Protein 1XRE (pdb70)

Nearest PDB structures (foldseek):
  1xre-assembly1_B  TM=1.005E+00  e=2.889E-37  Bacillus anthracis
  6pro-assembly1_B  TM=9.966E-01  e=5.382E-28  Geobacillus stearothermophilus
  2rcv-assembly4_F  TM=9.893E-01  e=2.472E-27  Bacillus subtilis
  1xuq-assembly1_B  TM=9.883E-01  e=5.595E-27  Bacillus anthracis
  1jr9-assembly1_A-2  TM=9.916E-01  e=8.384E-25  Virgibacillus halodenitrificans

Sequence (402 aa):
SFQLPKLSYDYDELEPYIDSNTLSIHHGKHHATYVNNLNAALENYSELHNKSLEELLCNLETLPKEIVTAVRNNGGGHYCHSLFWEVMSPRGGGEPNGDVAKVIDYYFNTFDNLKDQLSKAAISRFGSGYGWLVLDGEELSVMSTPNQDTPLQEGKIPLLVIDVWEHAYYLKYQNRRPEFVTNWWHTVNWDRVNEKYLQAISFQLPKLSYDYDELEPYIDSNTLSIHHGKHHATYVNNLNAALENYSELHNKSLEELLCNLETLPKEIVTAVRNNGGGHYCHSLFWEVMSPRGGGEPNGDVAKVIDYYFNTFDNLKDQLSKAAISRFGSGYGWLVLDGEELSVMSTPNQDTPLQEGKIPLLVIDVWEHAYYLKYQNRRPEFVTNWWHTVNWDRVNEKYLQAI

Foldseek 3Di:
DDDQDDFPDALPLLPPLFHSVLSCCVRVPQLRVLRVLLCVLCVPVVVCVPPDLLRCLQPLVVDDPVRSVSSQQSSLSNVQVVQASLFFASQDADAADDPVSVLCCVAQVHRVSVLVQQLCQLVPPPAWWKWFWWADPPHTDIHIDHRSRDCSNVVIFTLHMDGPHCSRPCVPQNPNSSSSSVSRNRGGDSVSSNVSVVVVD/DDDQDDFPDQLPLLPPLAHSVLSCCCRVPVLVVLRVLLCVLCVPPPVCPPADLLRCQLPLVPDPPVCSVSSQQSSLSNVQVVQARLFFGSPAADQADDPVQVLCCVQQVHPVRVLVVQLCQLVPQPAWWKWFWWCDPNHIDIHIDHRSHDCSNVVIFTLHMDGPHCSRPCVPQNPNSSSSSVSRNRTGDNVSSNVSSVVVD

InterPro domains:
  IPR001189 Manganese/iron superoxide dismutase [PIRSF000349] (3-207)
  IPR001189 Manganese/iron superoxide dismutase [PR01703] (7-18)
  IPR001189 Manganese/iron superoxide dismutase [PR01703] (28-41)
  IPR001189 Manganese/iron superoxide dismutase [PR01703] (74-87)
  IPR001189 Manganese/iron superoxide dismutase [PR01703] (127-135)
  IPR001189 Manganese/iron superoxide dismutase [PR01703] (163-175)
  IPR019831 Manganese/iron superoxide dismutase, N-terminal [PF00081] (3-91)
  IPR019832 Manganese/iron superoxide dismutase, C-terminal [PF02777] (98-197)
  IPR019833 Manganese/iron superoxide dismutase, binding site [PS00088] (165-172)
  IPR036314 Manganese/iron superoxide dismutase, C-terminal domain superfamily [G3DSA:3.55.40.20] (92-208)
  IPR036314 Manganese/iron superoxide dismutase, C-terminal domain superfamily [SSF54719] (94-204)
  IPR036324 Manganese/iron superoxide dismutase, N-terminal domain superfamily [G3DSA:1.10.287.990] (21-91)
  IPR036324 Manganese/iron superoxide dismutase, N-terminal domain superfamily [SSF46609] (3-92)

Solvent-accessible surface area: 18270 Å² total; per-residue (Å²): 124,43,151,61,46,193,26,89,15,93,81,83,81,3,78,78,67,9,27,34,85,2,0,33,21,4,12,29,117,21,0,20,68,16,6,96,69,0,37,53,16,10,114,134,45,85,123,16,86,153,94,48,20,78,87,4,5,63,68,16,117,99,12,36,152,126,11,30,84,33,0,113,23,16,0,0,0,13,27,0,0,25,8,2,8,58,0,1,11,61,202,32,16,60,139,17,68,42,73,0,22,148,18,0,74,172,77,13,120,66,32,99,50,0,59,95,76,0,23,152,20,0,69,78,59,66,5,7,0,0,0,0,0,0,6,71,64,152,90,4,29,35,28,30,6,50,37,1,27,12,0,23,123,96,64,43,70,6,0,0,0,1,0,0,10,15,0,4,8,2,38,77,6,28,47,94,25,67,77,2,3,85,31,0,12,89,1,0,25,8,93,59,0,21,104,46,27,81,143,21,132,132,47,139,63,45,201,24,93,15,97,84,88,68,2,76,84,70,9,27,40,85,2,1,34,15,5,13,32,101,20,0,20,69,16,6,95,68,0,36,59,15,10,118,132,46,84,119,16,96,141,99,54,27,105,83,2,4,60,74,12,159,100,13,30,163,134,14,31,85,34,0,106,21,16,0,0,0,15,40,0,0,28,8,3,11,49,0,1,7,60,202,24,17,54,119,18,70,35,82,0,15,127,25,0,71,168,75,12,126,70,18,97,55,0,63,66,77,1,19,134,17,0,71,86,56,58,4,6,0,0,0,0,0,0,6,62,71,139,82,4,26,31,35,29,4,52,38,0,20,9,0,14,94,90,65,39,71,6,0,0,0,0,0,0,10,14,1,4,8,2,38,77,8,27,44,93,24,70,80,0,2,75,29,1,8,79,0,0,20,9,100,56,0,17,76,46,26,106,127,20,138

Radius of gyration: 22.62 Å; Cα contacts (8 Å, |Δi|>4): 655; chains: 2; bounding box: 62×44×56 Å

Secondary structure (DSSP, 8-state):
---PPPPSS-TTTTTTTS-HHHHHHIIIIIIHHHHHHHHHHHTT-GGGTT--HHHHHH-GGGS-TTTHHHIIIIIHHHHHHHHHHHTB-TT--S---HHHHHHHHHHHSSHHHHHHHHHHHHHT--SSEEEEEEEETTEEEEEEEETT--GGGGT-EEEEEEE-SGGGTHHHHTT-HHHHHHHHGGGB-HHHHHHHHHHH-/---PPPPSS-TTTTTTTS-HHHHHHIIIIIIHHHHHHHHHHHTT-GGGTT--HHHHHH-GGGS-TTTHHHIIIIIHHHHHHHHHHHTB-TT--SS--HHHHHHHHHHHSSHHHHHHHHHHHHHH--SSEEEEEEEETTEEEEEEEETT--GGGGT-EEEEEEE-SGGGTHHHHTT-HHHHHHHHGGGB-HHHHHHHHHHH-

CATH classification: 1.10.287.990 (+1 more: 3.55.40.20)

Structure (mmCIF, N/CA/C/O backbone):
data_1XRE
#
_entry.id   1XRE
#
_cell.length_a   54.842
_cell.length_b   69.866
_cell.length_c   56.574
_cell.angle_alpha   90.00
_cell.angle_beta   106.85
_cell.angle_gamma   90.00
#
_symmetry.space_group_name_H-M   'P 1 21 1'
#
loop_
_entity.id
_entity.type
_entity.pdbx_description
1 polymer 'Superoxide dismutase'
2 non-polymer 'MANGANESE (II) ION'
3 water water
#
loop_
_atom_site.group_PDB
_atom_site.id
_atom_site.type_symbol
_atom_site.label_atom_id
_atom_site.label_alt_id
_atom_site.label_comp_id
_atom_site.label_asym_id
_atom_site.label_entity_id
_atom_site.label_seq_id
_atom_site.pdbx_PDB_ins_code
_atom_site.Cartn_x
_atom_site.Cartn_y
_atom_site.Cartn_z
_atom_site.occupancy
_atom_site.B_iso_or_equiv
_atom_site.auth_seq_id
_atom_site.auth_comp_id
_atom_site.auth_asym_id
_atom_site.auth_atom_id
_atom_site.pdbx_PDB_model_num
ATOM 1 N N . SER A 1 12 ? 32.057 -11.902 3.232 1.00 38.18 3 SER A N 1
ATOM 2 C CA . SER A 1 12 ? 30.623 -12.077 2.798 1.00 36.02 3 SER A CA 1
ATOM 3 C C . SER A 1 12 ? 29.713 -10.922 3.265 1.00 33.97 3 SER A C 1
ATOM 4 O O . SER A 1 12 ? 29.202 -10.203 2.423 1.00 32.32 3 SER A O 1
ATOM 7 N N . PHE A 1 13 ? 29.523 -10.724 4.578 1.00 32.41 4 PHE A N 1
ATOM 8 C CA . PHE A 1 13 ? 28.876 -9.488 5.063 1.00 31.40 4 PHE A CA 1
ATOM 9 C C . PHE A 1 13 ? 29.709 -8.252 4.698 1.00 30.14 4 PHE A C 1
ATOM 10 O O . PHE A 1 13 ? 30.944 -8.289 4.700 1.00 28.05 4 PHE A O 1
ATOM 18 N N . GLN A 1 14 ? 29.015 -7.160 4.386 1.00 29.94 5 GLN A N 1
ATOM 19 C CA . GLN A 1 14 ? 29.625 -5.936 3.875 1.00 30.86 5 GLN A CA 1
ATOM 20 C C . GLN A 1 14 ? 29.199 -4.745 4.736 1.00 28.96 5 GLN A C 1
ATOM 21 O O . GLN A 1 14 ? 28.056 -4.688 5.205 1.00 28.96 5 GLN A O 1
ATOM 27 N N . LEU A 1 15 ? 30.101 -3.783 4.915 1.00 27.79 6 LEU A N 1
ATOM 28 C CA . LEU A 1 15 ? 29.761 -2.499 5.529 1.00 27.87 6 LEU A CA 1
ATOM 29 C C . LEU A 1 15 ? 28.869 -1.664 4.613 1.00 28.35 6 LEU A C 1
ATOM 30 O O . LEU A 1 15 ? 29.294 -1.291 3.506 1.00 27.04 6 LEU A O 1
ATOM 35 N N . PRO A 1 16 ? 27.639 -1.337 5.053 1.00 27.15 7 PRO A N 1
ATOM 36 C CA . PRO A 1 16 ? 26.762 -0.576 4.170 1.00 28.00 7 PRO A CA 1
ATOM 37 C C . PRO A 1 16 ? 27.239 0.848 3.971 1.00 28.14 7 PRO A C 1
ATOM 38 O O . PRO A 1 16 ? 27.816 1.464 4.885 1.00 27.72 7 PRO A O 1
ATOM 42 N N . LYS A 1 17 ? 27.025 1.396 2.778 1.00 28.55 8 LYS A N 1
ATOM 43 C CA . LYS A 1 17 ? 27.260 2.835 2.616 1.00 29.60 8 LYS A CA 1
ATOM 44 C C . LYS A 1 17 ? 26.225 3.646 3.387 1.00 28.01 8 LYS A C 1
ATOM 45 O O . LYS A 1 17 ? 25.059 3.257 3.468 1.00 27.17 8 LYS A O 1
ATOM 51 N N . LEU A 1 18 ? 26.635 4.765 3.991 1.00 28.83 9 LEU A N 1
ATOM 52 C CA . LEU A 1 18 ? 25.641 5.684 4.565 1.00 28.70 9 LEU A CA 1
ATOM 53 C C . LEU A 1 18 ? 24.861 6.336 3.427 1.00 28.85 9 LEU A C 1
ATOM 54 O O . LEU A 1 18 ? 25.405 6.497 2.326 1.00 30.17 9 LEU A O 1
ATOM 59 N N . SER A 1 19 ? 23.626 6.745 3.716 1.00 29.35 10 SER A N 1
ATOM 60 C CA . SER A 1 19 ? 22.778 7.511 2.766 1.00 30.59 10 SER A CA 1
ATOM 61 C C . SER A 1 19 ? 23.134 9.006 2.684 1.00 31.72 10 SER A C 1
ATOM 62 O O . SER A 1 19 ? 22.497 9.769 1.962 1.00 32.66 10 SER A O 1
ATOM 65 N N . TYR A 1 20 ? 24.121 9.434 3.462 1.00 31.26 11 TYR A N 1
ATOM 66 C CA . TYR A 1 20 ? 24.461 10.837 3.609 1.00 30.66 11 TYR A CA 1
ATOM 67 C C . TYR A 1 20 ? 25.968 10.909 3.932 1.00 31.01 11 TYR A C 1
ATOM 68 O O . TYR A 1 20 ? 26.597 9.880 4.224 1.00 30.85 11 TYR A O 1
ATOM 77 N N . ASP A 1 21 ? 26.542 12.106 3.851 1.00 31.21 12 ASP A N 1
ATOM 78 C CA . ASP A 1 21 ? 27.958 12.286 4.135 1.00 31.19 12 ASP A CA 1
ATOM 79 C C . ASP A 1 21 ? 28.198 12.389 5.636 1.00 30.07 12 ASP A C 1
ATOM 80 O O . ASP A 1 21 ? 27.292 12.692 6.441 1.00 27.36 12 ASP A O 1
ATOM 85 N N . TYR A 1 22 ? 29.454 12.211 6.003 1.00 29.84 13 TYR A N 1
ATOM 86 C CA . TYR A 1 22 ? 29.815 12.164 7.431 1.00 30.47 13 TYR A CA 1
ATOM 87 C C . TYR A 1 22 ? 29.562 13.483 8.168 1.00 31.00 13 TYR A C 1
ATOM 88 O O . TYR A 1 22 ? 29.479 13.477 9.389 1.00 31.43 13 TYR A O 1
ATOM 97 N N . ASP A 1 23 ? 29.452 14.602 7.435 1.00 31.35 14 ASP A N 1
ATOM 98 C CA . ASP A 1 23 ? 29.099 15.885 8.059 1.00 31.66 14 ASP A CA 1
ATOM 99 C C . ASP A 1 23 ? 27.602 16.246 7.993 1.00 32.10 14 ASP A C 1
ATOM 100 O O . ASP A 1 23 ? 27.207 17.326 8.447 1.00 31.82 14 ASP A O 1
ATOM 105 N N . GLU A 1 24 ? 26.758 15.355 7.477 1.00 32.24 15 GLU A N 1
ATOM 106 C CA . GLU A 1 24 ? 25.365 15.757 7.196 1.00 32.36 15 GLU A CA 1
ATOM 107 C C . GLU A 1 24 ? 24.348 15.530 8.327 1.00 31.85 15 GLU A C 1
ATOM 108 O O . GLU A 1 24 ? 23.175 15.847 8.155 1.00 33.13 15 GLU A O 1
ATOM 114 N N . LEU A 1 25 ? 24.792 15.027 9.482 1.00 30.19 16 LEU A N 1
ATOM 115 C CA . LEU A 1 25 ? 23.965 15.037 10.686 1.00 29.18 16 LEU A CA 1
ATOM 116 C C . LEU A 1 25 ? 24.380 16.139 11.682 1.00 28.44 16 LEU A C 1
ATOM 117 O O . LEU A 1 25 ? 23.884 16.191 12.815 1.00 28.69 16 LEU A O 1
ATOM 122 N N . GLU A 1 26 ? 25.277 17.026 11.272 1.00 28.15 17 GLU A N 1
ATOM 123 C CA . GLU A 1 26 ? 25.578 18.223 12.061 1.00 29.23 17 GLU A CA 1
ATOM 124 C C . GLU A 1 26 ? 24.341 19.106 12.191 1.00 29.52 17 GLU A C 1
ATOM 125 O O . GLU A 1 26 ? 23.567 19.198 11.259 1.00 30.84 17 GLU A O 1
ATOM 131 N N . PRO A 1 27 ? 24.141 19.738 13.342 1.00 28.48 18 PRO A N 1
ATOM 132 C CA . PRO A 1 27 ? 25.086 19.753 14.456 1.00 29.57 18 PRO A CA 1
ATOM 133 C C . PRO A 1 27 ? 24.749 18.726 15.532 1.00 30.08 18 PRO A C 1
ATOM 134 O O . PRO A 1 27 ? 25.269 18.795 16.635 1.00 32.25 18 PRO A O 1
ATOM 138 N N . TYR A 1 28 ? 23.883 17.785 15.209 1.00 28.59 19 TYR A N 1
ATOM 139 C CA . TYR A 1 28 ? 23.362 16.872 16.205 1.00 27.20 19 TYR A CA 1
ATOM 140 C C . TYR A 1 28 ? 24.363 15.773 16.544 1.00 25.96 19 TYR A C 1
ATOM 141 O O . TYR A 1 28 ? 24.533 15.398 17.691 1.00 25.32 19 TYR A O 1
ATOM 150 N N . ILE A 1 29 ? 24.994 15.265 15.505 1.00 24.35 20 ILE A N 1
ATOM 151 C CA . ILE A 1 29 ? 26.102 14.323 15.607 1.00 25.43 20 ILE A CA 1
ATOM 152 C C . ILE A 1 29 ? 27.254 14.937 14.799 1.00 25.86 20 ILE A C 1
ATOM 153 O O . ILE A 1 29 ? 27.080 15.289 13.597 1.00 26.13 20 ILE A O 1
ATOM 158 N N . ASP A 1 30 ? 28.404 15.080 15.455 1.00 24.29 21 ASP A N 1
ATOM 159 C CA . ASP A 1 30 ? 29.613 15.659 14.854 1.00 24.84 21 ASP A CA 1
ATOM 160 C C . ASP A 1 30 ? 30.233 14.800 13.761 1.00 25.08 21 ASP A C 1
ATOM 161 O O . ASP A 1 30 ? 30.177 13.569 13.833 1.00 23.20 21 ASP A O 1
ATOM 166 N N . SER A 1 31 ? 30.889 15.456 12.790 1.00 25.87 22 SER A N 1
ATOM 167 C CA . SER A 1 31 ? 31.478 14.769 11.640 1.00 25.17 22 SER A CA 1
ATOM 168 C C . SER A 1 31 ? 32.570 13.749 11.974 1.00 25.07 22 SER A C 1
ATOM 169 O O . SER A 1 31 ? 32.625 12.665 11.378 1.00 23.95 22 SER A O 1
ATOM 172 N N . ASN A 1 32 ? 33.438 14.078 12.917 1.00 25.01 23 ASN A N 1
ATOM 173 C CA . ASN A 1 32 ? 34.497 13.130 13.276 1.00 24.49 23 ASN A CA 1
ATOM 174 C C . ASN A 1 32 ? 33.882 11.838 13.880 1.00 23.81 23 ASN A C 1
ATOM 175 O O . ASN A 1 32 ? 34.257 10.717 13.484 1.00 23.69 23 ASN A O 1
ATOM 180 N N . THR A 1 33 ? 32.913 12.020 14.774 1.00 23.14 24 THR A N 1
ATOM 181 C CA . THR A 1 33 ? 32.230 10.890 15.409 1.00 23.13 24 THR A CA 1
ATOM 182 C C . THR A 1 33 ? 31.556 10.023 14.327 1.00 21.36 24 THR A C 1
ATOM 183 O O . THR A 1 33 ? 31.727 8.813 14.286 1.00 21.05 24 THR A O 1
ATOM 187 N N . LEU A 1 34 ? 30.830 10.619 13.408 1.00 21.73 25 LEU A N 1
ATOM 188 C CA . LEU A 1 34 ? 30.132 9.793 12.409 1.00 22.95 25 LEU A CA 1
ATOM 189 C C . LEU A 1 34 ? 31.109 8.977 11.558 1.00 24.42 25 LEU A C 1
ATOM 190 O O . LEU A 1 34 ? 30.866 7.777 11.291 1.00 24.56 25 LEU A O 1
ATOM 195 N N . SER A 1 35 ? 32.242 9.597 11.200 1.00 23.62 26 SER A N 1
ATOM 196 C CA . SER A 1 35 ? 33.265 8.930 10.403 1.00 24.24 26 SER A CA 1
ATOM 197 C C . SER A 1 35 ? 33.917 7.786 11.146 1.00 22.98 26 SER A C 1
ATOM 198 O O . SER A 1 35 ? 34.173 6.769 10.550 1.00 22.59 26 SER A O 1
ATOM 201 N N . ILE A 1 36 ? 34.214 7.967 12.431 1.00 22.46 27 ILE A N 1
ATOM 202 C CA . ILE A 1 36 ? 34.797 6.887 13.233 1.00 22.50 27 ILE A CA 1
ATOM 203 C C . ILE A 1 36 ? 33.751 5.801 13.561 1.00 22.48 27 ILE A C 1
ATOM 204 O O . ILE A 1 36 ? 34.037 4.596 13.441 1.00 23.48 27 ILE A O 1
ATOM 209 N N . HIS A 1 37 ? 32.553 6.233 13.974 1.00 20.74 28 HIS A N 1
ATOM 210 C CA . HIS A 1 37 ? 31.481 5.313 14.369 1.00 19.99 28 HIS A CA 1
ATOM 211 C C . HIS A 1 37 ? 31.125 4.352 13.200 1.00 22.23 28 HIS A C 1
ATOM 212 O O . HIS A 1 37 ? 30.994 3.141 13.375 1.00 21.24 28 HIS A O 1
ATOM 219 N N . HIS A 1 38 ? 31.021 4.903 11.991 1.00 22.17 29 HIS A N 1
ATOM 220 C CA . HIS A 1 38 ? 30.764 4.075 10.776 1.00 22.63 29 HIS A CA 1
ATOM 221 C C . HIS A 1 38 ? 32.041 3.375 10.271 1.00 23.48 29 HIS A C 1
ATOM 222 O O . HIS A 1 38 ? 32.062 2.164 10.091 1.00 22.84 29 HIS A O 1
ATOM 229 N N . GLY A 1 39 ? 33.107 4.133 10.042 1.00 24.15 30 GLY A N 1
ATOM 230 C CA . GLY A 1 39 ? 34.275 3.608 9.327 1.00 23.80 30 GLY A CA 1
ATOM 231 C C . GLY A 1 39 ? 35.293 2.856 10.171 1.00 24.28 30 GLY A C 1
ATOM 232 O O . GLY A 1 39 ? 36.189 2.202 9.630 1.00 24.38 30 GLY A O 1
ATOM 233 N N . LYS A 1 40 ? 35.191 2.967 11.499 1.00 23.12 31 LYS A N 1
ATOM 234 C CA . LYS A 1 40 ? 36.032 2.165 12.371 1.00 23.04 31 LYS A CA 1
ATOM 235 C C . LYS A 1 40 ? 35.192 1.165 13.179 1.00 22.79 31 LYS A C 1
ATOM 236 O O . LYS A 1 40 ? 35.441 -0.033 13.099 1.00 24.56 31 LYS A O 1
ATOM 2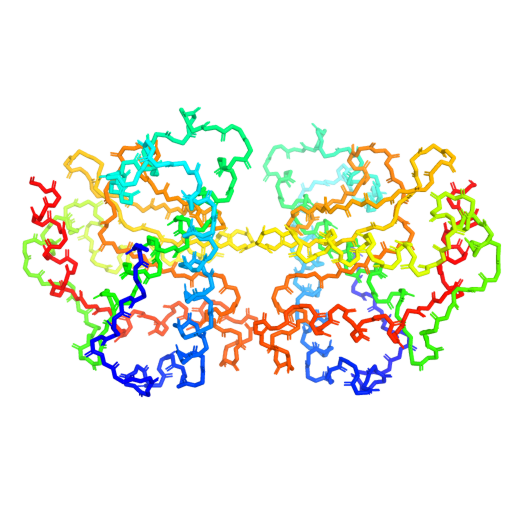42 N N . HIS A 1 41 ? 34.199 1.634 13.936 1.00 22.49 32 HIS A N 1
ATOM 243 C CA . HIS A 1 41 ? 33.456 0.733 14.857 1.00 21.80 32 HIS A CA 1
ATOM 244 C C . HIS A 1 41 ? 32.650 -0.304 14.044 1.00 22.32 32 HIS A C 1
ATOM 245 O O . HIS A 1 41 ? 32.784 -1.528 14.237 1.00 19.73 32 HIS A O 1
ATOM 252 N N . HIS A 1 42 ? 31.822 0.187 13.125 1.00 22.15 33 HIS A N 1
ATOM 253 C CA . HIS A 1 42 ? 30.948 -0.705 12.358 1.00 22.35 33 HIS A CA 1
ATOM 254 C C . HIS A 1 42 ? 31.784 -1.579 11.437 1.00 23.04 33 HIS A C 1
ATOM 255 O O . HIS A 1 42 ? 31.572 -2.772 11.384 1.00 23.48 33 HIS A O 1
ATOM 262 N N . ALA A 1 43 ? 32.777 -0.996 10.779 1.00 22.29 34 ALA A N 1
ATOM 263 C CA . ALA A 1 43 ? 33.678 -1.765 9.934 1.00 23.00 34 ALA A CA 1
ATOM 264 C C . ALA A 1 43 ? 34.324 -2.939 10.706 1.00 23.52 34 ALA A C 1
ATOM 265 O O . ALA A 1 43 ? 34.476 -4.054 10.183 1.00 23.47 34 ALA A O 1
ATOM 267 N N . THR A 1 44 ? 34.687 -2.679 11.952 1.00 22.86 35 THR A N 1
ATOM 268 C CA . THR A 1 44 ? 35.316 -3.709 12.811 1.00 23.52 35 THR A CA 1
ATOM 269 C C . THR A 1 44 ? 34.391 -4.879 13.169 1.00 23.62 35 THR A C 1
ATOM 270 O O . THR A 1 44 ? 34.832 -6.050 13.156 1.00 25.66 35 THR A O 1
ATOM 274 N N . TYR A 1 45 ? 33.131 -4.587 13.489 1.00 21.94 36 TYR A N 1
ATOM 275 C CA . TYR A 1 45 ? 32.111 -5.627 13.672 1.00 21.91 36 TYR A CA 1
ATOM 276 C C . TYR A 1 45 ? 31.932 -6.491 12.415 1.00 22.68 36 TYR A C 1
ATOM 277 O O . TYR A 1 45 ? 31.851 -7.707 12.497 1.00 22.49 36 TYR A O 1
ATOM 286 N N . VAL A 1 46 ? 31.865 -5.853 11.251 1.00 21.62 37 VAL A N 1
ATOM 287 C CA . VAL A 1 46 ? 31.750 -6.633 10.017 1.00 22.96 37 VAL A CA 1
ATOM 288 C C . VAL A 1 46 ? 32.961 -7.559 9.789 1.00 22.11 37 VAL A C 1
ATOM 289 O O . VAL A 1 46 ? 32.811 -8.738 9.450 1.00 24.88 37 VAL A O 1
ATOM 293 N N . ASN A 1 47 ? 34.158 -7.037 9.960 1.00 22.83 38 ASN A N 1
ATOM 294 C CA . ASN A 1 47 ? 35.362 -7.810 9.712 1.00 24.23 38 ASN A CA 1
ATOM 295 C C . ASN A 1 47 ? 35.479 -8.967 10.707 1.00 24.80 38 ASN A C 1
ATOM 296 O O . ASN A 1 47 ? 35.817 -10.100 10.344 1.00 23.65 38 ASN A O 1
ATOM 301 N N . ASN A 1 48 ? 35.192 -8.704 11.972 1.00 24.23 39 ASN A N 1
ATOM 302 C CA . ASN A 1 48 ? 35.236 -9.761 12.991 1.00 24.78 39 ASN A CA 1
ATOM 303 C C . ASN A 1 48 ? 34.158 -10.839 12.819 1.00 26.72 39 ASN A C 1
ATOM 304 O O . ASN A 1 48 ? 34.419 -12.034 13.084 1.00 27.25 39 ASN A O 1
ATOM 309 N N . LEU A 1 49 ? 32.977 -10.424 12.336 1.00 27.31 40 LEU A N 1
ATOM 310 C CA . LEU A 1 49 ? 31.872 -11.350 12.020 1.00 25.42 40 LEU A CA 1
ATOM 311 C C . LEU A 1 49 ? 32.315 -12.301 10.923 1.00 25.45 40 LEU A C 1
ATOM 312 O O . LEU A 1 49 ? 32.223 -13.530 11.090 1.00 24.56 40 LEU A O 1
ATOM 317 N N . ASN A 1 50 ? 32.807 -11.731 9.818 1.00 25.27 41 ASN A N 1
ATOM 318 C CA . ASN A 1 50 ? 33.373 -12.513 8.700 1.00 27.11 41 ASN A CA 1
ATOM 319 C C . ASN A 1 50 ? 34.541 -13.439 9.124 1.00 27.65 41 ASN A C 1
ATOM 320 O O . ASN A 1 50 ? 34.593 -14.599 8.715 1.00 28.22 41 ASN A O 1
ATOM 325 N N . ALA A 1 51 ? 35.430 -12.966 9.997 1.00 28.24 42 ALA A N 1
ATOM 326 C CA . ALA A 1 51 ? 36.499 -13.844 10.551 1.00 29.82 42 ALA A CA 1
ATOM 327 C C . ALA A 1 51 ? 35.965 -15.027 11.343 1.00 29.49 42 ALA A C 1
ATOM 328 O O . ALA A 1 51 ? 36.478 -16.130 11.208 1.00 29.87 42 ALA A O 1
ATOM 330 N N . ALA A 1 52 ? 34.973 -14.797 12.198 1.00 29.84 43 ALA A N 1
ATOM 331 C CA . ALA A 1 52 ? 34.345 -15.857 12.986 1.00 31.18 43 ALA A CA 1
ATOM 332 C C . ALA A 1 52 ? 33.744 -16.973 12.091 1.00 32.54 43 ALA A C 1
ATOM 333 O O . ALA A 1 52 ? 33.856 -18.168 12.402 1.00 33.39 43 ALA A O 1
ATOM 335 N N . LEU A 1 53 ? 33.163 -16.573 10.961 1.00 32.20 44 LEU A N 1
ATOM 336 C CA . LEU A 1 53 ? 32.420 -17.482 10.095 1.00 33.11 44 LEU A CA 1
ATOM 337 C C . LEU A 1 53 ? 33.241 -18.097 8.949 1.00 33.78 44 LEU A C 1
ATOM 338 O O . LEU A 1 53 ? 32.794 -19.061 8.320 1.00 32.88 44 LEU A O 1
ATOM 343 N N . GLU A 1 54 ? 34.415 -17.530 8.675 1.00 35.89 45 GLU A N 1
ATOM 344 C CA . GLU A 1 54 ? 35.319 -17.983 7.593 1.00 38.30 45 GLU A CA 1
ATOM 345 C C . GLU A 1 54 ? 35.268 -19.494 7.342 1.00 38.29 45 GLU A C 1
ATOM 346 O O . GLU A 1 54 ? 35.045 -19.948 6.221 1.00 36.73 45 GLU A O 1
ATOM 352 N N . ASN A 1 55 ? 35.522 -20.246 8.408 1.00 38.52 46 ASN A N 1
ATOM 353 C CA . ASN A 1 55 ? 35.824 -21.661 8.319 1.00 39.81 46 ASN A CA 1
ATOM 354 C C . ASN A 1 55 ? 34.631 -22.560 8.687 1.00 39.79 46 ASN A C 1
ATOM 355 O O . ASN A 1 55 ? 34.800 -23.760 8.929 1.00 40.74 46 ASN A O 1
ATOM 360 N N . TYR A 1 56 ? 33.434 -21.979 8.716 1.00 38.14 47 TYR A N 1
ATOM 361 C CA . TYR A 1 56 ? 32.200 -22.727 8.987 1.00 38.08 47 TYR A CA 1
ATOM 362 C C . TYR A 1 56 ? 31.267 -22.532 7.798 1.00 38.04 47 TYR A C 1
ATOM 363 O O . TYR A 1 56 ? 30.281 -21.798 7.869 1.00 38.13 47 TYR A O 1
ATOM 372 N N . SER A 1 57 ? 31.578 -23.203 6.688 1.00 38.65 48 SER A N 1
ATOM 373 C CA . SER A 1 57 ? 30.847 -22.979 5.448 1.00 38.30 48 SER A CA 1
ATOM 374 C C . SER A 1 57 ? 29.397 -23.453 5.500 1.00 37.56 48 SER A C 1
ATOM 375 O O . SER A 1 57 ? 28.607 -23.045 4.661 1.00 37.53 48 SER A O 1
ATOM 378 N N . GLU A 1 58 ? 29.053 -24.295 6.480 1.00 36.83 49 GLU A N 1
ATOM 379 C CA . GLU A 1 58 ? 27.655 -24.660 6.730 1.00 37.34 49 GLU A CA 1
ATOM 380 C C . GLU A 1 58 ? 26.777 -23.476 7.160 1.00 36.63 49 GLU A C 1
ATOM 381 O O . GLU A 1 58 ? 25.542 -23.593 7.144 1.00 36.77 49 GLU A O 1
ATOM 387 N N . LEU A 1 59 ? 27.398 -22.339 7.508 1.00 35.49 50 LEU A N 1
ATOM 388 C CA . LEU A 1 59 ? 26.661 -21.149 7.960 1.00 34.47 50 LEU A CA 1
ATOM 389 C C . LEU A 1 59 ? 26.675 -20.007 6.941 1.00 34.28 50 LEU A C 1
ATOM 390 O O . LEU A 1 59 ? 26.073 -18.942 7.176 1.00 33.31 50 LEU A O 1
ATOM 395 N N . HIS A 1 60 ? 27.324 -20.217 5.797 1.00 34.39 51 HIS A N 1
ATOM 396 C CA . HIS A 1 60 ? 27.573 -19.112 4.877 1.00 35.35 51 HIS A CA 1
ATOM 397 C C . HIS A 1 60 ? 26.326 -18.559 4.196 1.00 36.73 51 HIS A C 1
ATOM 398 O O . HIS A 1 60 ? 26.362 -17.448 3.681 1.00 39.02 51 HIS A O 1
ATOM 405 N N . ASN A 1 61 ? 25.222 -19.292 4.206 1.00 36.53 52 ASN A N 1
ATOM 406 C CA . ASN A 1 61 ? 23.996 -18.795 3.571 1.00 37.09 52 ASN A CA 1
ATOM 407 C C . ASN A 1 61 ? 22.951 -18.273 4.571 1.00 37.76 52 ASN A C 1
ATOM 408 O O . ASN A 1 61 ? 21.877 -17.836 4.167 1.00 37.41 52 ASN A O 1
ATOM 413 N N . LYS A 1 62 ? 23.277 -18.312 5.866 1.00 37.41 53 LYS A N 1
ATOM 414 C CA . LYS A 1 62 ? 22.387 -17.761 6.896 1.00 35.70 53 LYS A CA 1
ATOM 415 C C . LYS A 1 62 ? 22.359 -16.250 6.750 1.00 33.43 53 LYS A C 1
ATOM 416 O O . LYS A 1 62 ? 23.392 -15.612 6.546 1.00 31.98 53 LYS A O 1
ATOM 422 N N . SER A 1 63 ? 21.179 -15.673 6.873 1.00 32.69 54 SER A N 1
ATOM 423 C CA . SER A 1 63 ? 21.065 -14.238 6.898 1.00 32.68 54 SER A CA 1
ATOM 424 C C . SER A 1 63 ? 21.440 -13.747 8.302 1.00 31.20 54 SER A C 1
ATOM 425 O O . SER A 1 63 ? 21.516 -14.505 9.273 1.00 29.45 54 SER A O 1
ATOM 428 N N . LEU A 1 64 ? 21.689 -12.466 8.400 1.00 31.34 55 LEU A N 1
ATOM 429 C CA . LEU A 1 64 ? 22.043 -11.888 9.691 1.00 31.29 55 LEU A CA 1
ATOM 430 C C . LEU A 1 64 ? 20.953 -12.171 10.766 1.00 31.15 55 LEU A C 1
ATOM 431 O O . LEU A 1 64 ? 21.253 -12.559 11.899 1.00 32.48 55 LEU A O 1
ATOM 436 N N . GLU A 1 65 ? 19.691 -12.005 10.382 1.00 30.61 56 GLU A N 1
ATOM 437 C CA . GLU A 1 65 ? 18.553 -12.328 11.249 1.00 31.93 56 GLU A CA 1
ATOM 438 C C . GLU A 1 65 ? 18.538 -13.771 11.703 1.00 32.10 56 GLU A C 1
ATOM 439 O O . GLU A 1 65 ? 18.279 -14.022 12.867 1.00 34.06 56 GLU A O 1
ATOM 445 N N . GLU A 1 66 ? 18.821 -14.722 10.802 1.00 31.75 57 GLU A N 1
ATOM 446 C CA . GLU A 1 66 ? 18.795 -16.148 11.162 1.00 31.67 57 GLU A CA 1
ATOM 447 C C . GLU A 1 66 ? 19.855 -16.446 12.218 1.00 31.02 57 GLU A C 1
ATOM 448 O O . GLU A 1 66 ? 19.607 -17.164 13.196 1.00 32.56 57 GLU A O 1
ATOM 454 N N . LEU A 1 67 ? 21.045 -15.892 12.018 1.00 29.07 58 LEU A N 1
ATOM 455 C CA . LEU A 1 67 ? 22.129 -16.053 12.981 1.00 30.10 58 LEU A CA 1
ATOM 456 C C . LEU A 1 67 ? 21.654 -15.560 14.351 1.00 28.42 58 LEU A C 1
ATOM 457 O O . LEU A 1 67 ? 21.761 -16.295 15.353 1.00 29.93 58 LEU A O 1
ATOM 462 N N . LEU A 1 68 ? 21.110 -14.349 14.387 1.00 27.15 59 LEU A N 1
ATOM 463 C CA . LEU A 1 68 ? 20.779 -13.690 15.673 1.00 30.18 59 LEU A CA 1
ATOM 464 C C . LEU A 1 68 ? 19.528 -14.284 16.347 1.00 31.98 59 LEU A C 1
ATOM 465 O O . LEU A 1 68 ? 19.363 -14.184 17.563 1.00 32.96 59 LEU A O 1
ATOM 470 N N . CYS A 1 69 ? 18.683 -14.939 15.550 1.00 32.47 60 CYS A N 1
ATOM 471 C CA . CYS A 1 69 ? 17.519 -15.671 16.061 1.00 34.60 60 CYS A CA 1
ATOM 472 C C . CYS A 1 69 ? 17.812 -17.081 16.580 1.00 36.55 60 CYS A C 1
ATOM 473 O O . CYS A 1 69 ? 16.940 -17.672 17.234 1.00 37.91 60 CYS A O 1
ATOM 476 N N . ASN A 1 70 ? 19.009 -17.617 16.297 1.00 36.23 61 ASN A N 1
ATOM 477 C CA . ASN A 1 70 ? 19.342 -19.026 16.560 1.00 37.18 61 ASN A CA 1
ATOM 478 C C . ASN A 1 70 ? 20.735 -19.219 17.181 1.00 36.05 61 ASN A C 1
ATOM 479 O O . ASN A 1 70 ? 21.461 -20.153 16.830 1.00 35.40 61 ASN A O 1
ATOM 484 N N . LEU A 1 71 ? 21.096 -18.345 18.124 1.00 34.79 62 LEU A N 1
ATOM 485 C CA . LEU A 1 71 ? 22.470 -18.300 18.627 1.00 35.85 62 LEU A CA 1
ATOM 486 C C . LEU A 1 71 ? 22.905 -19.561 19.356 1.00 34.91 62 LEU A C 1
ATOM 487 O O . LEU A 1 71 ? 24.065 -19.925 19.300 1.00 33.94 62 LEU A O 1
ATOM 492 N N . GLU A 1 72 ? 21.972 -20.234 20.025 1.00 36.90 63 GLU A N 1
ATOM 493 C CA . GLU A 1 72 ? 22.263 -21.500 20.757 1.00 38.09 63 GLU A CA 1
ATOM 494 C C . GLU A 1 72 ? 22.770 -22.617 19.867 1.00 38.28 63 GLU A C 1
ATOM 495 O O . GLU A 1 72 ? 23.449 -23.530 20.346 1.00 38.57 63 GLU A O 1
ATOM 501 N N . THR A 1 73 ? 22.384 -22.594 18.598 1.00 38.73 64 THR A N 1
ATOM 502 C CA . THR A 1 73 ? 22.653 -23.723 17.725 1.00 39.12 64 THR A CA 1
ATOM 503 C C . THR A 1 73 ? 24.016 -23.612 17.043 1.00 39.60 64 THR A C 1
ATOM 504 O O . THR A 1 73 ? 24.435 -24.532 16.330 1.00 40.00 64 THR A O 1
ATOM 508 N N . LEU A 1 74 ? 24.710 -22.492 17.261 1.00 39.49 65 LEU A N 1
ATOM 509 C CA . LEU A 1 74 ? 26.039 -22.273 16.681 1.00 38.63 65 LEU A CA 1
ATOM 510 C C . LEU A 1 74 ? 27.067 -23.055 17.463 1.00 39.05 65 LEU A C 1
ATOM 511 O O . LEU A 1 74 ? 26.876 -23.301 18.652 1.00 39.98 65 LEU A O 1
ATOM 516 N N . PRO A 1 75 ? 28.166 -23.447 16.806 1.00 39.71 66 PRO A N 1
ATOM 517 C CA . PRO A 1 75 ? 29.358 -23.973 17.477 1.00 39.21 66 PRO A CA 1
ATOM 518 C C . PRO A 1 75 ? 29.810 -23.079 18.655 1.00 39.96 66 PRO A C 1
ATOM 519 O O . PRO A 1 75 ? 29.857 -21.842 18.515 1.00 38.97 66 PRO A O 1
ATOM 523 N N . LYS A 1 76 ? 30.107 -23.688 19.809 1.00 40.26 67 LYS A N 1
ATOM 524 C CA . LYS A 1 76 ? 30.470 -22.903 21.005 1.00 39.43 67 LYS A CA 1
ATOM 525 C C . LYS A 1 76 ? 31.701 -22.031 20.846 1.00 38.45 67 LYS A C 1
ATOM 526 O O . LYS A 1 76 ? 31.795 -20.978 21.460 1.00 39.03 67 LYS A O 1
ATOM 532 N N . GLU A 1 77 ? 32.657 -22.482 20.049 1.00 38.35 68 GLU A N 1
ATOM 533 C CA . GLU A 1 77 ? 33.837 -21.688 19.721 1.00 37.82 68 GLU A CA 1
ATOM 534 C C . GLU A 1 77 ? 33.475 -20.319 19.152 1.00 35.96 68 GLU A C 1
ATOM 535 O O . GLU A 1 77 ? 34.299 -19.416 19.245 1.00 34.82 68 GLU A O 1
ATOM 541 N N . ILE A 1 78 ? 32.301 -20.174 18.518 1.00 34.82 69 ILE A N 1
ATOM 542 C CA . ILE A 1 78 ? 31.982 -18.888 17.821 1.00 33.68 69 ILE A CA 1
ATOM 543 C C . ILE A 1 78 ? 30.696 -18.151 18.222 1.00 31.93 69 ILE A C 1
ATOM 544 O O . ILE A 1 78 ? 30.435 -17.041 17.735 1.00 31.67 69 ILE A O 1
ATOM 549 N N . VAL A 1 79 ? 29.884 -18.752 19.071 1.00 31.86 70 VAL A N 1
ATOM 550 C CA . VAL A 1 79 ? 28.624 -18.144 19.497 1.00 31.49 70 VAL A CA 1
ATOM 551 C C . VAL A 1 79 ? 28.826 -16.693 19.995 1.00 30.85 70 VAL A C 1
ATOM 552 O O . VAL A 1 79 ? 28.107 -15.790 19.578 1.00 28.19 70 VAL A O 1
ATOM 556 N N . THR A 1 80 ? 29.823 -16.473 20.855 1.00 29.46 71 THR A N 1
ATOM 557 C CA . THR A 1 80 ? 30.043 -15.128 21.400 1.00 28.76 71 THR A CA 1
ATOM 558 C C . THR A 1 80 ? 30.414 -14.137 20.293 1.00 26.64 71 THR A C 1
ATOM 559 O O . THR A 1 80 ? 29.820 -13.075 20.203 1.00 26.91 71 THR A O 1
ATOM 563 N N . ALA A 1 81 ? 31.379 -14.501 19.461 1.00 25.69 72 ALA A N 1
ATOM 564 C CA . ALA A 1 81 ? 31.810 -13.678 18.331 1.00 26.08 72 ALA A CA 1
ATOM 565 C C . ALA A 1 81 ? 30.655 -13.338 17.431 1.00 24.35 72 ALA A C 1
ATOM 566 O O . ALA A 1 81 ? 30.555 -12.212 16.928 1.00 23.13 72 ALA A O 1
ATOM 568 N N . VAL A 1 82 ? 29.761 -14.288 17.201 1.00 23.92 73 VAL A N 1
ATOM 569 C CA . VAL A 1 82 ? 28.633 -14.006 16.320 1.00 23.60 73 VAL A CA 1
ATOM 570 C C . VAL A 1 82 ? 27.585 -13.150 17.026 1.00 22.85 73 VAL A C 1
ATOM 571 O O . VAL A 1 82 ? 27.008 -12.242 16.410 1.00 22.34 73 VAL A O 1
ATOM 575 N N . ARG A 1 83 ? 27.332 -13.429 18.313 1.00 23.43 74 ARG A N 1
ATOM 576 C CA . ARG A 1 83 ? 26.441 -12.611 19.116 1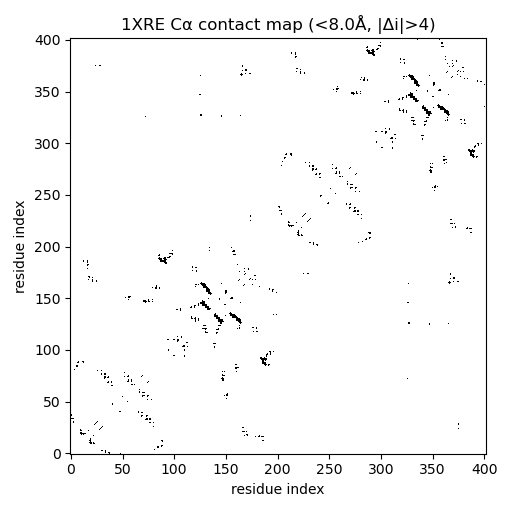.00 23.46 74 ARG A CA 1
ATOM 577 C C . ARG A 1 83 ? 26.877 -11.132 19.090 1.00 23.70 74 ARG A C 1
ATOM 578 O O . ARG A 1 83 ? 26.073 -10.231 18.782 1.00 24.09 74 ARG A O 1
ATOM 586 N N . ASN A 1 84 ? 28.160 -10.909 19.383 1.00 24.13 75 ASN A N 1
ATOM 587 C CA . ASN A 1 84 ? 28.729 -9.587 19.564 1.00 23.25 75 ASN A CA 1
ATOM 588 C C . ASN A 1 84 ? 28.923 -8.881 18.212 1.00 23.24 75 ASN A C 1
ATOM 589 O O . ASN A 1 84 ? 28.491 -7.741 18.029 1.00 22.18 75 ASN A O 1
ATOM 594 N N . ASN A 1 85 ? 29.542 -9.562 17.247 1.00 21.96 76 ASN A N 1
ATOM 595 C CA . ASN A 1 85 ? 29.845 -8.889 15.976 1.00 23.32 76 ASN A CA 1
ATOM 596 C C . ASN A 1 85 ? 28.671 -8.875 14.983 1.00 22.98 76 ASN A C 1
ATOM 597 O O . ASN A 1 85 ? 28.457 -7.881 14.247 1.00 22.91 76 ASN A O 1
ATOM 602 N N . GLY A 1 86 ? 27.908 -9.970 14.956 1.00 23.10 77 GLY A N 1
ATOM 603 C CA . GLY A 1 86 ? 26.608 -9.997 14.285 1.00 22.55 77 GLY A CA 1
ATOM 604 C C . GLY A 1 86 ? 25.651 -8.958 14.834 1.00 23.30 77 GLY A C 1
ATOM 605 O O . GLY A 1 86 ? 25.044 -8.182 14.094 1.00 24.02 77 GLY A O 1
ATOM 606 N N . GLY A 1 87 ? 25.566 -8.897 16.156 1.00 23.28 78 GLY A N 1
ATOM 607 C CA . GLY A 1 87 ? 24.791 -7.844 16.791 1.00 22.20 78 GLY A CA 1
ATOM 608 C C . GLY A 1 87 ? 25.277 -6.470 16.355 1.00 21.87 78 GLY A C 1
ATOM 609 O O . GLY A 1 87 ? 24.491 -5.595 16.070 1.00 22.89 78 GLY A O 1
ATOM 610 N N . GLY A 1 88 ? 26.587 -6.265 16.337 1.00 20.74 79 GLY A N 1
ATOM 611 C CA . GLY A 1 88 ? 27.133 -4.946 16.019 1.00 20.94 79 GLY A CA 1
ATOM 612 C C . GLY A 1 88 ? 26.769 -4.577 14.605 1.00 21.81 79 GLY A C 1
ATOM 613 O O . GLY A 1 88 ? 26.367 -3.466 14.317 1.00 22.23 79 GLY A O 1
ATOM 614 N N . HIS A 1 89 ? 26.879 -5.548 13.711 1.00 21.63 80 HIS A N 1
ATOM 615 C CA . HIS A 1 89 ? 26.504 -5.306 12.319 1.00 20.73 80 HIS A CA 1
ATOM 616 C C . HIS A 1 89 ? 25.008 -4.939 12.236 1.00 19.75 80 HIS A C 1
ATOM 617 O O . HIS A 1 89 ? 24.644 -3.931 11.615 1.00 20.91 80 HIS A O 1
ATOM 624 N N . TYR A 1 90 ? 24.161 -5.726 12.868 1.00 20.62 81 TYR A N 1
ATOM 625 C CA . TYR A 1 90 ? 22.702 -5.510 12.813 1.00 22.31 81 TYR A CA 1
ATOM 626 C C . TYR A 1 90 ? 22.308 -4.132 13.386 1.00 21.37 81 TYR A C 1
ATOM 627 O O . TYR A 1 90 ? 21.576 -3.362 12.753 1.00 21.87 81 TYR A O 1
ATOM 636 N N . CYS A 1 91 ? 22.781 -3.832 14.583 1.00 21.53 82 CYS A N 1
ATOM 637 C CA . CYS A 1 91 ? 22.358 -2.623 15.289 1.00 21.42 82 CYS A CA 1
ATOM 638 C C . CYS A 1 91 ? 22.785 -1.334 14.566 1.00 19.92 82 CYS A C 1
ATOM 639 O O . CYS A 1 91 ? 22.026 -0.390 14.495 1.00 20.56 82 CYS A O 1
ATOM 642 N N . HIS A 1 92 ? 24.014 -1.304 14.062 1.00 19.31 83 HIS A N 1
ATOM 643 C CA . HIS A 1 92 ? 24.552 -0.107 13.419 1.00 21.06 83 HIS A CA 1
ATOM 644 C C . HIS A 1 92 ? 23.895 0.093 12.065 1.00 22.25 83 HIS A C 1
ATOM 645 O O . HIS A 1 92 ? 23.562 1.239 11.674 1.00 21.48 83 HIS A O 1
ATOM 652 N N . SER A 1 93 ? 23.656 -1.018 11.357 1.00 23.16 84 SER A N 1
ATOM 653 C CA . SER A 1 93 ? 23.000 -0.931 10.037 1.00 22.74 84 SER A CA 1
ATOM 654 C C . SER A 1 93 ? 21.636 -0.281 10.191 1.00 22.70 84 SER A C 1
ATOM 655 O O . SER A 1 93 ? 21.268 0.601 9.413 1.00 23.49 84 SER A O 1
ATOM 658 N N . LEU A 1 94 ? 20.879 -0.686 11.205 1.00 23.26 85 LEU A N 1
ATOM 659 C CA . LEU A 1 94 ? 19.569 -0.069 11.416 1.00 22.41 85 LEU A CA 1
ATOM 660 C C . LEU A 1 94 ? 19.706 1.387 11.875 1.00 22.44 85 LEU A C 1
ATOM 661 O O . LEU A 1 94 ? 18.952 2.272 11.405 1.00 24.49 85 LEU A O 1
ATOM 666 N N . PHE A 1 95 ? 20.651 1.661 12.770 1.00 21.53 86 PHE A N 1
ATOM 667 C CA . PHE A 1 95 ? 20.894 3.017 13.284 1.00 22.06 86 PHE A CA 1
ATOM 668 C C . PHE A 1 95 ? 21.119 4.028 12.115 1.00 22.02 86 PHE A C 1
ATOM 669 O O . PHE A 1 95 ? 20.488 5.100 12.068 1.00 22.81 86 PHE A O 1
ATOM 677 N N . TRP A 1 96 ? 21.954 3.664 11.134 1.00 23.73 87 TRP A N 1
ATOM 678 C CA . TRP A 1 96 ? 22.227 4.595 10.019 1.00 23.47 87 TRP A CA 1
ATOM 679 C C . TRP A 1 96 ? 20.975 4.852 9.172 1.00 23.92 87 TRP A C 1
ATOM 680 O O . TRP A 1 96 ? 20.768 5.968 8.673 1.00 24.32 87 TRP A O 1
ATOM 691 N N . GLU A 1 97 ? 20.141 3.833 9.025 1.00 24.16 88 GLU A N 1
ATOM 692 C CA . GLU A 1 97 ? 18.944 3.933 8.187 1.00 25.73 88 GLU A CA 1
ATOM 693 C C . GLU A 1 97 ? 17.857 4.841 8.790 1.00 26.19 88 GLU A C 1
ATOM 694 O O . GLU A 1 97 ? 17.120 5.546 8.079 1.00 26.11 88 GLU A O 1
ATOM 700 N N . VAL A 1 98 ? 17.754 4.844 10.104 1.00 24.53 89 VAL A N 1
ATOM 701 C CA . VAL A 1 98 ? 16.728 5.625 10.772 1.00 26.27 89 VAL A CA 1
ATOM 702 C C . VAL A 1 98 ? 17.141 7.058 11.153 1.00 26.90 89 VAL A C 1
ATOM 703 O O . VAL A 1 98 ? 16.395 7.758 11.820 1.00 27.41 89 VAL A O 1
ATOM 707 N N . MET A 1 99 ? 18.296 7.524 10.676 1.00 27.27 90 MET A N 1
ATOM 708 C CA . MET A 1 99 ? 18.653 8.938 10.748 1.00 26.51 90 MET A CA 1
ATOM 709 C C . MET A 1 99 ? 18.783 9.511 9.336 1.00 26.58 90 MET A C 1
ATOM 710 O O . MET A 1 99 ? 19.012 8.752 8.368 1.00 25.16 90 MET A O 1
ATOM 715 N N . SER A 1 100 ? 18.631 10.837 9.242 1.00 27.56 91 SER A N 1
ATOM 716 C CA . SER A 1 100 ? 18.589 11.567 7.947 1.00 29.30 91 SER A CA 1
ATOM 717 C C . SER A 1 100 ? 19.024 13.035 8.110 1.00 30.37 91 SER A C 1
ATOM 718 O O . SER A 1 100 ? 18.770 13.657 9.160 1.00 29.80 91 SER A O 1
ATOM 721 N N . PRO A 1 101 ? 19.696 13.606 7.087 1.00 31.43 92 PRO A N 1
ATOM 722 C CA . PRO A 1 101 ? 19.896 15.062 7.068 1.00 32.60 92 PRO A CA 1
ATOM 723 C C . PRO A 1 101 ? 18.597 15.884 6.986 1.00 33.45 92 PRO A C 1
ATOM 724 O O . PRO A 1 101 ? 18.593 17.060 7.293 1.00 34.42 92 PRO A O 1
ATOM 728 N N . ARG A 1 102 ? 17.498 15.291 6.581 1.00 34.29 93 ARG A N 1
ATOM 729 C CA . ARG A 1 102 ? 16.233 16.025 6.644 1.00 36.40 93 ARG A CA 1
ATOM 730 C C . ARG A 1 102 ? 15.215 15.209 7.403 1.00 37.12 93 ARG A C 1
ATOM 731 O O . ARG A 1 102 ? 14.133 14.926 6.917 1.00 38.17 93 ARG A O 1
ATOM 739 N N . GLY A 1 103 ? 15.577 14.855 8.635 1.00 37.00 94 GLY A N 1
ATOM 740 C CA . GLY A 1 103 ? 14.666 14.131 9.515 1.00 35.49 94 GLY A CA 1
ATOM 741 C C . GLY A 1 103 ? 14.147 15.002 10.638 1.00 34.66 94 GLY A C 1
ATOM 742 O O . GLY A 1 103 ? 14.149 16.210 10.547 1.00 34.12 94 GLY A O 1
ATOM 743 N N . GLY A 1 104 ? 13.727 14.380 11.729 1.00 33.75 95 GLY A N 1
ATOM 744 C CA . GLY A 1 104 ? 13.190 15.116 12.847 1.00 35.28 95 GLY A CA 1
ATOM 745 C C . GLY A 1 104 ? 11.687 15.323 12.705 1.00 35.19 95 GLY A C 1
ATOM 746 O O . GLY A 1 104 ? 11.018 14.688 11.887 1.00 34.08 95 GLY A O 1
ATOM 747 N N . GLY A 1 105 ? 11.150 16.193 13.540 1.00 36.39 96 GLY A N 1
ATOM 748 C CA . GLY A 1 105 ? 9.701 16.419 13.534 1.00 37.01 96 GLY A CA 1
ATOM 749 C C . GLY A 1 105 ? 8.915 15.214 14.010 1.00 37.64 96 GLY A C 1
ATOM 750 O O . GLY A 1 105 ? 9.463 14.323 14.651 1.00 37.54 96 GLY A O 1
ATOM 751 N N . GLU A 1 106 ? 7.625 15.187 13.688 1.00 38.33 97 GLU A N 1
ATOM 752 C CA . GLU A 1 106 ? 6.705 14.155 14.208 1.00 38.98 97 GLU A CA 1
ATOM 753 C C . GLU A 1 106 ? 6.617 12.976 13.261 1.00 36.76 97 GLU A C 1
ATOM 754 O O . GLU A 1 106 ? 6.822 13.140 12.055 1.00 36.12 97 GLU A O 1
ATOM 760 N N . PRO A 1 107 ? 6.230 11.799 13.778 1.00 36.26 98 PRO A N 1
ATOM 761 C CA . PRO A 1 107 ? 5.951 10.696 12.870 1.00 37.19 98 PRO A CA 1
ATOM 762 C C . PRO A 1 107 ? 4.857 11.045 11.852 1.00 37.61 98 PRO A C 1
ATOM 763 O O . PRO A 1 107 ? 3.956 11.840 12.155 1.00 36.24 98 PRO A O 1
ATOM 767 N N . ASN A 1 108 ? 4.959 10.430 10.675 1.00 37.70 99 ASN A N 1
ATOM 768 C CA . ASN A 1 108 ? 3.987 10.534 9.599 1.00 38.80 99 ASN A CA 1
ATOM 769 C C . ASN A 1 108 ? 3.548 9.141 9.164 1.00 39.19 99 ASN A C 1
ATOM 770 O O . ASN A 1 108 ? 4.123 8.132 9.584 1.00 39.03 99 ASN A O 1
ATOM 775 N N . GLY A 1 109 ? 2.546 9.077 8.291 1.00 39.47 100 GLY A N 1
ATOM 776 C CA . GLY A 1 109 ? 2.140 7.805 7.705 1.00 38.71 100 GLY A CA 1
ATOM 777 C C . GLY A 1 109 ? 1.428 6.875 8.666 1.00 39.09 100 GLY A C 1
ATOM 778 O O . GLY A 1 109 ? 0.955 7.283 9.750 1.00 41.08 100 GLY A O 1
ATOM 779 N N . ASP A 1 110 ? 1.358 5.611 8.271 1.00 37.88 101 ASP A N 1
ATOM 780 C CA . ASP A 1 110 ? 0.572 4.623 8.998 1.00 37.85 101 ASP A CA 1
ATOM 781 C C . ASP A 1 110 ? 1.062 4.435 10.435 1.00 37.26 101 ASP A C 1
ATOM 782 O O . ASP A 1 110 ? 0.258 4.211 11.332 1.00 38.32 101 ASP A O 1
ATOM 787 N N . VAL A 1 111 ? 2.368 4.558 10.649 1.00 36.58 102 VAL A N 1
ATOM 788 C CA . VAL A 1 111 ? 2.947 4.273 11.959 1.00 35.45 102 VAL A CA 1
ATOM 789 C C . VAL A 1 111 ? 2.635 5.380 12.985 1.00 34.42 102 VAL A C 1
ATOM 790 O O . VAL A 1 111 ? 2.577 5.110 14.189 1.00 33.40 102 VAL A O 1
ATOM 794 N N . ALA A 1 112 ? 2.396 6.604 12.519 1.00 33.54 103 ALA A N 1
ATOM 795 C CA . ALA A 1 112 ? 1.992 7.710 13.395 1.00 34.39 103 ALA A CA 1
ATOM 796 C C . ALA A 1 112 ? 0.735 7.333 14.149 1.00 34.16 103 ALA A C 1
ATOM 797 O O . ALA A 1 112 ? 0.565 7.643 15.330 1.00 34.33 103 ALA A O 1
ATOM 799 N N . LYS A 1 113 ? -0.150 6.634 13.447 1.00 34.16 104 LYS A N 1
ATOM 800 C CA . LYS A 1 113 ? -1.421 6.247 13.984 1.00 33.76 104 LYS A CA 1
ATOM 801 C C . LYS A 1 113 ? -1.267 5.173 15.065 1.00 31.18 104 LYS A C 1
ATOM 802 O O . LYS A 1 113 ? -1.883 5.270 16.125 1.00 30.05 104 LYS A O 1
ATOM 808 N N . VAL A 1 114 ? -0.424 4.171 14.807 1.00 30.29 105 VAL A N 1
ATOM 809 C CA . VAL A 1 114 ? -0.217 3.088 15.756 1.00 30.77 105 VAL A CA 1
ATOM 810 C C . VAL A 1 114 ? 0.560 3.628 16.979 1.00 29.46 105 VAL A C 1
ATOM 811 O O . VAL A 1 114 ? 0.336 3.180 18.109 1.00 27.32 105 VAL A O 1
ATOM 815 N N . ILE A 1 115 ? 1.410 4.633 16.751 1.00 28.90 106 ILE A N 1
ATOM 816 C CA . ILE A 1 115 ? 2.129 5.298 17.848 1.00 29.36 106 ILE A CA 1
ATOM 817 C C . ILE A 1 115 ? 1.114 5.965 18.799 1.00 28.69 106 ILE A C 1
ATOM 818 O O . ILE A 1 115 ? 1.145 5.712 20.002 1.00 27.84 106 ILE A O 1
ATOM 823 N N . ASP A 1 116 ? 0.180 6.746 18.255 1.00 28.46 107 ASP A N 1
ATOM 824 C CA . ASP A 1 116 ? -0.866 7.358 19.079 1.00 28.44 107 ASP A CA 1
ATOM 825 C C . ASP A 1 116 ? -1.710 6.314 19.787 1.00 28.21 107 ASP A C 1
ATOM 826 O O . ASP A 1 116 ? -2.071 6.493 20.951 1.00 28.18 107 ASP A O 1
ATOM 831 N N . TYR A 1 117 ? -1.985 5.193 19.117 1.00 28.16 108 TYR A N 1
ATOM 832 C CA . TYR A 1 117 ? -2.769 4.148 19.725 1.00 26.95 108 TYR A CA 1
ATOM 833 C C . TYR A 1 117 ? -2.134 3.614 21.016 1.00 27.30 108 TYR A C 1
ATOM 834 O O . TYR A 1 117 ? -2.827 3.456 22.009 1.00 25.33 108 TYR A O 1
ATOM 843 N N . TYR A 1 118 ? -0.824 3.327 20.972 1.00 26.20 109 TYR A N 1
ATOM 844 C CA . TYR A 1 118 ? -0.165 2.662 22.087 1.00 26.15 109 TYR A CA 1
ATOM 845 C C . TYR A 1 118 ? 0.440 3.603 23.112 1.00 25.43 109 TYR A C 1
ATOM 846 O O . TYR A 1 118 ? 0.620 3.200 24.271 1.00 25.88 109 TYR A O 1
ATOM 855 N N . PHE A 1 119 ? 0.761 4.828 22.689 1.00 24.69 110 PHE A N 1
ATOM 856 C CA . PHE A 1 119 ? 1.424 5.803 23.562 1.00 26.24 110 PHE A CA 1
ATOM 857 C C . PHE A 1 119 ? 0.607 7.061 23.827 1.00 26.10 110 PHE A C 1
ATOM 858 O O . PHE A 1 119 ? 1.046 7.945 24.584 1.00 26.23 110 PHE A O 1
ATOM 866 N N . ASN A 1 120 ? -0.573 7.115 23.219 1.00 26.16 111 ASN A N 1
ATOM 867 C CA . ASN A 1 120 ? -1.469 8.266 23.256 1.00 25.79 111 ASN A CA 1
ATOM 868 C C . ASN A 1 120 ? -0.990 9.484 22.450 1.00 26.59 111 ASN A C 1
ATOM 869 O O . ASN A 1 120 ? -1.735 9.998 21.601 1.00 26.89 111 ASN A O 1
ATOM 874 N N . THR A 1 121 ? 0.219 9.980 22.731 1.00 25.54 112 THR A N 1
ATOM 875 C CA . THR A 1 121 ? 0.839 11.052 21.953 1.00 26.76 112 THR A CA 1
ATOM 876 C C . THR A 1 121 ? 2.265 10.661 21.560 1.00 26.61 112 THR A C 1
ATOM 877 O O . THR A 1 121 ? 2.881 9.829 22.228 1.00 24.75 112 THR A O 1
ATOM 881 N N . PHE A 1 122 ? 2.772 11.272 20.491 1.00 27.21 113 PHE A N 1
ATOM 882 C CA . PHE A 1 122 ? 4.179 11.195 20.132 1.00 27.18 113 PHE A CA 1
ATOM 883 C C . PHE A 1 122 ? 5.103 11.684 21.261 1.00 27.53 113 PHE A C 1
ATOM 884 O O . PHE A 1 122 ? 6.138 11.064 21.490 1.00 29.07 113 PHE A O 1
ATOM 892 N N . ASP A 1 123 ? 4.758 12.776 21.949 1.00 27.69 114 ASP A N 1
ATOM 893 C CA . ASP A 1 123 ? 5.602 13.266 23.071 1.00 28.52 114 ASP A CA 1
ATOM 894 C C . ASP A 1 123 ? 5.767 12.175 24.130 1.00 28.12 114 ASP A C 1
ATOM 895 O O . ASP A 1 123 ? 6.823 12.054 24.735 1.00 27.17 114 ASP A O 1
ATOM 900 N N . ASN A 1 124 ? 4.727 11.379 24.359 1.00 28.22 115 ASN A N 1
ATOM 901 C CA . ASN A 1 124 ? 4.842 10.300 25.348 1.00 28.17 115 ASN A CA 1
ATOM 902 C C . ASN A 1 124 ? 5.773 9.189 24.862 1.00 27.17 115 ASN A C 1
ATOM 903 O O . ASN A 1 124 ? 6.553 8.640 25.640 1.00 26.59 115 ASN A O 1
ATOM 908 N N . LEU A 1 125 ? 5.698 8.843 23.573 1.00 26.91 116 LEU A N 1
ATOM 909 C CA . LEU A 1 125 ? 6.671 7.906 23.016 1.00 26.77 116 LEU A CA 1
ATOM 910 C C . LEU A 1 125 ? 8.096 8.427 23.219 1.00 25.93 116 LEU A C 1
ATOM 911 O O . LEU A 1 125 ? 8.987 7.691 23.642 1.00 26.77 116 LEU A O 1
ATOM 916 N N . LYS A 1 126 ? 8.301 9.685 22.862 1.00 26.35 117 LYS A N 1
ATOM 917 C CA . LYS A 1 126 ? 9.625 10.307 23.022 1.00 27.04 117 LYS A CA 1
ATOM 918 C C . LYS A 1 126 ? 10.110 10.211 24.457 1.00 26.76 117 LYS A C 1
ATOM 919 O O . LYS A 1 126 ? 11.266 9.811 24.702 1.00 27.83 117 LYS A O 1
ATOM 925 N N . ASP A 1 127 ? 9.255 10.551 25.405 1.00 26.90 118 ASP A N 1
ATOM 926 C CA . ASP A 1 127 ? 9.619 10.380 26.839 1.00 27.73 118 ASP A CA 1
ATOM 927 C C . ASP A 1 127 ? 10.018 8.959 27.230 1.00 27.29 118 ASP A C 1
ATOM 928 O O . ASP A 1 127 ? 11.017 8.753 27.944 1.00 28.46 118 ASP A O 1
ATOM 933 N N . GLN A 1 128 ? 9.231 7.984 26.803 1.00 26.42 119 GLN A N 1
ATOM 934 C CA . GLN A 1 128 ? 9.468 6.605 27.181 1.00 28.15 119 GLN A CA 1
ATOM 935 C C . GLN A 1 128 ? 10.735 6.021 26.552 1.00 27.01 119 GLN A C 1
ATOM 936 O O . GLN A 1 128 ? 11.495 5.329 27.237 1.00 26.20 119 GLN A O 1
ATOM 942 N N . LEU A 1 129 ? 10.968 6.274 25.265 1.00 25.57 120 LEU A N 1
ATOM 943 C CA . LEU A 1 129 ? 12.150 5.740 24.618 1.00 26.17 120 LEU A CA 1
ATOM 944 C C . LEU A 1 129 ? 13.388 6.434 25.193 1.00 26.12 120 LEU A C 1
ATOM 945 O O . LEU A 1 129 ? 14.390 5.767 25.471 1.00 26.49 120 LEU A O 1
ATOM 950 N N . SER A 1 130 ? 13.290 7.751 25.403 1.00 26.20 121 SER A N 1
ATOM 951 C CA . SER A 1 130 ? 14.385 8.545 25.992 1.00 27.64 121 SER A CA 1
ATOM 952 C C . SER A 1 130 ? 14.812 7.979 27.354 1.00 27.49 121 SER A C 1
ATOM 953 O O . SER A 1 130 ? 16.008 7.873 27.638 1.00 26.72 121 SER A O 1
ATOM 956 N N . LYS A 1 131 ? 13.828 7.662 28.194 1.00 28.49 122 LYS A N 1
ATOM 957 C CA . LYS A 1 131 ? 14.065 7.081 29.555 1.00 28.48 122 LYS A CA 1
ATOM 958 C C . LYS A 1 131 ? 14.737 5.705 29.476 1.00 27.79 122 LYS A C 1
ATOM 959 O O . LYS A 1 131 ? 15.715 5.403 30.209 1.00 27.15 122 LYS A O 1
ATOM 965 N N . ALA A 1 132 ? 14.213 4.862 28.594 1.00 26.32 123 ALA A N 1
ATOM 966 C CA . ALA A 1 132 ? 14.789 3.540 28.349 1.00 26.64 123 ALA A CA 1
ATOM 967 C C . ALA A 1 132 ? 16.252 3.621 27.915 1.00 25.47 123 ALA A C 1
ATOM 968 O O . ALA A 1 132 ? 17.086 2.825 28.378 1.00 25.97 123 ALA A O 1
ATOM 970 N N . ALA A 1 133 ? 16.574 4.592 27.057 1.00 24.49 124 ALA A N 1
ATOM 971 C CA . ALA A 1 133 ? 17.953 4.770 26.568 1.00 25.54 124 ALA A CA 1
ATOM 972 C C . ALA A 1 133 ? 18.835 5.348 27.670 1.00 24.87 124 ALA A C 1
ATOM 973 O O . ALA A 1 133 ? 19.953 4.909 27.899 1.00 26.58 124 ALA A O 1
ATOM 975 N N . ILE A 1 134 ? 18.340 6.340 28.369 1.00 24.69 125 ILE A N 1
ATOM 976 C CA . ILE A 1 134 ? 19.176 6.973 29.393 1.00 27.25 125 ILE A CA 1
ATOM 977 C C . ILE A 1 134 ? 19.438 5.987 30.554 1.00 27.22 125 ILE A C 1
ATOM 978 O O . ILE A 1 134 ? 20.561 5.909 31.070 1.00 28.05 125 ILE A O 1
ATOM 983 N N . SER A 1 135 ? 18.422 5.202 30.896 1.00 26.27 126 SER A N 1
ATOM 984 C CA . SER A 1 135 ? 18.472 4.185 31.977 1.00 27.36 126 SER A CA 1
ATOM 985 C C . SER A 1 135 ? 19.266 2.904 31.686 1.00 26.20 126 SER A C 1
ATOM 986 O O . SER A 1 135 ? 19.498 2.114 32.599 1.00 25.23 126 SER A O 1
ATOM 989 N N . ARG A 1 136 ? 19.676 2.679 30.434 1.00 24.88 127 ARG A N 1
ATOM 990 C CA . ARG A 1 136 ? 20.512 1.551 30.119 1.00 24.86 127 ARG A CA 1
ATOM 991 C C . ARG A 1 136 ? 21.911 1.769 30.725 1.00 24.62 127 ARG A C 1
ATOM 992 O O . ARG A 1 136 ? 22.695 2.578 30.232 1.00 24.25 127 ARG A O 1
ATOM 1000 N N . PHE A 1 137 ? 22.199 1.045 31.809 1.00 23.44 128 PHE A N 1
ATOM 1001 C CA . PHE A 1 137 ? 23.492 1.162 32.480 1.00 24.14 128 PHE A CA 1
ATOM 1002 C C . PHE A 1 137 ? 24.621 0.445 31.716 1.00 22.65 128 PHE A C 1
ATOM 1003 O O . PHE A 1 137 ? 24.517 -0.735 31.379 1.00 24.01 128 PHE A O 1
ATOM 1011 N N . GLY A 1 138 ? 25.723 1.158 31.480 1.00 21.88 129 GLY A N 1
ATOM 1012 C CA . GLY A 1 138 ? 26.829 0.643 30.687 1.00 21.52 129 GLY A CA 1
ATOM 1013 C C . GLY A 1 138 ? 26.540 0.845 29.209 1.00 21.47 129 GLY A C 1
ATOM 1014 O O . GLY A 1 138 ? 25.878 1.811 28.814 1.00 23.25 129 GLY A O 1
ATOM 1015 N N . SER A 1 139 ? 26.987 -0.094 28.389 1.00 21.10 130 SER A N 1
ATOM 1016 C CA . SER A 1 139 ? 26.845 0.020 26.924 1.00 20.90 130 SER A CA 1
ATOM 1017 C C . SER A 1 139 ? 25.542 -0.637 26.448 1.00 21.01 130 SER A C 1
ATOM 1018 O O . SER A 1 139 ? 25.110 -1.663 26.985 1.00 21.26 130 SER A O 1
ATOM 1021 N N . GLY A 1 140 ? 24.903 -0.048 25.439 1.00 21.10 131 GLY A N 1
ATOM 1022 C CA . GLY A 1 140 ? 23.649 -0.598 24.937 1.00 20.54 131 GLY A CA 1
ATOM 1023 C C . GLY A 1 140 ? 22.859 0.275 24.000 1.00 21.23 131 GLY A C 1
ATOM 1024 O O . GLY A 1 140 ? 23.379 1.261 23.444 1.00 20.84 131 GLY A O 1
ATOM 1025 N N . TYR A 1 141 ? 21.603 -0.133 23.795 1.00 20.81 132 TYR A N 1
ATOM 1026 C CA . TYR A 1 141 ? 20.681 0.568 22.888 1.00 21.40 132 TYR A CA 1
ATOM 1027 C C . TYR A 1 141 ? 19.294 0.790 23.491 1.00 21.46 132 TYR A C 1
ATOM 1028 O O . TYR A 1 141 ? 18.839 0.009 24.347 1.00 22.13 132 TYR A O 1
ATOM 1037 N N . GLY A 1 142 ? 18.606 1.839 23.057 1.00 20.51 133 GLY A N 1
ATOM 1038 C CA . GLY A 1 142 ? 17.149 1.930 23.271 1.00 21.72 133 GLY A CA 1
ATOM 1039 C C . GLY A 1 142 ? 16.399 1.558 21.987 1.00 21.88 133 GLY A C 1
ATOM 1040 O O . GLY A 1 142 ? 16.840 1.928 20.873 1.00 23.24 133 GLY A O 1
ATOM 1041 N N . TRP A 1 143 ? 15.241 0.893 22.122 1.00 23.04 134 TRP A N 1
ATOM 1042 C CA . TRP A 1 143 ? 14.507 0.337 20.964 1.00 22.97 134 TRP A CA 1
ATOM 1043 C C . TRP A 1 143 ? 13.008 0.682 20.982 1.00 23.73 134 TRP A C 1
ATOM 1044 O O . TRP A 1 143 ? 12.365 0.728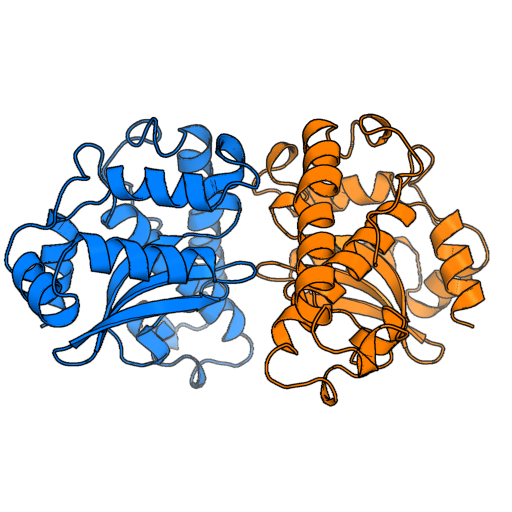 22.042 1.00 22.28 134 TRP A O 1
ATOM 1055 N N . LEU A 1 144 ? 12.454 0.897 19.791 1.00 24.89 135 LEU A N 1
ATOM 1056 C CA . LEU A 1 144 ? 11.007 0.771 19.551 1.00 25.19 135 LEU A CA 1
ATOM 1057 C C . LEU A 1 144 ? 10.795 -0.501 18.744 1.00 25.22 135 LEU A C 1
ATOM 1058 O O . LEU A 1 144 ? 11.462 -0.728 17.717 1.00 25.90 135 LEU A O 1
ATOM 1063 N N . VAL A 1 145 ? 9.877 -1.355 19.206 1.00 25.92 136 VAL A N 1
ATOM 1064 C CA . VAL A 1 145 ? 9.678 -2.675 18.594 1.00 26.39 136 VAL A CA 1
ATOM 1065 C C . VAL A 1 145 ? 8.203 -2.994 18.387 1.00 27.25 136 VAL A C 1
ATOM 1066 O O . VAL A 1 145 ? 7.346 -2.422 19.011 1.00 26.58 136 VAL A O 1
ATOM 1070 N N . LEU A 1 146 ? 7.955 -3.918 17.465 1.00 29.25 137 LEU A N 1
ATOM 1071 C CA . LEU A 1 146 ? 6.641 -4.497 17.224 1.00 30.73 137 LEU A CA 1
ATOM 1072 C C . LEU A 1 146 ? 6.645 -5.879 17.827 1.00 32.32 137 LEU A C 1
ATOM 1073 O O . LEU A 1 146 ? 7.505 -6.722 17.508 1.00 32.83 137 LEU A O 1
ATOM 1078 N N . ASP A 1 147 ? 5.689 -6.100 18.718 1.00 34.94 138 ASP A N 1
ATOM 1079 C CA . ASP A 1 147 ? 5.540 -7.328 19.443 1.00 35.26 138 ASP A CA 1
ATOM 1080 C C . ASP A 1 147 ? 4.103 -7.753 19.152 1.00 37.50 138 ASP A C 1
ATOM 1081 O O . ASP A 1 147 ? 3.179 -7.378 19.871 1.00 37.87 138 ASP A O 1
ATOM 1086 N N . GLY A 1 148 ? 3.921 -8.476 18.050 1.00 38.51 139 GLY A N 1
ATOM 1087 C CA . GLY A 1 148 ? 2.596 -8.830 17.554 1.00 38.19 139 GLY A CA 1
ATOM 1088 C C . GLY A 1 148 ? 1.996 -7.655 16.833 1.00 38.95 139 GLY A C 1
ATOM 1089 O O . GLY A 1 148 ? 2.526 -7.214 15.819 1.00 40.79 139 GLY A O 1
ATOM 1090 N N . GLU A 1 149 ? 0.886 -7.143 17.360 1.00 38.28 140 GLU A N 1
ATOM 1091 C CA . GLU A 1 149 ? 0.299 -5.904 16.862 1.00 38.47 140 GLU A CA 1
ATOM 1092 C C . GLU A 1 149 ? 0.767 -4.683 17.687 1.00 36.48 140 GLU A C 1
ATOM 1093 O O . GLU A 1 149 ? 0.558 -3.549 17.273 1.00 35.73 140 GLU A O 1
ATOM 1099 N N . GLU A 1 150 ? 1.416 -4.935 18.829 1.00 35.17 141 GLU A N 1
ATOM 1100 C CA . GLU A 1 150 ? 1.719 -3.905 19.833 1.00 35.17 141 GLU A CA 1
ATOM 1101 C C . GLU A 1 150 ? 3.083 -3.231 19.635 1.00 32.05 141 GLU A C 1
ATOM 1102 O O . GLU A 1 150 ? 4.055 -3.905 19.422 1.00 29.35 141 GLU A O 1
ATOM 1108 N N . LEU A 1 151 ? 3.121 -1.910 19.750 1.00 32.39 142 LEU A N 1
ATOM 1109 C CA . LEU A 1 151 ? 4.370 -1.148 19.852 1.00 31.49 142 LEU A CA 1
ATOM 1110 C C . LEU A 1 151 ? 4.794 -1.039 21.316 1.00 30.74 142 LEU A C 1
ATOM 1111 O O . LEU A 1 151 ? 3.983 -0.702 22.185 1.00 30.16 142 LEU A O 1
ATOM 1116 N N . SER A 1 152 ? 6.058 -1.359 21.581 1.00 29.97 143 SER A N 1
ATOM 1117 C CA . SER A 1 152 ? 6.646 -1.191 22.902 1.00 28.42 143 SER A CA 1
ATOM 1118 C C . SER A 1 152 ? 8.077 -0.650 22.810 1.00 26.68 143 SER A C 1
ATOM 1119 O O . SER A 1 152 ? 8.708 -0.678 21.759 1.00 24.87 143 SER A O 1
ATOM 1122 N N . VAL A 1 153 ? 8.537 -0.111 23.929 1.00 26.42 144 VAL A N 1
ATOM 1123 C CA . VAL A 1 153 ? 9.903 0.415 24.084 1.00 26.17 144 VAL A CA 1
ATOM 1124 C C . VAL A 1 153 ? 10.667 -0.557 24.963 1.00 25.00 144 VAL A C 1
ATOM 1125 O O . VAL A 1 153 ? 10.105 -1.148 25.903 1.00 24.96 144 VAL A O 1
ATOM 1129 N N . MET A 1 154 ? 11.939 -0.755 24.652 1.00 23.87 145 MET A N 1
ATOM 1130 C CA . MET A 1 154 ? 12.828 -1.541 25.517 1.00 24.60 145 MET A CA 1
ATOM 1131 C C . MET A 1 154 ? 14.279 -1.122 25.317 1.00 22.59 145 MET A C 1
ATOM 1132 O O . MET A 1 154 ? 14.585 -0.309 24.462 1.00 22.86 145 MET A O 1
ATOM 1137 N N . SER A 1 155 ? 15.155 -1.687 26.138 1.00 23.15 146 SER A N 1
ATOM 1138 C CA . SER A 1 155 ? 16.613 -1.542 25.969 1.00 22.36 146 SER A CA 1
ATOM 1139 C C . SER A 1 155 ? 17.309 -2.930 25.951 1.00 23.31 146 SER A C 1
ATOM 1140 O O . SER A 1 155 ? 16.750 -3.956 26.414 1.00 22.77 146 SER A O 1
ATOM 1143 N N . THR A 1 156 ? 18.516 -2.949 25.387 1.00 21.81 147 THR A N 1
ATOM 1144 C CA . THR A 1 156 ? 19.412 -4.095 25.395 1.00 21.23 147 THR A CA 1
ATOM 1145 C C . THR A 1 156 ? 20.815 -3.667 25.816 1.00 21.33 147 THR A C 1
ATOM 1146 O O . THR A 1 156 ? 21.196 -2.509 25.593 1.00 21.44 147 THR A O 1
ATOM 1150 N N . PRO A 1 157 ? 21.584 -4.591 26.441 1.00 21.96 148 PRO A N 1
ATOM 1151 C CA . PRO A 1 157 ? 22.994 -4.405 26.726 1.00 21.12 148 PRO A CA 1
ATOM 1152 C C . PRO A 1 157 ? 23.886 -4.688 25.508 1.00 21.65 148 PRO A C 1
ATOM 1153 O O . PRO A 1 157 ? 23.526 -5.528 24.633 1.00 20.33 148 PRO A O 1
ATOM 1157 N N . ASN A 1 158 ? 25.010 -3.961 25.417 1.00 20.24 149 ASN A N 1
ATOM 1158 C CA . ASN A 1 158 ? 26.093 -4.304 24.458 1.00 20.96 149 ASN A CA 1
ATOM 1159 C C . ASN A 1 158 ? 25.568 -4.337 23.020 1.00 20.81 149 ASN A C 1
ATOM 1160 O O . ASN A 1 158 ? 24.956 -3.342 22.605 1.00 22.07 149 ASN A O 1
ATOM 1165 N N . GLN A 1 159 ? 25.771 -5.422 22.248 1.00 20.92 150 GLN A N 1
ATOM 1166 C CA . GLN A 1 159 ? 25.189 -5.475 20.880 1.00 21.72 150 GLN A CA 1
ATOM 1167 C C . GLN A 1 159 ? 24.050 -6.496 20.794 1.00 23.20 150 GLN A C 1
ATOM 1168 O O . GLN A 1 159 ? 23.746 -7.026 19.713 1.00 24.58 150 GLN A O 1
ATOM 1174 N N . ASP A 1 160 ? 23.424 -6.782 21.937 1.00 22.40 151 ASP A N 1
ATOM 1175 C CA . ASP A 1 160 ? 22.281 -7.678 21.954 1.00 22.38 151 ASP A CA 1
ATOM 1176 C C . ASP A 1 160 ? 21.071 -7.016 21.289 1.00 22.64 151 ASP A C 1
ATOM 1177 O O . ASP A 1 160 ? 20.931 -5.781 21.306 1.00 22.29 151 ASP A O 1
ATOM 1182 N N . THR A 1 161 ? 20.181 -7.824 20.693 1.00 22.42 152 THR A N 1
ATOM 1183 C CA . THR A 1 161 ? 19.047 -7.267 19.951 1.00 24.02 152 THR A CA 1
ATOM 1184 C C . THR A 1 161 ? 17.739 -7.893 20.412 1.00 25.03 152 THR A C 1
ATOM 1185 O O . THR A 1 161 ? 17.754 -8.946 21.041 1.00 25.27 152 THR A O 1
ATOM 1189 N N . PRO A 1 162 ? 16.610 -7.255 20.098 1.00 25.57 153 PRO A N 1
ATOM 1190 C CA . PRO A 1 162 ? 15.282 -7.863 20.412 1.00 27.09 153 PRO A CA 1
ATOM 1191 C C . PRO A 1 162 ? 14.875 -9.103 19.616 1.00 27.91 153 PRO A C 1
ATOM 1192 O O . PRO A 1 162 ? 13.860 -9.713 19.959 1.00 27.01 153 PRO A O 1
ATOM 1196 N N . LEU A 1 163 ? 15.644 -9.466 18.586 1.00 28.74 154 LEU A N 1
ATOM 1197 C CA . LEU A 1 163 ? 15.258 -10.570 17.684 1.00 32.27 154 LEU A CA 1
ATOM 1198 C C . LEU A 1 163 ? 15.262 -11.867 18.461 1.00 35.70 154 LEU A C 1
ATOM 1199 O O . LEU A 1 163 ? 14.387 -12.688 18.274 1.00 37.62 154 LEU A O 1
ATOM 1204 N N . GLN A 1 164 ? 16.238 -12.019 19.356 1.00 39.67 155 GLN A N 1
ATOM 1205 C CA . GLN A 1 164 ? 16.336 -13.184 20.256 1.00 40.24 155 GLN A CA 1
ATOM 1206 C C . GLN A 1 164 ? 15.007 -13.415 20.998 1.00 40.89 155 GLN A C 1
ATOM 1207 O O . GLN A 1 164 ? 14.685 -14.560 21.326 1.00 41.58 155 GLN A O 1
ATOM 1213 N N . GLU A 1 165 ? 14.244 -12.337 21.235 1.00 40.54 156 GLU A N 1
ATOM 1214 C CA . GLU A 1 165 ? 12.937 -12.380 21.926 1.00 41.15 156 GLU A CA 1
ATOM 1215 C C . GLU A 1 165 ? 11.691 -12.413 21.045 1.00 41.46 156 GLU A C 1
ATOM 1216 O O . GLU A 1 165 ? 10.570 -12.271 21.556 1.00 42.95 156 GLU A O 1
ATOM 1222 N N . GLY A 1 166 ? 11.856 -12.547 19.744 1.00 40.49 157 GLY A N 1
ATOM 1223 C CA . GLY A 1 166 ? 10.718 -12.463 18.827 1.00 38.87 157 GLY A CA 1
ATOM 1224 C C . GLY A 1 166 ? 10.094 -11.104 18.535 1.00 38.85 157 GLY A C 1
ATOM 1225 O O . GLY A 1 166 ? 9.022 -11.055 17.921 1.00 40.93 157 GLY A O 1
ATOM 1226 N N . LYS A 1 167 ? 10.733 -9.995 18.936 1.00 36.14 158 LYS A N 1
ATOM 1227 C CA . LYS A 1 167 ? 10.205 -8.637 18.672 1.00 34.29 158 LYS A CA 1
ATOM 1228 C C . LYS A 1 167 ? 10.918 -8.038 17.476 1.00 32.25 158 LYS A C 1
ATOM 1229 O O . LYS A 1 167 ? 12.065 -8.386 17.240 1.00 32.79 158 LYS A O 1
ATOM 1235 N N . ILE A 1 168 ? 10.242 -7.166 16.728 1.00 30.81 159 ILE A N 1
ATOM 1236 C CA . ILE A 1 168 ? 10.774 -6.615 15.445 1.00 31.03 159 ILE A CA 1
ATOM 1237 C C . ILE A 1 168 ? 11.142 -5.124 15.610 1.00 28.58 159 ILE A C 1
ATOM 1238 O O . ILE A 1 168 ? 10.283 -4.319 15.899 1.00 25.20 159 ILE A O 1
ATOM 1243 N N . PRO A 1 169 ? 12.443 -4.783 15.519 1.00 28.45 160 PRO A N 1
ATOM 1244 C CA . PRO A 1 169 ? 12.864 -3.373 15.583 1.00 27.66 160 PRO A CA 1
ATOM 1245 C C . PRO A 1 169 ? 12.363 -2.457 14.464 1.00 27.11 160 PRO A C 1
ATOM 1246 O O . PRO A 1 169 ? 12.451 -2.807 13.252 1.00 27.37 160 PRO A O 1
ATOM 1250 N N . LEU A 1 170 ? 11.826 -1.309 14.876 1.00 24.65 161 LEU A N 1
ATOM 1251 C CA . LEU A 1 170 ? 11.448 -0.223 13.988 1.00 26.11 161 LEU A CA 1
ATOM 1252 C C . LEU A 1 170 ? 12.405 0.981 14.098 1.00 25.47 161 LEU A C 1
ATOM 1253 O O . LEU A 1 170 ? 12.575 1.747 13.162 1.00 26.06 161 LEU A O 1
ATOM 1258 N N . LEU A 1 171 ? 12.975 1.183 15.289 1.00 24.69 162 LEU A N 1
ATOM 1259 C CA . LEU A 1 171 ? 13.750 2.391 15.577 1.00 24.09 162 LEU A CA 1
ATOM 1260 C C . LEU A 1 171 ? 14.705 2.062 16.699 1.00 23.31 162 LEU A C 1
ATOM 1261 O O . LEU A 1 171 ? 14.329 1.303 17.574 1.00 23.81 162 LEU A O 1
ATOM 1266 N N . VAL A 1 172 ? 15.932 2.583 16.632 1.00 23.29 163 VAL A N 1
ATOM 1267 C CA . VAL A 1 172 ? 16.978 2.319 17.639 1.00 23.61 163 VAL A CA 1
ATOM 1268 C C . VAL A 1 172 ? 17.849 3.572 17.869 1.00 23.33 163 VAL A C 1
ATOM 1269 O O . VAL A 1 172 ? 18.128 4.358 16.932 1.00 23.76 163 VAL A O 1
ATOM 1273 N N . ILE A 1 173 ? 18.252 3.756 19.126 1.00 21.37 164 ILE A N 1
ATOM 1274 C CA . ILE A 1 173 ? 19.268 4.730 19.505 1.00 22.50 164 ILE A CA 1
ATOM 1275 C C . ILE A 1 173 ? 20.450 4.032 20.216 1.00 22.40 164 ILE A C 1
ATOM 1276 O O . ILE A 1 173 ? 20.255 3.262 21.147 1.00 21.28 164 ILE A O 1
ATOM 1281 N N . ASP A 1 174 ? 21.659 4.308 19.724 1.00 22.07 165 ASP A N 1
ATOM 1282 C CA . ASP A 1 174 ? 22.926 3.816 20.264 1.00 22.20 165 ASP A CA 1
ATOM 1283 C C . ASP A 1 174 ? 23.353 4.688 21.469 1.00 20.42 165 ASP A C 1
ATOM 1284 O O . ASP A 1 174 ? 23.619 5.879 21.326 1.00 19.36 165 ASP A O 1
ATOM 1289 N N . VAL A 1 175 ? 23.418 4.094 22.660 1.00 21.03 166 VAL A N 1
ATOM 1290 C CA . VAL A 1 175 ? 23.960 4.808 23.817 1.00 21.20 166 VAL A CA 1
ATOM 1291 C C . VAL A 1 175 ? 25.288 4.203 24.337 1.00 20.32 166 VAL A C 1
ATOM 1292 O O . VAL A 1 175 ? 25.697 4.471 25.459 1.00 21.15 166 VAL A O 1
ATOM 1296 N N . TRP A 1 176 ? 26.001 3.468 23.482 1.00 19.56 167 TRP A N 1
ATOM 1297 C CA . TRP A 1 176 ? 27.442 3.266 23.740 1.00 19.67 167 TRP A CA 1
ATOM 1298 C C . TRP A 1 176 ? 28.070 4.654 23.849 1.00 19.20 167 TRP A C 1
ATOM 1299 O O . TRP A 1 176 ? 27.682 5.559 23.083 1.00 18.55 167 TRP A O 1
ATOM 1310 N N . GLU A 1 177 ? 29.039 4.824 24.749 1.00 18.56 168 GLU A N 1
ATOM 1311 C CA . GLU A 1 177 ? 29.743 6.128 24.892 1.00 19.53 168 GLU A CA 1
ATOM 1312 C C . GLU A 1 177 ? 30.398 6.626 23.581 1.00 19.60 168 GLU A C 1
ATOM 1313 O O . GLU A 1 177 ? 30.399 7.812 23.305 1.00 19.74 168 GLU A O 1
ATOM 1319 N N . HIS A 1 178 ? 30.878 5.724 22.735 1.00 19.92 169 HIS A N 1
ATOM 1320 C CA . HIS A 1 178 ? 31.425 6.113 21.444 1.00 19.80 169 HIS A CA 1
ATOM 1321 C C . HIS A 1 178 ? 30.443 6.884 20.560 1.00 19.96 169 HIS A C 1
ATOM 1322 O O . HIS A 1 178 ? 30.871 7.667 19.690 1.00 20.45 169 HIS A O 1
ATOM 1329 N N . ALA A 1 179 ? 29.149 6.652 20.753 1.00 18.59 170 ALA A N 1
ATOM 1330 C CA . ALA A 1 179 ? 28.134 7.325 19.952 1.00 19.51 170 ALA A CA 1
ATOM 1331 C C . ALA A 1 179 ? 28.050 8.816 20.192 1.00 20.30 170 ALA A C 1
ATOM 1332 O O . ALA A 1 179 ? 27.646 9.565 19.288 1.00 22.13 170 ALA A O 1
ATOM 1334 N N . TYR A 1 180 ? 28.441 9.248 21.376 1.00 19.57 171 TYR A N 1
ATOM 1335 C CA . TYR A 1 180 ? 28.242 10.634 21.840 1.00 19.90 171 TYR A CA 1
ATOM 1336 C C . TYR A 1 180 ? 29.381 11.312 22.612 1.00 20.40 171 TYR A C 1
ATOM 1337 O O . TYR A 1 180 ? 29.252 12.477 22.922 1.00 21.50 171 TYR A O 1
ATOM 1346 N N . TYR A 1 181 ? 30.491 10.639 22.915 1.00 19.55 172 TYR A N 1
ATOM 1347 C CA . TYR A 1 181 ? 31.452 11.223 23.878 1.00 20.05 172 TYR A CA 1
ATOM 1348 C C . TYR A 1 181 ? 32.233 12.433 23.354 1.00 21.05 172 TYR A C 1
ATOM 1349 O O . TYR A 1 181 ? 32.553 13.335 24.140 1.00 22.95 172 TYR A O 1
ATOM 1358 N N . LEU A 1 182 ? 32.545 12.489 22.061 1.00 21.33 173 LEU A N 1
ATOM 1359 C CA . LEU A 1 182 ? 33.404 13.581 21.547 1.00 22.72 173 LEU A CA 1
ATOM 1360 C C . LEU A 1 182 ? 32.685 14.922 21.661 1.00 23.98 173 LEU A C 1
ATOM 1361 O O . LEU A 1 182 ? 33.308 15.923 22.062 1.00 24.71 173 LEU A O 1
ATOM 1366 N N . LYS A 1 183 ? 31.380 14.925 21.400 1.00 24.54 174 LYS A N 1
ATOM 1367 C CA . LYS A 1 183 ? 30.583 16.159 21.407 1.00 26.06 174 LYS A CA 1
ATOM 1368 C C . LYS A 1 183 ? 29.920 16.423 22.754 1.00 25.93 174 LYS A C 1
ATOM 1369 O O . LYS A 1 183 ? 29.880 17.564 23.192 1.00 26.39 174 LYS A O 1
ATOM 1375 N N . TYR A 1 184 ? 29.426 15.373 23.415 1.00 25.35 175 TYR A N 1
ATOM 1376 C CA . TYR A 1 184 ? 28.584 15.517 24.570 1.00 24.49 175 TYR A CA 1
ATOM 1377 C C . TYR A 1 184 ? 29.213 15.050 25.892 1.00 23.81 175 TYR A C 1
ATOM 1378 O O . TYR A 1 184 ? 28.647 15.279 26.957 1.00 23.68 175 TYR A O 1
ATOM 1387 N N . GLN A 1 185 ? 30.359 14.385 25.819 1.00 23.26 176 GLN A N 1
ATOM 1388 C CA . GLN A 1 185 ? 31.026 13.845 26.988 1.00 23.92 176 GLN A CA 1
ATOM 1389 C C . GLN A 1 185 ? 30.076 13.056 27.873 1.00 23.06 176 GLN A C 1
ATOM 1390 O O . GLN A 1 185 ? 29.424 12.156 27.382 1.00 24.10 176 GLN A O 1
ATOM 1396 N N . ASN A 1 186 ? 30.021 13.332 29.181 1.00 23.40 177 ASN A N 1
ATOM 1397 C CA . ASN A 1 186 ? 29.139 12.587 30.066 1.00 23.88 177 ASN A CA 1
ATOM 1398 C C . ASN A 1 186 ? 27.624 12.859 29.905 1.00 24.98 177 ASN A C 1
ATOM 1399 O O . ASN A 1 186 ? 26.839 12.174 30.571 1.00 25.61 177 ASN A O 1
ATOM 1404 N N . ARG A 1 187 ? 27.227 13.819 29.048 1.00 23.99 178 ARG A N 1
ATOM 1405 C CA . ARG A 1 187 ? 25.854 14.319 28.970 1.00 24.62 178 ARG A CA 1
ATOM 1406 C C . ARG A 1 187 ? 25.014 13.509 27.953 1.00 23.60 178 ARG A C 1
ATOM 1407 O O . ARG A 1 187 ? 24.537 14.028 26.923 1.00 22.11 178 ARG A O 1
ATOM 1415 N N . ARG A 1 188 ? 24.854 12.230 28.272 1.00 23.23 179 ARG A N 1
ATOM 1416 C CA . ARG A 1 188 ? 23.995 11.327 27.486 1.00 23.24 179 ARG A CA 1
ATOM 1417 C C . ARG A 1 188 ? 22.584 11.895 27.246 1.00 23.28 179 ARG A C 1
ATOM 1418 O O . ARG A 1 188 ? 22.071 11.801 26.121 1.00 23.14 179 ARG A O 1
ATOM 1426 N N . PRO A 1 189 ? 21.920 12.453 28.280 1.00 24.98 180 PRO A N 1
ATOM 1427 C CA . PRO A 1 189 ? 20.574 13.016 27.985 1.00 25.39 180 PRO A CA 1
ATOM 1428 C C . PRO A 1 189 ? 20.544 14.122 26.926 1.00 25.68 180 PRO A C 1
ATOM 1429 O O . PRO A 1 189 ? 19.577 14.212 26.153 1.00 27.67 180 PRO A O 1
ATOM 1433 N N . GLU A 1 190 ? 21.569 14.965 26.875 1.00 25.94 181 GLU A N 1
ATOM 1434 C CA . GLU A 1 190 ? 21.656 16.029 25.868 1.00 25.41 181 GLU A CA 1
ATOM 1435 C C . GLU A 1 190 ? 21.823 15.415 24.467 1.00 24.77 181 GLU A C 1
ATOM 1436 O O . GLU A 1 190 ? 21.225 15.859 23.481 1.00 23.34 181 GLU A O 1
ATOM 1442 N N . PHE A 1 191 ? 22.624 14.362 24.393 1.00 23.89 182 PHE A N 1
ATOM 1443 C CA . PHE A 1 191 ? 22.750 13.596 23.158 1.00 24.42 182 PHE A CA 1
ATOM 1444 C C . PHE A 1 191 ? 21.398 13.033 22.718 1.00 24.46 182 PHE A C 1
ATOM 1445 O O . PHE A 1 191 ? 21.014 13.141 21.538 1.00 26.16 182 PHE A O 1
ATOM 1453 N N . VAL A 1 192 ? 20.682 12.407 23.638 1.00 24.23 183 VAL A N 1
ATOM 1454 C CA . VAL A 1 192 ? 19.368 11.826 23.298 1.00 25.35 183 VAL A CA 1
ATOM 1455 C C . VAL A 1 192 ? 18.391 12.902 22.808 1.00 26.66 183 VAL A C 1
ATOM 1456 O O . VAL A 1 192 ? 17.701 12.692 21.804 1.00 26.36 183 VAL A O 1
ATOM 1460 N N . THR A 1 193 ? 18.373 14.064 23.475 1.00 27.89 184 THR A N 1
ATOM 1461 C CA . THR A 1 193 ? 17.509 15.193 23.053 1.00 27.17 184 THR A CA 1
ATOM 1462 C C . THR A 1 193 ? 17.821 15.658 21.629 1.00 27.15 184 THR A C 1
ATOM 1463 O O . THR A 1 193 ? 16.917 15.868 20.815 1.00 28.29 184 THR A O 1
ATOM 1467 N N . ASN A 1 194 ? 19.102 15.761 21.318 1.00 25.87 185 ASN A N 1
ATOM 1468 C CA . ASN A 1 194 ? 19.538 16.070 19.968 1.00 26.74 185 ASN A CA 1
ATOM 1469 C C . ASN A 1 194 ? 19.230 15.009 18.903 1.00 26.61 185 ASN A C 1
ATOM 1470 O O . ASN A 1 194 ? 18.877 15.337 17.746 1.00 27.10 185 ASN A O 1
ATOM 1475 N N . TRP A 1 195 ? 19.362 13.745 19.296 1.00 24.84 186 TRP A N 1
ATOM 1476 C CA . TRP A 1 195 ? 19.186 12.629 18.373 1.00 25.86 186 TRP A CA 1
ATOM 1477 C C . TRP A 1 195 ? 17.778 12.632 17.725 1.00 24.66 186 TRP A C 1
ATOM 1478 O O . TRP A 1 195 ? 17.633 12.279 16.586 1.00 24.43 186 TRP A O 1
ATOM 1489 N N . TRP A 1 196 ? 16.753 13.046 18.456 1.00 25.96 187 TRP A N 1
ATOM 1490 C CA . TRP A 1 196 ? 15.383 13.110 17.889 1.00 26.13 187 TRP A CA 1
ATOM 1491 C C . TRP A 1 196 ? 15.279 14.017 16.649 1.00 26.56 187 TRP A C 1
ATOM 1492 O O . TRP A 1 196 ? 14.465 13.761 15.755 1.00 28.06 187 TRP A O 1
ATOM 1503 N N . HIS A 1 197 ? 16.141 15.015 16.568 1.00 25.84 188 HIS A N 1
ATOM 1504 C CA . HIS A 1 197 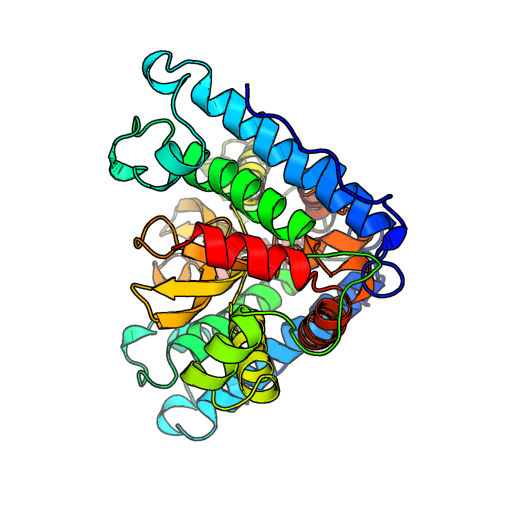? 16.193 15.873 15.401 1.00 26.36 188 HIS A CA 1
ATOM 1505 C C . HIS A 1 197 ? 16.679 15.215 14.104 1.00 26.77 188 HIS A C 1
ATOM 1506 O O . HIS A 1 197 ? 16.560 15.801 13.038 1.00 26.81 188 HIS A O 1
ATOM 1513 N N . THR A 1 198 ? 17.219 14.005 14.198 1.00 25.11 189 THR A N 1
ATOM 1514 C CA . THR A 1 198 ? 17.764 13.313 13.037 1.00 25.46 189 THR A CA 1
ATOM 1515 C C . THR A 1 198 ? 16.831 12.247 12.489 1.00 24.24 189 THR A C 1
ATOM 1516 O O . THR A 1 198 ? 17.095 11.681 11.454 1.00 24.22 189 THR A O 1
ATOM 1520 N N . VAL A 1 199 ? 15.777 11.929 13.225 1.00 25.27 190 VAL A N 1
ATOM 1521 C CA . VAL A 1 199 ? 15.038 10.705 12.965 1.00 26.00 190 VAL A CA 1
ATOM 1522 C C . VAL A 1 199 ? 14.350 10.686 11.608 1.00 26.19 190 VAL A C 1
ATOM 1523 O O . VAL A 1 199 ? 13.679 11.623 11.237 1.00 25.75 190 VAL A O 1
ATOM 1527 N N . ASN A 1 200 ? 14.535 9.586 10.903 1.00 25.95 191 ASN A N 1
ATOM 1528 C CA . ASN A 1 200 ? 13.974 9.378 9.557 1.00 27.20 191 ASN A CA 1
ATOM 1529 C C . ASN A 1 200 ? 12.630 8.622 9.644 1.00 27.91 191 ASN A C 1
ATOM 1530 O O . ASN A 1 200 ? 12.584 7.384 9.590 1.00 26.67 191 ASN A O 1
ATOM 1535 N N . TRP A 1 201 ? 11.541 9.379 9.799 1.00 29.72 192 TRP A N 1
ATOM 1536 C CA . TRP A 1 201 ? 10.216 8.783 10.031 1.00 30.18 192 TRP A CA 1
ATOM 1537 C C . TRP A 1 201 ? 9.702 8.103 8.793 1.00 31.32 192 TRP A C 1
ATOM 1538 O O . TRP A 1 201 ? 8.900 7.177 8.890 1.00 33.30 192 TRP A O 1
ATOM 1549 N N . ASP A 1 202 ? 10.175 8.531 7.627 1.00 32.14 193 ASP A N 1
ATOM 1550 C CA . ASP A 1 202 ? 9.850 7.828 6.392 1.00 31.91 193 ASP A CA 1
ATOM 1551 C C . ASP A 1 202 ? 10.345 6.396 6.468 1.00 31.66 193 ASP A C 1
ATOM 1552 O O . ASP A 1 202 ? 9.615 5.471 6.133 1.00 32.14 193 ASP A O 1
ATOM 1557 N N . ARG A 1 203 ? 11.596 6.216 6.895 1.00 30.61 194 ARG A N 1
ATOM 1558 C CA . ARG A 1 203 ? 12.192 4.879 6.960 1.00 30.41 194 ARG A CA 1
ATOM 1559 C C . ARG A 1 203 ? 11.534 4.033 8.060 1.00 30.01 194 ARG A C 1
ATOM 1560 O O . ARG A 1 203 ? 11.265 2.838 7.866 1.00 30.49 194 ARG A O 1
ATOM 1568 N N . VAL A 1 204 ? 11.264 4.642 9.211 1.00 30.00 195 VAL A N 1
ATOM 1569 C CA . VAL A 1 204 ? 10.563 3.928 10.290 1.00 30.53 195 VAL A CA 1
ATOM 1570 C C . VAL A 1 204 ? 9.228 3.383 9.776 1.00 30.31 195 VAL A C 1
ATOM 1571 O O . VAL A 1 204 ? 8.892 2.234 10.016 1.00 28.09 195 VAL A O 1
ATOM 1575 N N . ASN A 1 205 ? 8.493 4.216 9.045 1.00 32.76 196 ASN A N 1
ATOM 1576 C CA . ASN A 1 205 ? 7.193 3.806 8.515 1.00 34.23 196 ASN A CA 1
ATOM 1577 C C . ASN A 1 205 ? 7.353 2.610 7.562 1.00 35.94 196 ASN A C 1
ATOM 1578 O O . ASN A 1 205 ? 6.540 1.688 7.586 1.00 38.45 196 ASN A O 1
ATOM 1583 N N . GLU A 1 206 ? 8.427 2.608 6.764 1.00 36.57 197 GLU A N 1
ATOM 1584 C CA . GLU A 1 206 ? 8.768 1.480 5.879 1.00 36.89 197 GLU A CA 1
ATOM 1585 C C . GLU A 1 206 ? 9.096 0.220 6.672 1.00 35.29 197 GLU A C 1
ATOM 1586 O O . GLU A 1 206 ? 8.700 -0.865 6.313 1.00 34.51 197 GLU A O 1
ATOM 1592 N N . LYS A 1 207 ? 9.843 0.367 7.755 1.00 35.73 198 LYS A N 1
ATOM 1593 C CA . LYS A 1 207 ? 10.141 -0.781 8.636 1.00 35.94 198 LYS A CA 1
ATOM 1594 C C . LYS A 1 207 ? 8.868 -1.382 9.268 1.00 34.33 198 LYS A C 1
ATOM 1595 O O . LYS A 1 207 ? 8.755 -2.608 9.458 1.00 32.04 198 LYS A O 1
ATOM 1601 N N . TYR A 1 208 ? 7.918 -0.517 9.616 1.00 34.66 199 TYR A N 1
ATOM 1602 C CA . TYR A 1 208 ? 6.679 -0.956 10.248 1.00 36.16 199 TYR A CA 1
ATOM 1603 C C . TYR A 1 208 ? 5.836 -1.771 9.239 1.00 37.37 199 TYR A C 1
ATOM 1604 O O . TYR A 1 208 ? 5.361 -2.866 9.533 1.00 36.75 199 TYR A O 1
ATOM 1613 N N . LEU A 1 209 ? 5.686 -1.248 8.037 1.00 38.80 200 LEU A N 1
ATOM 1614 C CA . LEU A 1 209 ? 4.965 -1.985 6.987 1.00 40.91 200 LEU A CA 1
ATOM 1615 C C . LEU A 1 209 ? 5.604 -3.347 6.691 1.00 42.59 200 LEU A C 1
ATOM 1616 O O . LEU A 1 209 ? 4.925 -4.376 6.653 1.00 43.98 200 LEU A O 1
ATOM 1621 N N . GLN A 1 210 ? 6.912 -3.352 6.495 1.00 44.04 201 GLN A N 1
ATOM 1622 C CA . GLN A 1 210 ? 7.663 -4.581 6.343 1.00 45.34 201 GLN A CA 1
ATOM 1623 C C . GLN A 1 210 ? 7.315 -5.533 7.489 1.00 46.26 201 GLN A C 1
ATOM 1624 O O . GLN A 1 210 ? 7.001 -6.700 7.265 1.00 46.80 201 GLN A O 1
ATOM 1630 N N . ALA A 1 211 ? 7.356 -5.021 8.718 1.00 45.58 202 ALA A N 1
ATOM 1631 C CA . ALA A 1 211 ? 7.119 -5.836 9.899 1.00 46.21 202 ALA A CA 1
ATOM 1632 C C . ALA A 1 211 ? 5.768 -6.555 9.866 1.00 46.53 202 ALA A C 1
ATOM 1633 O O . ALA A 1 211 ? 5.694 -7.736 10.214 1.00 45.68 202 ALA A O 1
ATOM 1635 N N . ILE A 1 212 ? 4.712 -5.848 9.459 1.00 47.62 203 ILE A N 1
ATOM 1636 C CA . ILE A 1 212 ? 3.373 -6.459 9.347 1.00 48.96 203 ILE A CA 1
ATOM 1637 C C . ILE A 1 212 ? 3.198 -7.191 8.017 1.00 50.27 203 ILE A C 1
ATOM 1638 O O . ILE A 1 212 ? 3.660 -8.316 7.859 1.00 51.89 203 ILE A O 1
ATOM 1643 N N . SER B 1 12 ? 27.103 8.833 53.800 1.00 40.98 3 SER B N 1
ATOM 1644 C CA . SER B 1 12 ? 28.015 9.998 53.542 1.00 39.11 3 SER B CA 1
ATOM 1645 C C . SER B 1 12 ? 29.346 9.592 52.894 1.00 37.46 3 SER B C 1
ATOM 1646 O O . SER B 1 12 ? 30.417 10.083 53.267 1.00 36.65 3 SER B O 1
ATOM 1649 N N . PHE B 1 13 ? 29.288 8.720 51.898 1.00 35.66 4 PHE B N 1
ATOM 1650 C CA . PHE B 1 13 ? 30.466 8.494 51.063 1.00 34.33 4 PHE B CA 1
ATOM 1651 C C . PHE B 1 13 ? 30.898 9.814 50.399 1.00 32.10 4 PHE B C 1
ATOM 1652 O O . PHE B 1 13 ? 30.058 10.672 50.126 1.00 32.49 4 PHE B O 1
ATOM 1660 N N . GLN B 1 14 ? 32.204 9.962 50.163 1.00 30.02 5 GLN B N 1
ATOM 1661 C CA . GLN B 1 14 ? 32.789 11.144 49.561 1.00 32.04 5 GLN B CA 1
ATOM 1662 C C . GLN B 1 14 ? 33.665 10.862 48.342 1.00 30.58 5 GLN B C 1
ATOM 1663 O O . GLN B 1 14 ? 34.376 9.858 48.302 1.00 30.82 5 GLN B O 1
ATOM 1669 N N . LEU B 1 15 ? 33.684 11.793 47.393 1.00 29.89 6 LEU B N 1
ATOM 1670 C CA . LEU B 1 15 ? 34.602 11.730 46.271 1.00 30.53 6 LEU B CA 1
ATOM 1671 C C . LEU B 1 15 ? 36.009 11.974 46.788 1.00 29.60 6 LEU B C 1
ATOM 1672 O O . LEU B 1 15 ? 36.262 13.001 47.444 1.00 27.71 6 LEU B O 1
ATOM 1677 N N . PRO B 1 16 ? 36.932 11.027 46.534 1.00 30.44 7 PRO B N 1
ATOM 1678 C CA . PRO B 1 16 ? 38.287 11.242 47.041 1.00 31.14 7 PRO B CA 1
ATOM 1679 C C . PRO B 1 16 ? 39.052 12.305 46.259 1.00 32.30 7 PRO B C 1
ATOM 1680 O O . PRO B 1 16 ? 38.810 12.517 45.051 1.00 30.67 7 PRO B O 1
ATOM 1684 N N . LYS B 1 17 ? 39.974 12.962 46.957 1.00 33.08 8 LYS B N 1
ATOM 1685 C CA . LYS B 1 17 ? 40.953 13.856 46.341 1.00 35.25 8 LYS B CA 1
ATOM 1686 C C . LYS B 1 17 ? 41.946 13.025 45.552 1.00 35.40 8 LYS B C 1
ATOM 1687 O O . LYS B 1 17 ? 42.357 11.946 45.993 1.00 36.92 8 LYS B O 1
ATOM 1693 N N . LEU B 1 18 ? 42.348 13.514 44.390 1.00 34.93 9 LEU B N 1
ATOM 1694 C CA . LEU B 1 18 ? 43.417 12.861 43.651 1.00 35.35 9 LEU B CA 1
ATOM 1695 C C . LEU B 1 18 ? 44.746 13.193 44.340 1.00 35.18 9 LEU B C 1
ATOM 1696 O O . LEU B 1 18 ? 44.853 14.237 44.978 1.00 35.80 9 LEU B O 1
ATOM 1701 N N . SER B 1 19 ? 45.736 12.308 44.197 1.00 35.04 10 SER B N 1
ATOM 1702 C CA . SER B 1 19 ? 47.099 12.551 44.692 1.00 34.56 10 SER B CA 1
ATOM 1703 C C . SER B 1 19 ? 47.915 13.466 43.766 1.00 33.58 10 SER B C 1
ATOM 1704 O O . SER B 1 19 ? 49.100 13.675 43.979 1.00 34.40 10 SER B O 1
ATOM 1707 N N . TYR B 1 20 ? 47.284 13.974 42.728 1.00 31.55 11 TYR B N 1
ATOM 1708 C CA . TYR B 1 20 ? 47.973 14.668 41.652 1.00 32.25 11 TYR B CA 1
ATOM 1709 C C . TYR B 1 20 ? 46.941 15.561 40.998 1.00 32.25 11 TYR B C 1
ATOM 1710 O O . TYR B 1 20 ? 45.722 15.335 41.133 1.00 32.24 11 TYR B O 1
ATOM 1719 N N . ASP B 1 21 ? 47.428 16.598 40.337 1.00 32.91 12 ASP B N 1
ATOM 1720 C CA . ASP B 1 21 ? 46.582 17.531 39.624 1.00 32.71 12 ASP B CA 1
ATOM 1721 C C . ASP B 1 21 ? 46.067 16.878 38.354 1.00 32.67 12 ASP B C 1
ATOM 1722 O O . ASP B 1 21 ? 46.637 15.905 37.850 1.00 30.38 12 ASP B O 1
ATOM 1727 N N . TYR B 1 22 ? 45.014 17.473 37.813 1.00 33.31 13 TYR B N 1
ATOM 1728 C CA . TYR B 1 22 ? 44.392 16.934 36.609 1.00 32.66 13 TYR B CA 1
ATOM 1729 C C . TYR B 1 22 ? 45.284 16.867 35.346 1.00 32.17 13 TYR B C 1
ATOM 1730 O O . TYR B 1 22 ? 44.941 16.134 34.394 1.00 31.37 13 TYR B O 1
ATOM 1739 N N . ASP B 1 23 ? 46.401 17.600 35.294 1.00 31.07 14 ASP B N 1
ATOM 1740 C CA . ASP B 1 23 ? 47.299 17.521 34.128 1.00 31.55 14 ASP B CA 1
ATOM 1741 C C . ASP B 1 23 ? 48.511 16.598 34.311 1.00 31.83 14 ASP B C 1
ATOM 1742 O O . ASP B 1 23 ? 49.372 16.481 33.420 1.00 31.70 14 ASP B O 1
ATOM 1747 N N . GLU B 1 24 ? 48.565 15.911 35.446 1.00 31.91 15 GLU B N 1
ATOM 1748 C CA . GLU B 1 24 ? 49.795 15.218 35.845 1.00 31.63 15 GLU B CA 1
ATOM 1749 C C . GLU B 1 24 ? 49.983 13.822 35.275 1.00 31.61 15 GLU B C 1
ATOM 1750 O O . GLU B 1 24 ? 51.077 13.269 35.407 1.00 31.97 15 GLU B O 1
ATOM 1756 N N . LEU B 1 25 ? 48.943 13.255 34.651 1.00 30.18 16 LEU B N 1
ATOM 1757 C CA . LEU B 1 25 ? 49.068 11.981 33.918 1.00 30.03 16 LEU B CA 1
ATOM 1758 C C . LEU B 1 25 ? 49.329 12.184 32.405 1.00 29.51 16 LEU B C 1
ATOM 1759 O O . LEU B 1 25 ? 49.480 11.229 31.643 1.00 28.66 16 LEU B O 1
ATOM 1764 N N . GLU B 1 26 ? 49.426 13.444 31.984 1.00 30.92 17 GLU B N 1
ATOM 1765 C CA . GLU B 1 26 ? 49.882 13.773 30.634 1.00 29.81 17 GLU B CA 1
ATOM 1766 C C . GLU B 1 26 ? 51.295 13.230 30.400 1.00 28.91 17 GLU B C 1
ATOM 1767 O O . GLU B 1 26 ? 52.105 13.172 31.331 1.00 30.19 17 GLU B O 1
ATOM 1773 N N . PRO B 1 27 ? 51.611 12.827 29.163 1.00 28.43 18 PRO B N 1
ATOM 1774 C CA . PRO B 1 27 ? 50.764 12.825 27.972 1.00 28.22 18 PRO B CA 1
ATOM 1775 C C . PRO B 1 27 ? 49.938 11.540 27.770 1.00 27.83 18 PRO B C 1
ATOM 1776 O O . PRO B 1 27 ? 49.331 11.383 26.727 1.00 27.66 18 PRO B O 1
ATOM 1780 N N . TYR B 1 28 ? 49.907 10.656 28.770 1.00 27.87 19 TYR B N 1
ATOM 1781 C CA . TYR B 1 28 ? 49.278 9.330 28.655 1.00 26.14 19 TYR B CA 1
ATOM 1782 C C . TYR B 1 28 ? 47.740 9.410 28.756 1.00 24.89 19 TYR B C 1
ATOM 1783 O O . TYR B 1 28 ? 47.013 8.744 27.983 1.00 27.15 19 TYR B O 1
ATOM 1792 N N . ILE B 1 29 ? 47.258 10.205 29.713 1.00 24.49 20 ILE B N 1
ATOM 1793 C CA . ILE B 1 29 ? 45.835 10.517 29.894 1.00 25.05 20 ILE B CA 1
ATOM 1794 C C . ILE B 1 29 ? 45.710 12.054 29.900 1.00 24.68 20 ILE B C 1
ATOM 1795 O O . ILE B 1 29 ? 46.350 12.741 30.713 1.00 23.42 20 ILE B O 1
ATOM 1800 N N . ASP B 1 30 ? 44.916 12.577 28.959 1.00 23.21 21 ASP B N 1
ATOM 1801 C CA . ASP B 1 30 ? 44.647 14.032 28.819 1.00 24.45 21 ASP B CA 1
ATOM 1802 C C . ASP B 1 30 ? 43.968 14.636 30.042 1.00 25.63 21 ASP B C 1
ATOM 1803 O O . ASP B 1 30 ? 43.154 13.982 30.730 1.00 23.69 21 ASP B O 1
ATOM 1808 N N . SER B 1 31 ? 44.265 15.910 30.305 1.00 27.61 22 SER B N 1
ATOM 1809 C CA . SER B 1 31 ? 43.694 16.594 31.467 1.00 27.72 22 SER B CA 1
ATOM 1810 C C . SER B 1 31 ? 42.183 16.760 31.378 1.00 27.61 22 SER B C 1
ATOM 1811 O O . SER B 1 31 ? 41.483 16.606 32.378 1.00 27.18 22 SER B O 1
ATOM 1814 N N . ASN B 1 32 ? 41.653 17.050 30.194 1.00 28.18 23 ASN B N 1
ATOM 1815 C CA . ASN B 1 32 ? 40.201 17.152 30.083 1.00 27.78 23 ASN B CA 1
ATOM 1816 C C . ASN B 1 32 ? 39.487 15.880 30.560 1.00 26.54 23 ASN B C 1
ATOM 1817 O O . ASN B 1 32 ? 38.525 15.940 31.318 1.00 26.99 23 ASN B O 1
ATOM 1822 N N . THR B 1 33 ? 39.981 14.741 30.094 1.00 26.00 24 THR B N 1
ATOM 1823 C CA . THR B 1 33 ? 39.457 13.444 30.472 1.00 25.59 24 THR B CA 1
ATOM 1824 C C . THR B 1 33 ? 39.568 13.266 31.989 1.00 25.08 24 THR B C 1
ATOM 1825 O O . THR B 1 33 ? 38.584 12.949 32.648 1.00 24.01 24 THR B O 1
ATOM 1829 N N . LEU B 1 34 ? 40.755 13.486 32.537 1.00 24.30 25 LEU B N 1
ATOM 1830 C CA . LEU B 1 34 ? 40.948 13.273 33.978 1.00 25.40 25 LEU B CA 1
ATOM 1831 C C . LEU B 1 34 ? 39.956 14.137 34.779 1.00 26.26 25 LEU B C 1
ATOM 1832 O O . LEU B 1 34 ? 39.314 13.664 35.736 1.00 26.94 25 LEU B O 1
ATOM 1837 N N . SER B 1 35 ? 39.773 15.392 34.351 1.00 27.28 26 SER B N 1
ATOM 1838 C CA . SER B 1 35 ? 38.883 16.309 35.062 1.00 26.83 26 SER B CA 1
ATOM 1839 C C . SER B 1 35 ? 37.430 15.845 35.023 1.00 26.09 26 SER B C 1
ATOM 1840 O O . SER B 1 35 ? 36.757 15.852 36.045 1.00 25.79 26 SER B O 1
ATOM 1843 N N . ILE B 1 36 ? 36.961 15.425 33.852 1.00 26.30 27 ILE B N 1
ATOM 1844 C CA . ILE B 1 36 ? 35.575 14.943 33.682 1.00 25.76 27 ILE B CA 1
ATOM 1845 C C . ILE B 1 36 ? 35.389 13.573 34.358 1.00 23.51 27 ILE B C 1
ATOM 1846 O O . ILE B 1 36 ? 34.398 13.318 35.018 1.00 24.78 27 ILE B O 1
ATOM 1851 N N . HIS B 1 37 ? 36.353 12.691 34.167 1.00 23.19 28 HIS B N 1
ATOM 1852 C CA . HIS B 1 37 ? 36.256 11.318 34.659 1.00 22.51 28 HIS B CA 1
ATOM 1853 C C . HIS B 1 37 ? 36.148 11.288 36.203 1.00 22.21 28 HIS B C 1
ATOM 1854 O O . HIS B 1 37 ? 35.258 10.670 36.752 1.00 21.73 28 HIS B O 1
ATOM 1861 N N . HIS B 1 38 ? 36.961 12.075 36.882 1.00 22.98 29 HIS B N 1
ATOM 1862 C CA . HIS B 1 38 ? 36.924 12.211 38.350 1.00 23.71 29 HIS B CA 1
ATOM 1863 C C . HIS B 1 38 ? 35.768 13.126 38.775 1.00 23.66 29 HIS B C 1
ATOM 1864 O O . HIS B 1 38 ? 34.943 12.746 39.581 1.00 22.33 29 HIS B O 1
ATOM 1871 N N . GLY B 1 39 ? 35.686 14.319 38.170 1.00 25.20 30 GLY B N 1
ATOM 1872 C CA . GLY B 1 39 ? 34.811 15.378 38.663 1.00 24.23 30 GLY B CA 1
ATOM 1873 C C . GLY B 1 39 ? 33.365 15.260 38.263 1.00 25.11 30 GLY B C 1
ATOM 1874 O O . GLY B 1 39 ? 32.506 15.860 38.898 1.00 24.40 30 GLY B O 1
ATOM 1875 N N . LYS B 1 40 ? 33.087 14.511 37.189 1.00 25.07 31 LYS B N 1
ATOM 1876 C CA . LYS B 1 40 ? 31.727 14.280 36.762 1.00 25.41 31 LYS B CA 1
ATOM 1877 C C . LYS B 1 40 ? 31.323 12.820 36.956 1.00 24.41 31 LYS B C 1
ATOM 1878 O O . LYS B 1 40 ? 30.388 12.561 37.707 1.00 22.88 31 LYS B O 1
ATOM 1884 N N . HIS B 1 41 ? 32.040 11.871 36.331 1.00 23.73 32 HIS B N 1
ATOM 1885 C CA . HIS B 1 41 ? 31.616 10.454 36.377 1.00 23.54 32 HIS B CA 1
ATOM 1886 C C . HIS B 1 41 ? 31.663 9.877 37.781 1.00 21.45 32 HIS B C 1
ATOM 1887 O O . HIS B 1 41 ? 30.686 9.332 38.258 1.00 20.57 32 HIS B O 1
ATOM 1894 N N . HIS B 1 42 ? 32.820 9.958 38.410 1.00 22.71 33 HIS B N 1
ATOM 1895 C CA . HIS B 1 42 ? 33.012 9.390 39.749 1.00 23.29 33 HIS B CA 1
ATOM 1896 C C . HIS B 1 42 ? 32.093 10.090 40.761 1.00 23.54 33 HIS B C 1
ATOM 1897 O O . HIS B 1 42 ? 31.407 9.424 41.543 1.00 24.03 33 HIS B O 1
ATOM 1904 N N . ALA B 1 43 ? 32.067 11.422 40.721 1.00 24.50 34 ALA B N 1
ATOM 1905 C CA . ALA B 1 43 ? 31.148 12.240 41.540 1.00 23.88 34 ALA B CA 1
ATOM 1906 C C . ALA B 1 43 ? 29.691 11.787 41.419 1.00 24.83 34 ALA B C 1
ATOM 1907 O O . ALA B 1 43 ? 28.990 11.658 42.412 1.00 26.23 34 ALA B O 1
ATOM 1909 N N . THR B 1 44 ? 29.231 11.503 40.201 1.00 23.24 35 THR B N 1
ATOM 1910 C CA . THR B 1 44 ? 27.866 10.996 40.028 1.00 23.91 35 THR B CA 1
ATOM 1911 C C . THR B 1 44 ? 27.593 9.673 40.713 1.00 23.74 35 THR B C 1
ATOM 1912 O O . THR B 1 44 ? 26.510 9.502 41.314 1.00 25.05 35 THR B O 1
ATOM 1916 N N . TYR B 1 45 ? 28.539 8.736 40.649 1.00 23.64 36 TYR B N 1
ATOM 1917 C CA . TYR B 1 45 ? 28.364 7.447 41.334 1.00 24.23 36 TYR B CA 1
ATOM 1918 C C . TYR B 1 45 ? 28.259 7.633 42.874 1.00 25.21 36 TYR B C 1
ATOM 1919 O O . TYR B 1 45 ? 27.427 7.008 43.543 1.00 26.11 36 TYR B O 1
ATOM 1928 N N . VAL B 1 46 ? 29.113 8.492 43.421 1.00 24.66 37 VAL B N 1
ATOM 1929 C CA . VAL B 1 46 ? 29.089 8.793 44.837 1.00 25.59 37 VAL B C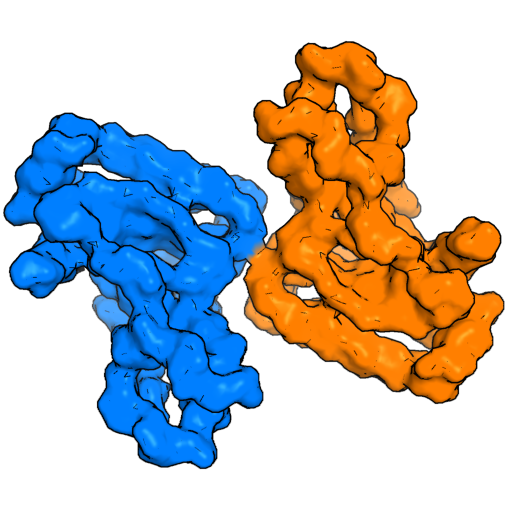A 1
ATOM 1930 C C . VAL B 1 46 ? 27.724 9.404 45.209 1.00 25.66 37 VAL B C 1
ATOM 1931 O O . VAL B 1 46 ? 27.102 8.995 46.188 1.00 25.09 37 VAL B O 1
ATOM 1935 N N . ASN B 1 47 ? 27.284 10.402 44.447 1.00 26.24 38 ASN B N 1
ATOM 1936 C CA . ASN B 1 47 ? 26.006 11.077 44.730 1.00 27.38 38 ASN B CA 1
ATOM 1937 C C . ASN B 1 47 ? 24.833 10.091 44.625 1.00 27.46 38 ASN B C 1
ATOM 1938 O O . ASN B 1 47 ? 23.922 10.104 45.471 1.00 29.83 38 ASN B O 1
ATOM 1943 N N . ASN B 1 48 ? 24.833 9.240 43.595 1.00 26.44 39 ASN B N 1
ATOM 1944 C CA . ASN B 1 48 ? 23.761 8.244 43.464 1.00 27.15 39 ASN B CA 1
ATOM 1945 C C . ASN B 1 48 ? 23.814 7.145 44.530 1.00 27.82 39 ASN B C 1
ATOM 1946 O O . ASN B 1 48 ? 22.767 6.692 45.001 1.00 28.74 39 ASN B O 1
ATOM 1951 N N . LEU B 1 49 ? 25.023 6.768 44.951 1.00 27.24 40 LEU B N 1
ATOM 1952 C CA . LEU B 1 49 ? 25.184 5.819 46.059 1.00 28.40 40 LEU B CA 1
ATOM 1953 C C . LEU B 1 49 ? 24.554 6.391 47.337 1.00 28.43 40 LEU B C 1
ATOM 1954 O O . LEU B 1 49 ? 23.761 5.720 48.013 1.00 29.68 40 LEU B O 1
ATOM 1959 N N . ASN B 1 50 ? 24.923 7.614 47.674 1.00 29.40 41 ASN B N 1
ATOM 1960 C CA . ASN B 1 50 ? 24.383 8.246 48.876 1.00 29.90 41 ASN B CA 1
ATOM 1961 C C . ASN B 1 50 ? 22.851 8.368 48.788 1.00 30.73 41 ASN B C 1
ATOM 1962 O O . ASN B 1 50 ? 22.140 8.057 49.745 1.00 31.40 41 ASN B O 1
ATOM 1967 N N . ALA B 1 51 ? 22.341 8.754 47.621 1.00 31.67 42 ALA B N 1
ATOM 1968 C CA . ALA B 1 51 ? 20.893 8.820 47.393 1.00 31.95 42 ALA B CA 1
ATOM 1969 C C . ALA B 1 51 ? 20.164 7.476 47.622 1.00 32.73 42 ALA B C 1
ATOM 1970 O O . ALA B 1 51 ? 19.052 7.433 48.174 1.00 31.52 42 ALA B O 1
ATOM 1972 N N . ALA B 1 52 ? 20.781 6.368 47.214 1.00 32.74 43 ALA B N 1
ATOM 1973 C CA . ALA B 1 52 ? 20.150 5.041 47.384 1.00 34.23 43 ALA B CA 1
ATOM 1974 C C . ALA B 1 52 ? 20.101 4.583 48.839 1.00 35.13 43 ALA B C 1
ATOM 1975 O O . ALA B 1 52 ? 19.169 3.892 49.240 1.00 36.38 43 ALA B O 1
ATOM 1977 N N . LEU B 1 53 ? 21.095 4.991 49.614 1.00 34.87 44 LEU B N 1
ATOM 1978 C CA . LEU B 1 53 ? 21.247 4.517 50.990 1.00 36.79 44 LEU B CA 1
ATOM 1979 C C . LEU B 1 53 ? 20.467 5.360 51.994 1.00 38.52 44 LEU B C 1
ATOM 1980 O O . LEU B 1 53 ? 20.153 4.882 53.094 1.00 37.96 44 LEU B O 1
ATOM 1985 N N . GLU B 1 54 ? 20.155 6.593 51.596 1.00 40.40 45 GLU B N 1
ATOM 1986 C CA . GLU B 1 54 ? 19.574 7.618 52.475 1.00 42.29 45 GLU B CA 1
ATOM 1987 C C . GLU B 1 54 ? 18.392 7.155 53.336 1.00 42.93 45 GLU B C 1
ATOM 1988 O O . GLU B 1 54 ? 18.325 7.508 54.527 1.00 42.57 45 GLU B O 1
ATOM 1994 N N . ASN B 1 55 ? 17.475 6.387 52.735 1.00 43.40 46 ASN B N 1
ATOM 1995 C CA . ASN B 1 55 ? 16.246 5.925 53.416 1.00 45.09 46 ASN B CA 1
ATOM 1996 C C . ASN B 1 55 ? 16.382 4.597 54.182 1.00 45.76 46 ASN B C 1
ATOM 1997 O O . ASN B 1 55 ? 15.389 4.094 54.739 1.00 46.46 46 ASN B O 1
ATOM 2002 N N . TYR B 1 56 ? 17.577 4.005 54.190 1.00 45.69 47 TYR B N 1
ATOM 2003 C CA . TYR B 1 56 ? 17.787 2.733 54.879 1.00 46.03 47 TYR B CA 1
ATOM 2004 C C . TYR B 1 56 ? 18.792 2.905 56.002 1.00 45.41 47 TYR B C 1
ATOM 2005 O O . TYR B 1 56 ? 19.995 2.764 55.816 1.00 43.93 47 TYR B O 1
ATOM 2014 N N . SER B 1 57 ? 18.263 3.230 57.179 1.00 46.21 48 SER B N 1
ATOM 2015 C CA . SER B 1 57 ? 19.099 3.605 58.323 1.00 46.18 48 SER B CA 1
ATOM 2016 C C . SER B 1 57 ? 19.937 2.425 58.784 1.00 45.11 48 SER B C 1
ATOM 2017 O O . SER B 1 57 ? 21.036 2.635 59.267 1.00 43.91 48 SER B O 1
ATOM 2020 N N . GLU B 1 58 ? 19.422 1.197 58.590 1.00 46.24 49 GLU B N 1
ATOM 2021 C CA . GLU B 1 58 ? 20.168 -0.040 58.885 1.00 46.78 49 GLU B CA 1
ATOM 2022 C C . GLU B 1 58 ? 21.571 0.003 58.311 1.00 47.25 49 GLU B C 1
ATOM 2023 O O . GLU B 1 58 ? 22.501 -0.573 58.885 1.00 47.88 49 GLU B O 1
ATOM 2029 N N . LEU B 1 59 ? 21.699 0.630 57.141 1.00 46.82 50 LEU B N 1
ATOM 2030 C CA . LEU B 1 59 ? 22.899 0.488 56.305 1.00 46.58 50 LEU B CA 1
ATOM 2031 C C . LEU B 1 59 ? 23.922 1.604 56.463 1.00 45.83 50 LEU B C 1
ATOM 2032 O O . LEU B 1 59 ? 25.003 1.522 55.900 1.00 43.72 50 LEU B O 1
ATOM 2037 N N . HIS B 1 60 ? 23.596 2.634 57.239 1.00 46.77 51 HIS B N 1
ATOM 2038 C CA . HIS B 1 60 ? 24.429 3.836 57.283 1.00 47.77 51 HIS B CA 1
ATOM 2039 C C . HIS B 1 60 ? 25.834 3.653 57.869 1.00 48.62 51 HIS B C 1
ATOM 2040 O O . HIS B 1 60 ? 26.664 4.554 57.758 1.00 49.51 51 HIS B O 1
ATOM 2047 N N . ASN B 1 61 ? 26.109 2.508 58.494 1.00 48.60 52 ASN B N 1
ATOM 2048 C CA . ASN B 1 61 ? 27.423 2.274 59.092 1.00 48.19 52 ASN B CA 1
ATOM 2049 C C . ASN B 1 61 ? 28.210 1.209 58.349 1.00 47.51 52 ASN B C 1
ATOM 2050 O O . ASN B 1 61 ? 29.358 0.941 58.691 1.00 48.42 52 ASN B O 1
ATOM 2055 N N . LYS B 1 62 ? 27.605 0.627 57.315 1.00 45.57 53 LYS B N 1
ATOM 2056 C CA . LYS B 1 62 ? 28.266 -0.396 56.516 1.00 44.29 53 LYS B CA 1
ATOM 2057 C C . LYS B 1 62 ? 29.351 0.248 55.671 1.00 42.63 53 LYS B C 1
ATOM 2058 O O . LYS B 1 62 ? 29.137 1.326 55.090 1.00 42.26 53 LYS B O 1
ATOM 2064 N N . SER B 1 63 ? 30.512 -0.397 55.594 1.00 40.52 54 SER B N 1
ATOM 2065 C CA . SER B 1 63 ? 31.602 0.108 54.739 1.00 40.75 54 SER B CA 1
ATOM 2066 C C . SER B 1 63 ? 31.299 -0.222 53.280 1.00 38.27 54 SER B C 1
ATOM 2067 O O . SER B 1 63 ? 30.427 -1.043 52.997 1.00 36.46 54 SER B O 1
ATOM 2070 N N . LEU B 1 64 ? 32.041 0.397 52.368 1.00 38.59 55 LEU B N 1
ATOM 2071 C CA . LEU B 1 64 ? 31.860 0.147 50.939 1.00 38.88 55 LEU B CA 1
ATOM 2072 C C . LEU B 1 64 ? 32.134 -1.315 50.622 1.00 39.74 55 LEU B C 1
ATOM 2073 O O . LEU B 1 64 ? 31.359 -1.966 49.913 1.00 38.50 55 LEU B O 1
ATOM 2078 N N . GLU B 1 65 ? 33.249 -1.828 51.155 1.00 40.77 56 GLU B N 1
ATOM 2079 C CA . GLU B 1 65 ? 33.620 -3.222 50.970 1.00 40.75 56 GLU B CA 1
ATOM 2080 C C . GLU B 1 65 ? 32.503 -4.133 51.497 1.00 39.48 56 GLU B C 1
ATOM 2081 O O . GLU B 1 65 ? 32.141 -5.093 50.841 1.00 38.92 56 GLU B O 1
ATOM 2087 N N . GLU B 1 66 ? 31.928 -3.809 52.659 1.00 39.32 57 GLU B N 1
ATOM 2088 C CA . GLU B 1 66 ? 30.831 -4.606 53.208 1.00 40.18 57 GLU B CA 1
ATOM 2089 C C . GLU B 1 66 ? 29.606 -4.654 52.306 1.00 39.39 57 GLU B C 1
ATOM 2090 O O . GLU B 1 66 ? 29.030 -5.727 52.051 1.00 39.76 57 GLU B 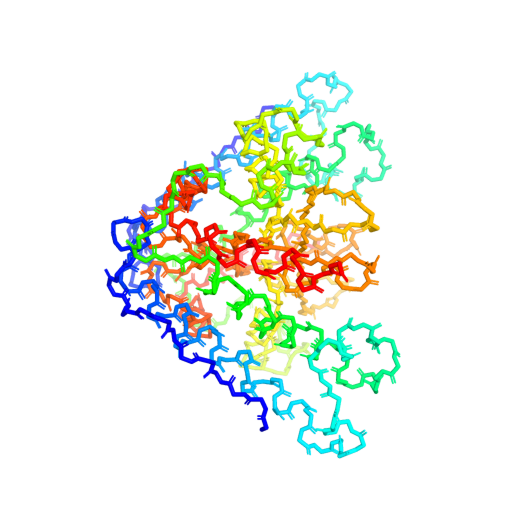O 1
ATOM 2096 N N . LEU B 1 67 ? 29.200 -3.481 51.836 1.00 38.64 58 LEU B N 1
ATOM 2097 C CA . LEU B 1 67 ? 28.103 -3.365 50.874 1.00 38.62 58 LEU B CA 1
ATOM 2098 C C . LEU B 1 67 ? 28.284 -4.296 49.667 1.00 36.69 58 LEU B C 1
ATOM 2099 O O . LEU B 1 67 ? 27.411 -5.106 49.354 1.00 34.14 58 LEU B O 1
ATOM 2104 N N . LEU B 1 68 ? 29.450 -4.194 49.039 1.00 37.15 59 LEU B N 1
ATOM 2105 C CA . LEU B 1 68 ? 29.747 -4.903 47.788 1.00 38.36 59 LEU B CA 1
ATOM 2106 C C . LEU B 1 68 ? 30.044 -6.396 47.940 1.00 39.85 59 LEU B C 1
ATOM 2107 O O . LEU B 1 68 ? 30.039 -7.135 46.936 1.00 38.51 59 LEU B O 1
ATOM 2112 N N . CYS B 1 69 ? 30.308 -6.835 49.176 1.00 41.48 60 CYS B N 1
ATOM 2113 C CA . CYS B 1 69 ? 30.546 -8.255 49.452 1.00 42.16 60 CYS B CA 1
ATOM 2114 C C . CYS B 1 69 ? 29.236 -8.952 49.802 1.00 42.86 60 CYS B C 1
ATOM 2115 O O . CYS B 1 69 ? 29.187 -10.177 49.781 1.00 44.90 60 CYS B O 1
ATOM 2118 N N . ASN B 1 70 ? 28.180 -8.181 50.096 1.00 43.11 61 ASN B N 1
ATOM 2119 C CA . ASN B 1 70 ? 26.890 -8.706 50.593 1.00 44.54 61 ASN B CA 1
ATOM 2120 C C . ASN B 1 70 ? 25.664 -8.068 49.929 1.00 44.58 61 ASN B C 1
ATOM 2121 O O . ASN B 1 70 ? 24.664 -7.757 50.592 1.00 42.47 61 ASN B O 1
ATOM 2126 N N . LEU B 1 71 ? 25.760 -7.866 48.615 1.00 45.90 62 LEU B N 1
ATOM 2127 C CA . LEU B 1 71 ? 24.655 -7.331 47.810 1.00 47.23 62 LEU B CA 1
ATOM 2128 C C . LEU B 1 71 ? 23.378 -8.152 48.013 1.00 48.01 62 LEU B C 1
ATOM 2129 O O . LEU B 1 71 ? 22.290 -7.586 48.195 1.00 46.62 62 LEU B O 1
ATOM 2134 N N . GLU B 1 72 ? 23.536 -9.483 48.012 1.00 49.66 63 GLU B N 1
ATOM 2135 C CA . GLU B 1 72 ? 22.424 -10.453 48.166 1.00 50.73 63 GLU B CA 1
ATOM 2136 C C . GLU B 1 72 ? 21.459 -10.160 49.337 1.00 51.83 63 GLU B C 1
ATOM 2137 O O . GLU B 1 72 ? 20.332 -10.662 49.346 1.00 53.04 63 GLU B O 1
ATOM 2143 N N . THR B 1 73 ? 21.904 -9.364 50.311 1.00 51.71 64 THR B N 1
ATOM 2144 C CA . THR B 1 73 ? 21.153 -9.103 51.539 1.00 51.50 64 THR B CA 1
ATOM 2145 C C . THR B 1 73 ? 20.493 -7.726 51.633 1.00 51.27 64 THR B C 1
ATOM 2146 O O . THR B 1 73 ? 19.734 -7.473 52.563 1.00 51.10 64 THR B O 1
ATOM 2150 N N . LEU B 1 74 ? 20.784 -6.828 50.696 1.00 50.44 65 LEU B N 1
ATOM 2151 C CA . LEU B 1 74 ? 20.237 -5.473 50.744 1.00 49.80 65 LEU B CA 1
ATOM 2152 C C . LEU B 1 74 ? 18.767 -5.491 50.311 1.00 49.29 65 LEU B C 1
ATOM 2153 O O . LEU B 1 74 ? 18.342 -6.423 49.617 1.00 50.26 65 LEU B O 1
ATOM 2158 N N . PRO B 1 75 ? 17.987 -4.463 50.693 1.00 48.77 66 PRO B N 1
ATOM 2159 C CA . PRO B 1 75 ? 16.618 -4.363 50.160 1.00 49.04 66 PRO B CA 1
ATOM 2160 C C . PRO B 1 75 ? 16.579 -4.443 48.625 1.00 49.29 66 PRO B C 1
ATOM 2161 O O . PRO B 1 75 ? 17.425 -3.852 47.946 1.00 49.77 66 PRO B O 1
ATOM 2165 N N . LYS B 1 76 ? 15.607 -5.174 48.088 1.00 48.86 67 LYS B N 1
ATOM 2166 C CA . LYS B 1 76 ? 15.505 -5.353 46.652 1.00 47.95 67 LYS B CA 1
ATOM 2167 C C . LYS B 1 76 ? 15.278 -4.032 45.927 1.00 47.44 67 LYS B C 1
ATOM 2168 O O . LYS B 1 76 ? 15.665 -3.890 44.778 1.00 48.52 67 LYS B O 1
ATOM 2174 N N . GLU B 1 77 ? 14.688 -3.064 46.617 1.00 46.21 68 GLU B N 1
ATOM 2175 C CA . GLU B 1 77 ? 14.371 -1.762 46.030 1.00 44.94 68 GLU B CA 1
ATOM 2176 C C . GLU B 1 77 ? 15.634 -0.962 45.708 1.00 43.78 68 GLU B C 1
ATOM 2177 O O . GLU B 1 77 ? 15.567 -0.003 44.930 1.00 44.16 68 GLU B O 1
ATOM 2183 N N . ILE B 1 78 ? 16.765 -1.329 46.313 1.00 41.55 69 ILE B N 1
ATOM 2184 C CA . ILE B 1 78 ? 18.017 -0.599 46.081 1.00 40.05 69 ILE B CA 1
ATOM 2185 C C . ILE B 1 78 ? 19.244 -1.437 45.713 1.00 37.87 69 ILE B C 1
ATOM 2186 O O . ILE B 1 78 ? 20.318 -0.886 45.552 1.00 37.04 69 ILE B O 1
ATOM 2191 N N . VAL B 1 79 ? 19.109 -2.747 45.590 1.00 37.22 70 VAL B N 1
ATOM 2192 C CA . VAL B 1 79 ? 20.293 -3.580 45.344 1.00 37.35 70 VAL B CA 1
ATOM 2193 C C . VAL B 1 79 ? 21.024 -3.183 44.037 1.00 36.11 70 VAL B C 1
ATOM 2194 O O . VAL B 1 79 ? 22.255 -3.099 44.009 1.00 35.17 70 VAL B O 1
ATOM 2198 N N . THR B 1 80 ? 20.275 -2.953 42.963 1.00 35.07 71 THR B N 1
ATOM 2199 C CA . THR B 1 80 ? 20.925 -2.587 41.700 1.00 33.85 71 THR B CA 1
ATOM 2200 C C . THR B 1 80 ? 21.646 -1.243 41.828 1.00 32.34 71 THR B C 1
ATOM 2201 O O . THR B 1 80 ? 22.773 -1.093 41.353 1.00 32.69 71 THR B O 1
ATOM 2205 N N . ALA B 1 81 ? 21.013 -0.280 42.494 1.00 31.16 72 ALA B N 1
ATOM 2206 C CA . ALA B 1 81 ? 21.606 1.029 42.736 1.00 31.54 72 ALA B CA 1
ATOM 2207 C C . ALA B 1 81 ? 22.913 0.947 43.528 1.00 30.14 72 ALA B C 1
ATOM 2208 O O . ALA B 1 81 ? 23.875 1.689 43.291 1.00 28.51 72 ALA B O 1
ATOM 2210 N N . VAL B 1 82 ? 22.973 0.021 44.463 1.00 30.47 73 VAL B N 1
ATOM 2211 C CA . VAL B 1 82 ? 24.154 -0.119 45.274 1.00 28.98 73 VAL B CA 1
ATOM 2212 C C . VAL B 1 82 ? 25.259 -0.849 44.491 1.00 27.83 73 VAL B C 1
ATOM 2213 O O . VAL B 1 82 ? 26.428 -0.469 44.563 1.00 29.09 73 VAL B O 1
ATOM 2217 N N . ARG B 1 83 ? 24.885 -1.897 43.770 1.00 27.86 74 ARG B N 1
ATOM 2218 C CA . ARG B 1 83 ? 25.801 -2.658 42.947 1.00 27.40 74 ARG B CA 1
ATOM 2219 C C . ARG B 1 83 ? 26.463 -1.728 41.954 1.00 25.80 74 ARG B C 1
ATOM 2220 O O . ARG B 1 83 ? 27.686 -1.743 41.795 1.00 26.01 74 ARG B O 1
ATOM 2228 N N . ASN B 1 84 ? 25.636 -0.915 41.296 1.00 25.55 75 ASN B N 1
ATOM 2229 C CA . ASN B 1 84 ? 26.127 -0.047 40.201 1.00 25.27 75 ASN B CA 1
ATOM 2230 C C . ASN B 1 84 ? 26.925 1.172 40.669 1.00 24.72 75 ASN B C 1
ATOM 2231 O O . ASN B 1 84 ? 27.973 1.489 40.107 1.00 24.64 75 ASN B O 1
ATOM 2236 N N . ASN B 1 85 ? 26.417 1.875 41.689 1.00 25.11 76 ASN B N 1
ATOM 2237 C CA . ASN B 1 85 ? 27.027 3.101 42.181 1.00 24.90 76 ASN B CA 1
ATOM 2238 C C . ASN B 1 85 ? 28.063 2.854 43.259 1.00 24.34 76 ASN B C 1
ATOM 2239 O O . ASN B 1 85 ? 29.096 3.491 43.274 1.00 22.13 76 ASN B O 1
ATOM 2244 N N . GLY B 1 86 ? 27.791 1.905 44.142 1.00 24.95 77 GLY B N 1
ATOM 2245 C CA . GLY B 1 86 ? 28.841 1.421 45.037 1.00 25.19 77 GLY B CA 1
ATOM 2246 C C . GLY B 1 86 ? 30.007 0.866 44.239 1.00 24.25 77 GLY B C 1
ATOM 2247 O O . GLY B 1 86 ? 31.176 1.173 44.492 1.00 23.38 77 GLY B O 1
ATOM 2248 N N . GLY B 1 87 ? 29.693 0.043 43.256 1.00 25.14 78 GLY B N 1
ATOM 2249 C CA . GLY B 1 87 ? 30.706 -0.392 42.294 1.00 24.37 78 GLY B CA 1
ATOM 2250 C C . GLY B 1 87 ? 31.466 0.775 41.684 1.00 23.36 78 GLY B C 1
ATOM 2251 O O . GLY B 1 87 ? 32.670 0.785 41.657 1.00 23.54 78 GLY B O 1
ATOM 2252 N N . GLY B 1 88 ? 30.765 1.764 41.154 1.00 23.13 79 GLY B N 1
ATOM 2253 C CA . GLY B 1 88 ? 31.449 2.886 40.546 1.00 23.35 79 GLY B CA 1
ATOM 2254 C C . GLY B 1 88 ? 32.417 3.607 41.476 1.00 23.82 79 GLY B C 1
ATOM 2255 O O . GLY B 1 88 ? 33.514 3.962 41.070 1.00 22.14 79 GLY B O 1
ATOM 2256 N N . HIS B 1 89 ? 32.022 3.818 42.734 1.00 24.47 80 HIS B N 1
ATOM 2257 C CA . HIS B 1 89 ? 32.879 4.486 43.731 1.00 24.37 80 HIS B CA 1
ATOM 2258 C C . HIS B 1 89 ? 34.108 3.604 44.036 1.00 24.50 80 HIS B C 1
ATOM 2259 O O . HIS B 1 89 ? 35.251 4.091 44.110 1.00 24.34 80 HIS B O 1
ATOM 2266 N N . TYR B 1 90 ? 33.874 2.308 44.206 1.00 25.59 81 TYR B N 1
ATOM 2267 C CA . TYR B 1 90 ? 34.976 1.376 44.512 1.00 25.07 81 TYR B CA 1
ATOM 2268 C C . TYR B 1 90 ? 35.984 1.339 43.366 1.00 24.78 81 TYR B C 1
ATOM 2269 O O . TYR B 1 90 ? 37.209 1.499 43.569 1.00 23.64 81 TYR B O 1
ATOM 2278 N N . CYS B 1 91 ? 35.476 1.148 42.151 1.00 24.75 82 CYS B N 1
ATOM 2279 C CA . CYS B 1 91 ? 36.364 0.931 41.003 1.00 25.25 82 CYS B CA 1
ATOM 2280 C C . CYS B 1 91 ? 37.143 2.174 40.637 1.00 24.61 82 CYS B C 1
ATOM 2281 O O . CYS B 1 91 ? 38.340 2.085 40.338 1.00 25.41 82 CYS B O 1
ATOM 2284 N N . HIS B 1 92 ? 36.497 3.332 40.661 1.00 23.81 83 HIS B N 1
ATOM 2285 C CA . HIS B 1 92 ? 37.205 4.571 40.339 1.00 23.81 83 HIS B CA 1
ATOM 2286 C C . HIS B 1 92 ? 38.202 4.951 41.449 1.00 24.02 83 HIS B C 1
ATOM 2287 O O . HIS B 1 92 ? 39.274 5.450 41.136 1.00 23.42 83 HIS B O 1
ATOM 2294 N N . SER B 1 93 ? 37.864 4.696 42.714 1.00 25.05 84 SER B N 1
ATOM 2295 C CA . SER B 1 93 ? 38.757 5.016 43.833 1.00 24.95 84 SER B CA 1
ATOM 2296 C C . SER B 1 93 ? 40.082 4.230 43.722 1.00 25.99 84 SER B C 1
ATOM 2297 O O . SER B 1 93 ? 41.172 4.816 43.839 1.00 24.64 84 SER B O 1
ATOM 2300 N N . LEU B 1 94 ? 39.989 2.935 43.393 1.00 26.02 85 LEU B N 1
ATOM 2301 C CA . LEU B 1 94 ? 41.203 2.136 43.133 1.00 25.58 85 LEU B CA 1
ATOM 2302 C C . LEU B 1 94 ? 41.952 2.643 41.876 1.00 25.49 85 LEU B C 1
ATOM 2303 O O . LEU B 1 94 ? 43.187 2.785 41.882 1.00 25.28 85 LEU B O 1
ATOM 2308 N N . PHE B 1 95 ? 41.221 2.887 40.793 1.00 24.02 86 PHE B N 1
ATOM 2309 C CA . PHE B 1 95 ? 41.840 3.342 39.541 1.00 23.71 86 PHE B CA 1
ATOM 2310 C C . PHE B 1 95 ? 42.766 4.546 39.765 1.00 23.34 86 PHE B C 1
ATOM 2311 O O . PHE B 1 95 ? 43.924 4.556 39.311 1.00 24.10 86 PHE B O 1
ATOM 2319 N N . TRP B 1 96 ? 42.292 5.548 40.509 1.00 23.43 87 TRP B N 1
ATOM 2320 C CA . TRP B 1 96 ? 43.125 6.734 40.772 1.00 25.01 87 TRP B CA 1
ATOM 2321 C C . TRP B 1 96 ? 44.380 6.413 41.620 1.00 25.79 87 TRP B C 1
ATOM 2322 O O . TRP B 1 96 ? 45.422 7.027 41.452 1.00 26.16 87 TRP B O 1
ATOM 2333 N N . GLU B 1 97 ? 44.263 5.499 42.568 1.00 27.13 88 GLU B N 1
ATOM 2334 C CA . GLU B 1 97 ? 45.422 5.271 43.440 1.00 29.30 88 GLU B CA 1
ATOM 2335 C C . GLU B 1 97 ? 46.491 4.377 42.812 1.00 28.17 88 GLU B C 1
ATOM 2336 O O . GLU B 1 97 ? 47.642 4.413 43.218 1.00 27.88 88 GLU B O 1
ATOM 2342 N N . VAL B 1 98 ? 46.137 3.637 41.769 1.00 28.08 89 VAL B N 1
ATOM 2343 C CA . VAL B 1 98 ? 47.129 2.813 41.070 1.00 27.72 89 VAL B CA 1
ATOM 2344 C C . VAL B 1 98 ? 47.816 3.522 39.883 1.00 27.60 89 VAL B C 1
ATOM 2345 O O . VAL B 1 98 ? 48.606 2.875 39.170 1.00 28.65 89 VAL B O 1
ATOM 2349 N N . MET B 1 99 ? 47.529 4.826 39.670 1.00 25.60 90 MET B N 1
ATOM 2350 C CA . MET B 1 99 ? 48.240 5.621 38.673 1.00 27.27 90 MET B CA 1
ATOM 2351 C C . MET B 1 99 ? 48.982 6.767 39.339 1.00 28.91 90 MET B C 1
ATOM 2352 O O . MET B 1 99 ? 48.620 7.206 40.435 1.00 29.69 90 MET B O 1
ATOM 2357 N N . SER B 1 100 ? 50.008 7.258 38.655 1.00 30.61 91 SER B N 1
ATOM 2358 C CA . SER B 1 100 ? 50.915 8.261 39.224 1.00 31.83 91 SER B CA 1
ATOM 2359 C C . SER B 1 100 ? 51.740 8.953 38.150 1.00 32.60 91 SER B C 1
ATOM 2360 O O . SER B 1 100 ? 52.188 8.299 37.181 1.00 30.93 91 SER B O 1
ATOM 2363 N N . PRO B 1 101 ? 52.008 10.259 38.342 1.00 33.48 92 PRO B N 1
ATOM 2364 C CA . PRO B 1 101 ? 53.034 10.905 37.516 1.00 33.87 92 PRO B CA 1
ATOM 2365 C C . PRO B 1 101 ? 54.427 10.248 37.582 1.00 33.53 92 PRO B C 1
ATOM 2366 O O . PRO B 1 101 ? 55.215 10.423 36.646 1.00 32.34 92 PRO B O 1
ATOM 2370 N N . ARG B 1 102 ? 54.724 9.524 38.666 1.00 33.81 93 ARG B N 1
ATOM 2371 C CA . ARG B 1 102 ? 55.992 8.770 38.792 1.00 36.49 93 ARG B CA 1
ATOM 2372 C C . ARG B 1 102 ? 55.911 7.301 38.356 1.00 37.28 93 ARG B C 1
ATOM 2373 O O . ARG B 1 102 ? 56.881 6.547 38.490 1.00 37.82 93 ARG B O 1
ATOM 2381 N N . GLY B 1 103 ? 54.787 6.889 37.783 1.00 36.51 94 GLY B N 1
ATOM 2382 C CA . GLY B 1 103 ? 54.549 5.479 37.568 1.00 36.00 94 GLY B CA 1
ATOM 2383 C C . GLY B 1 103 ? 55.264 4.895 36.373 1.00 35.08 94 GLY B C 1
ATOM 2384 O O . GLY B 1 103 ? 56.124 5.539 35.759 1.00 34.42 94 GLY B O 1
ATOM 2385 N N . GLY B 1 104 ? 54.900 3.664 36.040 1.00 35.52 95 GLY B N 1
ATOM 2386 C CA . GLY B 1 104 ? 55.311 3.063 34.781 1.00 36.69 95 GLY B CA 1
ATOM 2387 C C . GLY B 1 104 ? 56.471 2.109 34.918 1.00 37.81 95 GLY B C 1
ATOM 2388 O O . GLY B 1 104 ? 56.954 1.852 36.023 1.00 37.40 95 GLY B O 1
ATOM 2389 N N . GLY B 1 105 ? 56.907 1.563 33.789 1.00 38.50 96 GLY B N 1
ATOM 2390 C CA . GLY B 1 105 ? 58.043 0.633 33.802 1.00 39.19 96 GLY B CA 1
ATOM 2391 C C . GLY B 1 105 ? 57.728 -0.736 34.382 1.00 39.13 96 GLY B C 1
ATOM 2392 O O . GLY B 1 105 ? 56.577 -1.164 34.425 1.00 37.57 96 GLY B O 1
ATOM 2393 N N . GLU B 1 106 ? 58.784 -1.421 34.812 1.00 40.16 97 GLU B N 1
ATOM 2394 C CA . GLU B 1 106 ? 58.712 -2.782 35.355 1.00 40.61 97 GLU B CA 1
ATOM 2395 C C . GLU B 1 106 ? 58.333 -2.733 36.834 1.00 39.86 97 GLU B C 1
ATOM 2396 O O . GLU B 1 106 ? 58.673 -1.782 37.511 1.00 40.21 97 GLU B O 1
ATOM 2402 N N . PRO B 1 107 ? 57.645 -3.765 37.352 1.00 40.52 98 PRO B N 1
ATOM 2403 C CA . PRO B 1 107 ? 57.295 -3.721 38.778 1.00 41.94 98 PRO B CA 1
ATOM 2404 C C . PRO B 1 107 ? 58.516 -3.765 39.691 1.00 42.87 98 PRO B C 1
ATOM 2405 O O . PRO B 1 107 ? 59.573 -4.220 39.264 1.00 42.31 98 PRO B O 1
ATOM 2409 N N . ASN B 1 108 ? 58.349 -3.298 40.925 1.00 44.68 99 ASN B N 1
ATOM 2410 C CA . ASN B 1 108 ? 59.392 -3.364 41.969 1.00 45.93 99 ASN B CA 1
ATOM 2411 C C . ASN B 1 108 ? 58.871 -4.080 43.208 1.00 46.51 99 ASN B C 1
ATOM 2412 O O . ASN B 1 108 ? 57.778 -4.645 43.182 1.00 46.30 99 ASN B O 1
ATOM 2417 N N . GLY B 1 109 ? 59.665 -4.075 44.283 1.00 47.04 100 GLY B N 1
ATOM 2418 C CA . GLY B 1 109 ? 59.234 -4.585 45.591 1.00 46.21 100 GLY B CA 1
ATOM 2419 C C . GLY B 1 109 ? 58.877 -6.061 45.583 1.00 45.79 100 GLY B C 1
ATOM 2420 O O . GLY B 1 109 ? 59.264 -6.809 44.694 1.00 45.09 100 GLY B O 1
ATOM 2421 N N . ASP B 1 110 ? 58.097 -6.464 46.573 1.00 45.87 101 ASP B N 1
ATOM 2422 C CA . ASP B 1 110 ? 57.758 -7.872 46.778 1.00 45.93 101 ASP B CA 1
ATOM 2423 C C . ASP B 1 110 ? 56.815 -8.438 45.716 1.00 45.53 101 ASP B C 1
ATOM 2424 O O . ASP B 1 110 ? 56.887 -9.618 45.373 1.00 45.62 101 ASP B O 1
ATOM 2429 N N . VAL B 1 111 ? 55.955 -7.581 45.173 1.00 44.59 102 VAL B N 1
ATOM 2430 C CA . VAL B 1 111 ? 54.935 -8.008 44.236 1.00 43.76 102 VAL B CA 1
ATOM 2431 C C . VAL B 1 111 ? 55.557 -8.492 42.911 1.00 42.87 102 VAL B C 1
ATOM 2432 O O . VAL B 1 111 ? 54.986 -9.365 42.237 1.00 42.30 102 VAL B O 1
ATOM 2436 N N . ALA B 1 112 ? 56.721 -7.935 42.559 1.00 42.11 103 ALA B N 1
ATOM 2437 C CA . ALA B 1 112 ? 57.440 -8.295 41.325 1.00 41.73 103 ALA B CA 1
ATOM 2438 C C . ALA B 1 112 ? 57.863 -9.758 41.352 1.00 40.66 103 ALA B C 1
ATOM 2439 O O . ALA B 1 112 ? 57.876 -10.441 40.336 1.00 38.41 103 ALA B O 1
ATOM 2441 N N . LYS B 1 113 ? 58.168 -10.241 42.547 1.00 41.20 104 LYS B N 1
ATOM 2442 C CA . LYS B 1 113 ? 58.600 -11.615 42.738 1.00 40.82 104 LYS B CA 1
ATOM 2443 C C . LYS B 1 113 ? 57.397 -12.531 42.622 1.00 40.18 104 LYS B C 1
ATOM 2444 O O . LYS B 1 113 ? 57.484 -13.596 42.007 1.00 39.79 104 LYS B O 1
ATOM 2450 N N . VAL B 1 114 ? 56.260 -12.089 43.160 1.00 38.31 105 VAL B N 1
ATOM 2451 C CA . VAL B 1 114 ? 55.040 -12.876 43.077 1.00 37.89 105 VAL B CA 1
ATOM 2452 C C . VAL B 1 114 ? 54.515 -12.895 41.644 1.00 35.47 105 VAL B C 1
ATOM 2453 O O . VAL B 1 114 ? 53.997 -13.924 41.201 1.00 34.84 105 VAL B O 1
ATOM 2457 N N . ILE B 1 115 ? 54.665 -11.782 40.926 1.00 35.51 106 ILE B N 1
ATOM 2458 C CA . ILE B 1 115 ? 54.324 -11.736 39.484 1.00 35.76 106 ILE B CA 1
ATOM 2459 C C . ILE B 1 115 ? 55.158 -12.768 38.689 1.00 35.19 106 ILE B C 1
ATOM 2460 O O . ILE B 1 115 ? 54.609 -13.562 37.937 1.00 34.65 106 ILE B O 1
ATOM 2465 N N . ASP B 1 116 ? 56.472 -12.782 38.895 1.00 36.21 107 ASP B N 1
ATOM 2466 C CA . ASP B 1 116 ? 57.351 -13.780 38.235 1.00 37.33 107 ASP B CA 1
ATOM 2467 C C . ASP B 1 116 ? 56.966 -15.189 38.599 1.00 35.92 107 ASP B C 1
ATOM 2468 O O . ASP B 1 116 ? 56.922 -16.079 37.744 1.00 37.29 107 ASP B O 1
ATOM 2473 N N . TYR B 1 117 ? 56.612 -15.402 39.853 1.00 35.61 108 TYR B N 1
ATOM 2474 C CA . TYR B 1 117 ? 56.204 -16.722 40.274 1.00 35.22 108 TYR B CA 1
ATOM 2475 C C . TYR B 1 117 ? 54.980 -17.222 39.520 1.00 35.26 108 TYR B C 1
ATOM 2476 O O . TYR B 1 117 ? 54.938 -18.366 39.101 1.00 34.28 108 TYR B O 1
ATOM 2485 N N . TYR B 1 118 ? 53.953 -16.392 39.367 1.00 35.38 109 TYR B N 1
ATOM 2486 C CA . TYR B 1 118 ? 52.735 -16.863 38.706 1.00 36.06 109 TYR B CA 1
ATOM 2487 C C . TYR B 1 118 ? 52.689 -16.629 37.187 1.00 35.58 109 TYR B C 1
ATOM 2488 O O . TYR B 1 118 ? 51.900 -17.259 36.502 1.00 34.35 109 TYR B O 1
ATOM 2497 N N . PHE B 1 119 ? 53.504 -15.737 36.652 1.00 36.05 110 PHE B N 1
ATOM 2498 C CA . PHE B 1 119 ? 53.398 -15.454 35.200 1.00 37.46 110 PHE B CA 1
ATOM 2499 C C . PHE B 1 119 ? 54.658 -15.755 34.414 1.00 39.14 110 PHE B C 1
ATOM 2500 O O . PHE B 1 119 ? 54.691 -15.557 33.195 1.00 39.06 110 PHE B O 1
ATOM 2508 N N . ASN B 1 120 ? 55.686 -16.241 35.117 1.00 39.89 111 ASN B N 1
ATOM 2509 C CA . ASN B 1 120 ? 57.033 -16.461 34.564 1.00 39.90 111 ASN B CA 1
ATOM 2510 C C . ASN B 1 120 ? 57.828 -15.150 34.427 1.00 40.54 111 ASN B C 1
ATOM 2511 O O . ASN B 1 120 ? 58.941 -15.041 34.954 1.00 40.62 111 ASN B O 1
ATOM 2516 N N . THR B 1 121 ? 57.260 -14.142 33.741 1.00 40.97 112 THR B N 1
ATOM 2517 C CA . THR B 1 121 ? 57.850 -12.790 33.669 1.00 40.08 112 THR B CA 1
ATOM 2518 C C . THR B 1 121 ? 56.771 -11.705 33.736 1.00 38.93 112 THR B C 1
ATOM 2519 O O . THR B 1 121 ? 55.587 -11.981 33.511 1.00 37.09 112 THR B O 1
ATOM 2523 N N . PHE B 1 122 ? 57.208 -10.477 33.989 1.00 39.36 113 PHE B N 1
ATOM 2524 C CA . PHE B 1 122 ? 56.306 -9.325 33.960 1.00 40.02 113 PHE B CA 1
ATOM 2525 C C . PHE B 1 122 ? 55.764 -9.073 32.544 1.00 39.89 113 PHE B C 1
ATOM 2526 O O . PHE B 1 122 ? 54.582 -8.775 32.375 1.00 40.03 113 PHE B O 1
ATOM 2534 N N . ASP B 1 123 ? 56.599 -9.185 31.524 1.00 39.54 114 ASP B N 1
ATOM 2535 C CA . ASP B 1 123 ? 56.069 -9.001 30.163 1.00 39.44 114 ASP B CA 1
ATOM 2536 C C . ASP B 1 123 ? 54.869 -9.928 29.880 1.00 38.38 114 ASP B C 1
ATOM 2537 O O . ASP B 1 123 ? 53.881 -9.517 29.225 1.00 37.78 114 ASP B O 1
ATOM 2542 N N . ASN B 1 124 ? 54.905 -11.151 30.416 1.00 37.56 115 ASN B N 1
ATOM 2543 C CA . ASN B 1 124 ? 53.785 -12.077 30.293 1.00 35.90 115 ASN B CA 1
ATOM 2544 C C . ASN B 1 124 ? 52.521 -11.690 31.095 1.00 34.35 115 ASN B C 1
ATOM 2545 O O . ASN B 1 124 ? 51.394 -11.874 30.605 1.00 32.50 115 ASN B O 1
ATOM 2550 N N . LEU B 1 125 ? 52.693 -11.194 32.329 1.00 33.14 116 LEU B N 1
ATOM 2551 C CA . LEU B 1 125 ? 51.575 -10.576 33.040 1.00 33.17 116 LEU B CA 1
ATOM 2552 C C . LEU B 1 125 ? 50.957 -9.477 32.166 1.00 31.54 116 LEU B C 1
ATOM 2553 O O . LEU B 1 125 ? 49.751 -9.442 31.974 1.00 32.12 116 LEU B O 1
ATOM 2558 N N . LYS B 1 126 ? 51.803 -8.592 31.651 1.00 30.77 117 LYS B N 1
ATOM 2559 C CA . LYS B 1 126 ? 51.336 -7.434 30.874 1.00 31.06 117 LYS B CA 1
ATOM 2560 C C . LYS B 1 126 ? 50.489 -7.864 29.675 1.00 30.04 117 LYS B C 1
ATOM 2561 O O . LYS B 1 126 ? 49.435 -7.299 29.436 1.00 28.78 117 LYS B O 1
ATOM 2567 N N . ASP B 1 127 ? 50.948 -8.862 28.926 1.00 30.64 118 ASP B N 1
ATOM 2568 C CA . ASP B 1 127 ? 50.175 -9.431 27.817 1.00 30.81 118 ASP B CA 1
ATOM 2569 C C . ASP B 1 127 ? 48.827 -9.969 28.257 1.00 29.30 118 ASP B C 1
ATOM 2570 O O . ASP B 1 127 ? 47.807 -9.786 27.581 1.00 28.12 118 ASP B O 1
ATOM 2575 N N . GLN B 1 128 ? 48.824 -10.683 29.375 1.00 28.75 119 GLN B N 1
ATOM 2576 C CA . GLN B 1 128 ? 47.602 -11.352 29.815 1.00 30.05 119 GLN B CA 1
ATOM 2577 C C . GLN B 1 128 ? 46.556 -10.346 30.284 1.00 27.73 119 GLN B C 1
ATOM 2578 O O . GLN B 1 128 ? 45.364 -10.457 29.947 1.00 26.23 119 GLN B O 1
ATOM 2584 N N . LEU B 1 129 ? 46.991 -9.386 31.086 1.00 27.08 120 LEU B N 1
ATOM 2585 C CA . LEU B 1 129 ? 46.054 -8.371 31.564 1.00 26.76 120 LEU B CA 1
ATOM 2586 C C . LEU B 1 129 ? 45.589 -7.468 30.411 1.00 24.30 120 LEU B C 1
ATOM 2587 O O . LEU B 1 129 ? 44.426 -7.110 30.349 1.00 23.18 120 LEU B O 1
ATOM 2592 N N . SER B 1 130 ? 46.488 -7.125 29.500 1.00 25.51 121 SER B N 1
ATOM 2593 C CA . SER B 1 130 ? 46.116 -6.274 28.363 1.00 25.30 121 SER B CA 1
ATOM 2594 C C . SER B 1 130 ? 45.038 -6.952 27.534 1.00 27.17 121 SER B C 1
ATOM 2595 O O . SER B 1 130 ? 44.045 -6.309 27.167 1.00 26.61 121 SER B O 1
ATOM 2598 N N . LYS B 1 131 ? 45.247 -8.240 27.237 1.00 27.92 122 LYS B N 1
ATOM 2599 C CA . LYS B 1 131 ? 44.271 -9.060 26.509 1.00 27.82 122 LYS B CA 1
ATOM 2600 C C . LYS B 1 131 ? 42.889 -9.088 27.188 1.00 27.21 122 LYS B C 1
ATOM 2601 O O . LYS B 1 131 ? 41.859 -8.934 26.501 1.00 26.97 122 LYS B O 1
ATOM 2607 N N . ALA B 1 132 ? 42.879 -9.278 28.517 1.00 26.73 123 ALA B N 1
ATOM 2608 C CA . ALA B 1 132 ? 41.655 -9.308 29.332 1.00 26.64 123 ALA B CA 1
ATOM 2609 C C . ALA B 1 132 ? 40.909 -8.002 29.269 1.00 26.13 123 ALA B C 1
ATOM 2610 O O . ALA B 1 132 ? 39.691 -8.004 29.189 1.00 24.99 123 ALA B O 1
ATOM 2612 N N . ALA B 1 133 ? 41.639 -6.894 29.369 1.00 26.20 124 ALA B N 1
ATOM 2613 C CA . ALA B 1 133 ? 41.051 -5.564 29.232 1.00 26.79 124 ALA B CA 1
ATOM 2614 C C . ALA B 1 133 ? 40.480 -5.301 27.822 1.00 26.93 124 ALA B C 1
ATOM 2615 O O . ALA B 1 133 ? 39.423 -4.699 27.676 1.00 25.70 124 ALA B O 1
ATOM 2617 N N . ILE B 1 134 ? 41.180 -5.760 26.787 1.00 26.97 125 ILE B N 1
ATOM 2618 C CA . ILE B 1 134 ? 40.805 -5.466 25.401 1.00 26.48 125 ILE B CA 1
ATOM 2619 C C . ILE B 1 134 ? 39.583 -6.304 25.002 1.00 25.95 125 ILE B C 1
ATOM 2620 O O . ILE B 1 134 ? 38.666 -5.813 24.326 1.00 25.46 125 ILE B O 1
ATOM 2625 N N . SER B 1 135 ? 39.545 -7.531 25.502 1.00 24.66 126 SER B N 1
ATOM 2626 C CA . SER B 1 135 ? 38.499 -8.486 25.195 1.00 25.21 126 SER B CA 1
ATOM 2627 C C . SER B 1 135 ? 37.190 -8.310 26.007 1.00 24.11 126 SER B C 1
ATOM 2628 O O . SER B 1 135 ? 36.196 -8.962 25.733 1.00 25.05 126 SER B O 1
ATOM 2631 N N . ARG B 1 136 ? 37.195 -7.451 27.020 1.00 23.64 127 ARG B N 1
ATOM 2632 C CA . ARG B 1 136 ? 35.993 -7.117 27.769 1.00 23.82 127 ARG B CA 1
ATOM 2633 C C . ARG B 1 136 ? 35.031 -6.299 26.917 1.00 24.27 127 ARG B C 1
ATOM 2634 O O . ARG B 1 136 ? 35.214 -5.081 26.742 1.00 24.81 127 ARG B O 1
ATOM 2642 N N . PHE B 1 137 ? 34.011 -6.975 26.377 1.00 24.66 128 PHE B N 1
ATOM 2643 C CA . PHE B 1 137 ? 33.132 -6.408 25.354 1.00 23.98 128 PHE B CA 1
ATOM 2644 C C . PHE B 1 137 ? 32.095 -5.522 26.039 1.00 23.47 128 PHE B C 1
ATOM 2645 O O . PHE B 1 137 ? 31.409 -5.978 26.979 1.00 22.54 128 PHE B O 1
ATOM 2653 N N . GLY B 1 138 ? 31.941 -4.282 25.555 1.00 22.11 129 GLY B N 1
ATOM 2654 C CA . GLY B 1 138 ? 31.061 -3.342 26.225 1.00 20.45 129 GLY B CA 1
ATOM 2655 C C . GLY B 1 138 ? 31.852 -2.577 27.268 1.00 19.99 129 GLY B C 1
ATOM 2656 O O . GLY B 1 138 ? 33.075 -2.381 27.148 1.00 20.43 129 GLY B O 1
ATOM 2657 N N . SER B 1 139 ? 31.169 -2.157 28.312 1.00 19.70 130 SER B N 1
ATOM 2658 C CA . SER B 1 139 ? 31.790 -1.429 29.415 1.00 19.84 130 SER B CA 1
ATOM 2659 C C . SER B 1 139 ? 32.328 -2.394 30.484 1.00 20.91 130 SER B C 1
ATOM 2660 O O . SER B 1 139 ? 31.739 -3.439 30.741 1.00 21.28 130 SER B O 1
ATOM 2663 N N . GLY B 1 140 ? 33.411 -2.003 31.135 1.00 20.31 131 GLY B N 1
ATOM 2664 C CA . GLY B 1 140 ? 33.986 -2.799 32.232 1.00 19.80 131 GLY B CA 1
ATOM 2665 C C . GLY B 1 140 ? 35.427 -2.498 32.624 1.00 19.42 131 GLY B C 1
ATOM 2666 O O . GLY B 1 140 ? 35.982 -1.430 32.334 1.00 18.65 131 GLY B O 1
ATOM 2667 N N . TYR B 1 141 ? 36.034 -3.447 33.317 1.00 19.70 132 TYR B N 1
ATOM 2668 C CA . TYR B 1 141 ? 37.384 -3.271 33.853 1.00 21.37 132 TYR B CA 1
ATOM 2669 C C . TYR B 1 141 ? 38.222 -4.528 33.673 1.00 22.57 132 TYR B C 1
ATOM 2670 O O . TYR B 1 141 ? 37.677 -5.641 33.637 1.00 23.55 132 TYR B O 1
ATOM 2679 N N . GLY B 1 142 ? 39.542 -4.337 33.566 1.00 22.33 133 GLY B N 1
ATOM 2680 C CA . GLY B 1 142 ? 40.514 -5.430 33.684 1.00 23.36 133 GLY B CA 1
ATOM 2681 C C . GLY B 1 142 ? 41.161 -5.389 35.055 1.00 23.87 133 GLY B C 1
ATOM 2682 O O . GLY B 1 142 ? 41.432 -4.320 35.584 1.00 22.26 133 GLY B O 1
ATOM 2683 N N . TRP B 1 143 ? 41.422 -6.560 35.637 1.00 26.35 134 TRP B N 1
ATOM 2684 C CA . TRP B 1 143 ? 41.903 -6.654 37.029 1.00 25.63 134 TRP B CA 1
ATOM 2685 C C . TRP B 1 143 ? 43.088 -7.629 37.164 1.00 27.10 134 TRP B C 1
ATOM 2686 O O . TRP B 1 143 ? 43.168 -8.614 36.418 1.00 26.31 134 TRP B O 1
ATOM 2697 N N . LEU B 1 144 ? 43.977 -7.312 38.103 1.00 26.86 135 LEU B N 1
ATOM 2698 C CA . LEU B 1 144 ? 44.896 -8.260 38.740 1.00 28.44 135 LEU B CA 1
ATOM 2699 C C . LEU B 1 144 ? 44.370 -8.462 40.147 1.00 27.94 135 LEU B C 1
ATOM 2700 O O . LEU B 1 144 ? 44.142 -7.469 40.873 1.00 27.37 135 LEU B O 1
ATOM 2705 N N . VAL B 1 145 ? 44.160 -9.724 40.523 1.00 28.84 136 VAL B N 1
ATOM 2706 C CA . VAL B 1 145 ? 43.534 -10.052 41.810 1.00 31.10 136 VAL B CA 1
ATOM 2707 C C . VAL B 1 145 ? 44.342 -11.118 42.542 1.00 32.89 136 VAL B C 1
ATOM 2708 O O . VAL B 1 145 ? 45.182 -11.775 41.953 1.00 30.28 136 VAL B O 1
ATOM 2712 N N . LEU B 1 146 ? 44.088 -11.224 43.838 1.00 35.29 137 LEU B N 1
ATOM 2713 C CA . LEU B 1 146 ? 44.609 -12.308 44.658 1.00 38.18 137 LEU B CA 1
ATOM 2714 C C . LEU B 1 146 ? 43.451 -13.234 44.976 1.00 39.94 137 LEU B C 1
ATOM 2715 O O . LEU B 1 146 ? 42.458 -12.811 45.573 1.00 38.31 137 LEU B O 1
ATOM 2720 N N . ASP B 1 147 ? 43.585 -14.484 44.539 1.00 43.07 138 ASP B N 1
ATOM 2721 C CA . ASP B 1 147 ? 42.545 -15.495 44.639 1.00 44.16 138 ASP B CA 1
ATOM 2722 C C . ASP B 1 147 ? 43.082 -16.643 45.511 1.00 46.65 138 ASP B C 1
ATOM 2723 O O . ASP B 1 147 ? 43.477 -17.705 44.999 1.00 47.03 138 ASP B O 1
ATOM 2728 N N . GLY B 1 148 ? 43.129 -16.404 46.823 1.00 47.76 139 GLY B N 1
ATOM 2729 C CA . GLY B 1 148 ? 43.717 -17.352 47.767 1.00 47.43 139 GLY B CA 1
ATOM 2730 C C . GLY B 1 148 ? 45.112 -16.870 48.101 1.00 48.75 139 GLY B C 1
ATOM 2731 O O . GLY B 1 148 ? 45.273 -15.888 48.819 1.00 50.50 139 GLY B O 1
ATOM 2732 N N . GLU B 1 149 ? 46.124 -17.572 47.598 1.00 48.33 140 GLU B N 1
ATOM 2733 C CA . GLU B 1 149 ? 47.501 -17.063 47.607 1.00 47.96 140 GLU B CA 1
ATOM 2734 C C . GLU B 1 149 ? 47.929 -16.692 46.177 1.00 46.66 140 GLU B C 1
ATOM 2735 O O . GLU B 1 149 ? 48.968 -16.063 45.961 1.00 46.56 140 GLU B O 1
ATOM 2741 N N . GLU B 1 150 ? 47.095 -17.065 45.223 1.00 45.45 141 GLU B N 1
ATOM 2742 C CA . GLU B 1 150 ? 47.479 -17.059 43.833 1.00 44.30 141 GLU B CA 1
ATOM 2743 C C . GLU B 1 150 ? 47.015 -15.768 43.185 1.00 41.92 141 GLU B C 1
ATOM 2744 O O . GLU B 1 150 ? 45.886 -15.340 43.373 1.00 40.90 141 GLU B O 1
ATOM 2750 N N . LEU B 1 151 ? 47.897 -15.132 42.439 1.00 39.64 142 LEU B N 1
ATOM 2751 C CA . LEU B 1 151 ? 47.461 -13.991 41.678 1.00 38.85 142 LEU B CA 1
ATOM 2752 C C . LEU B 1 151 ? 47.025 -14.309 40.270 1.00 36.79 142 LEU B C 1
ATOM 2753 O O . LEU B 1 151 ? 47.575 -15.181 39.612 1.00 35.09 142 LEU B O 1
ATOM 2758 N N . SER B 1 152 ? 45.975 -13.622 39.843 1.00 34.37 143 SER B N 1
ATOM 2759 C CA . SER B 1 152 ? 45.328 -13.945 38.597 1.00 32.97 143 SER B CA 1
ATOM 2760 C C . SER B 1 152 ? 44.768 -12.707 37.897 1.00 31.07 143 SER B C 1
ATOM 2761 O O . SER B 1 152 ? 44.600 -11.666 38.505 1.00 27.77 143 SER B O 1
ATOM 2764 N N . VAL B 1 153 ? 44.520 -12.859 36.604 1.00 30.70 144 VAL B N 1
ATOM 2765 C CA . VAL B 1 153 ? 43.956 -11.799 35.731 1.00 30.30 144 VAL B CA 1
ATOM 2766 C C . VAL B 1 153 ? 42.482 -12.143 35.411 1.00 29.48 144 VAL B C 1
ATOM 2767 O O . VAL B 1 153 ? 42.144 -13.311 35.175 1.00 30.40 144 VAL B O 1
ATOM 2771 N N . MET B 1 154 ? 41.594 -11.138 35.423 1.00 28.26 145 MET B N 1
ATOM 2772 C CA . MET B 1 154 ? 40.207 -11.311 35.013 1.00 28.24 145 MET B CA 1
ATOM 2773 C C . MET B 1 154 ? 39.621 -9.949 34.588 1.00 26.41 145 MET B C 1
ATOM 2774 O O . MET B 1 154 ? 40.274 -8.928 34.739 1.00 26.42 145 MET B O 1
ATOM 2779 N N . SER B 1 155 ? 38.404 -9.973 34.048 1.00 26.20 146 SER B N 1
ATOM 2780 C CA . SER B 1 155 ? 37.648 -8.757 33.754 1.00 25.04 146 SER B CA 1
ATOM 2781 C C . SER B 1 155 ? 36.254 -8.863 34.313 1.00 24.61 146 SER B C 1
ATOM 2782 O O . SER B 1 155 ? 35.769 -9.980 34.600 1.00 25.04 146 SER B O 1
ATOM 2785 N N . THR B 1 156 ? 35.618 -7.701 34.487 1.00 24.92 147 THR B N 1
ATOM 2786 C CA . THR B 1 156 ? 34.246 -7.578 34.931 1.00 24.22 147 THR B CA 1
ATOM 2787 C C . THR B 1 156 ? 33.457 -6.618 34.032 1.00 24.85 147 THR B C 1
ATOM 2788 O O . THR B 1 156 ? 34.027 -5.725 33.445 1.00 24.30 147 THR B O 1
ATOM 2792 N N . PRO B 1 157 ? 32.130 -6.809 33.952 1.00 24.05 148 PRO B N 1
ATOM 2793 C CA . PRO B 1 157 ? 31.263 -5.901 33.202 1.00 23.34 148 PRO B CA 1
ATOM 2794 C C . PRO B 1 157 ? 30.867 -4.682 34.034 1.00 22.41 148 PRO B C 1
ATOM 2795 O O . PRO B 1 157 ? 30.769 -4.761 35.234 1.00 21.17 148 PRO B O 1
ATOM 2799 N N . ASN B 1 158 ? 30.620 -3.570 33.373 1.00 22.22 149 ASN B N 1
ATOM 2800 C CA . ASN B 1 158 ? 29.992 -2.418 33.984 1.00 23.15 149 ASN B CA 1
ATOM 2801 C C . ASN B 1 158 ? 30.761 -1.939 35.213 1.00 22.93 149 ASN B C 1
ATOM 2802 O O . ASN B 1 158 ? 31.969 -1.678 35.099 1.00 23.08 149 ASN B O 1
ATOM 2807 N N . GLN B 1 159 ? 30.112 -1.832 36.374 1.00 23.13 150 GLN B N 1
ATOM 2808 C CA . GLN B 1 159 ? 30.802 -1.421 37.605 1.00 22.34 150 GLN B CA 1
ATOM 2809 C C . GLN B 1 159 ? 30.914 -2.585 38.597 1.00 24.23 150 GLN B C 1
ATOM 2810 O O . GLN B 1 159 ? 31.071 -2.371 39.797 1.00 24.90 150 GLN B O 1
ATOM 2816 N N . ASP B 1 160 ? 30.885 -3.813 38.070 1.00 24.59 151 ASP B N 1
ATOM 2817 C CA . ASP B 1 160 ? 31.026 -5.014 38.907 1.00 25.32 151 ASP B CA 1
ATOM 2818 C C . ASP B 1 160 ? 32.478 -5.191 39.373 1.00 25.86 151 ASP B C 1
ATOM 2819 O O . ASP B 1 160 ? 33.418 -4.784 38.677 1.00 25.26 151 ASP B O 1
ATOM 2824 N N . THR B 1 161 ? 32.644 -5.792 40.566 1.00 25.69 152 THR B N 1
ATOM 2825 C CA . THR B 1 161 ? 33.962 -5.995 41.164 1.00 27.42 152 THR B CA 1
ATOM 2826 C C . THR B 1 161 ? 34.223 -7.477 41.489 1.00 27.97 152 THR B C 1
ATOM 2827 O O . THR B 1 161 ? 33.293 -8.293 41.545 1.00 26.99 152 THR B O 1
ATOM 2831 N N . PRO B 1 162 ? 35.498 -7.841 41.675 1.00 28.63 153 PRO B N 1
ATOM 2832 C CA . PRO B 1 162 ? 35.827 -9.202 42.075 1.00 30.11 153 PRO B CA 1
ATOM 2833 C C . PRO B 1 162 ? 35.446 -9.551 43.536 1.00 31.24 153 PRO B C 1
ATOM 2834 O O . PRO B 1 162 ? 35.525 -10.728 43.909 1.00 32.18 153 PRO B O 1
ATOM 2838 N N . LEU B 1 163 ? 35.057 -8.558 44.334 1.00 32.32 154 LEU B N 1
ATOM 2839 C CA . LEU B 1 163 ? 34.691 -8.768 45.757 1.00 34.55 154 LEU B CA 1
ATOM 2840 C C . LEU B 1 163 ? 33.566 -9.787 45.928 1.00 37.56 154 LEU B C 1
ATOM 2841 O O . LEU B 1 163 ? 33.642 -10.714 46.762 1.00 38.41 154 LEU B O 1
ATOM 2846 N N . GLN B 1 164 ? 32.520 -9.580 45.136 1.00 41.21 155 GLN B N 1
ATOM 2847 C CA . GLN B 1 164 ? 31.426 -10.539 44.900 1.00 41.82 155 GLN B CA 1
ATOM 2848 C C . GLN B 1 164 ? 31.885 -12.014 44.985 1.00 42.90 155 GLN B C 1
ATOM 2849 O O . GLN B 1 164 ? 31.211 -12.839 45.614 1.00 43.89 155 GLN B O 1
ATOM 2855 N N . GLU B 1 165 ? 33.046 -12.300 44.380 1.00 43.49 156 GLU B N 1
ATOM 2856 C CA . GLU B 1 165 ? 33.585 -13.651 44.207 1.00 43.88 156 GLU B CA 1
ATOM 2857 C C . GLU B 1 165 ? 34.672 -14.015 45.222 1.00 43.67 156 GLU B C 1
ATOM 2858 O O . GLU B 1 165 ? 35.315 -15.048 45.070 1.00 45.64 156 GLU B O 1
ATOM 2864 N N . GLY B 1 166 ? 34.899 -13.172 46.228 1.00 42.36 157 GLY B N 1
ATOM 2865 C CA . GLY B 1 166 ? 35.936 -13.405 47.221 1.00 41.67 157 GLY B CA 1
ATOM 2866 C C . GLY B 1 166 ? 37.370 -13.135 46.799 1.00 41.87 157 GLY B C 1
ATOM 2867 O O . GLY B 1 166 ? 38.308 -13.517 47.504 1.00 42.38 157 GLY B O 1
ATOM 2868 N N . LYS B 1 167 ? 37.572 -12.495 45.650 1.00 40.37 158 LYS B N 1
ATOM 2869 C CA . LYS B 1 167 ? 38.925 -12.158 45.200 1.00 39.82 158 LYS B CA 1
ATOM 2870 C C . LYS B 1 167 ? 39.237 -10.711 45.550 1.00 38.97 158 LYS B C 1
ATOM 2871 O O . LYS B 1 167 ? 38.333 -9.865 45.567 1.00 40.18 158 LYS B O 1
ATOM 2877 N N . ILE B 1 168 ? 40.518 -10.444 45.816 1.00 37.60 159 ILE B N 1
ATOM 2878 C CA . ILE B 1 168 ? 41.026 -9.142 46.252 1.00 35.51 159 ILE B CA 1
ATOM 2879 C C . ILE B 1 168 ? 41.787 -8.373 45.149 1.00 32.63 159 ILE B C 1
ATOM 2880 O O . ILE B 1 168 ? 42.899 -8.745 44.777 1.00 30.10 159 ILE B O 1
ATOM 2885 N N . PRO B 1 169 ? 41.207 -7.257 44.656 1.00 32.46 160 PRO B N 1
ATOM 2886 C CA . PRO B 1 169 ? 41.869 -6.389 43.682 1.00 31.62 160 PRO B CA 1
ATOM 2887 C C . PRO B 1 169 ? 43.231 -5.815 44.111 1.00 30.18 160 PRO B C 1
ATOM 2888 O O . PRO B 1 169 ? 43.364 -5.320 45.205 1.00 32.17 160 PRO B O 1
ATOM 2892 N N . LEU B 1 170 ? 44.222 -5.866 43.232 1.00 29.19 161 LEU B N 1
ATOM 2893 C CA . LEU B 1 170 ? 45.509 -5.225 43.445 1.00 29.63 161 LEU B CA 1
ATOM 2894 C C . LEU B 1 170 ? 45.775 -4.107 42.417 1.00 29.89 161 LEU B C 1
ATOM 2895 O O . LEU B 1 170 ? 46.543 -3.190 42.663 1.00 29.61 161 LEU B O 1
ATOM 2900 N N . LEU B 1 171 ? 45.144 -4.221 41.249 1.00 28.54 162 LEU B N 1
ATOM 2901 C CA . LEU B 1 171 ? 45.383 -3.316 40.155 1.00 27.06 162 LEU B CA 1
ATOM 2902 C C . LEU B 1 171 ? 44.164 -3.390 39.223 1.00 25.35 162 LEU B C 1
ATOM 2903 O O . LEU B 1 171 ? 43.528 -4.448 39.076 1.00 22.93 162 LEU B O 1
ATOM 2908 N N . VAL B 1 172 ? 43.835 -2.256 38.619 1.00 25.03 163 VAL B N 1
ATOM 2909 C CA . VAL B 1 172 ? 42.644 -2.159 37.780 1.00 24.27 163 VAL B CA 1
ATOM 2910 C C . VAL B 1 172 ? 42.875 -1.178 36.649 1.00 23.71 163 VAL B C 1
ATOM 2911 O O . VAL B 1 172 ? 43.510 -0.123 36.842 1.00 22.25 163 VAL B O 1
ATOM 2915 N N . ILE B 1 173 ? 42.340 -1.545 35.474 1.00 22.51 164 ILE B N 1
ATOM 2916 C CA . ILE B 1 173 ? 42.222 -0.645 34.328 1.00 22.32 164 ILE B CA 1
ATOM 2917 C C . ILE B 1 173 ? 40.724 -0.480 33.910 1.00 22.02 164 ILE B C 1
ATOM 2918 O O . ILE B 1 173 ? 39.985 -1.464 33.697 1.00 22.18 164 ILE B O 1
ATOM 2923 N N . ASP B 1 174 ? 40.306 0.777 33.781 1.00 22.20 165 ASP B N 1
ATOM 2924 C CA . ASP B 1 174 ? 38.968 1.165 33.361 1.00 21.24 165 ASP B CA 1
ATOM 2925 C C . ASP B 1 174 ? 38.983 1.165 31.828 1.00 19.93 165 ASP B C 1
ATOM 2926 O O . ASP B 1 174 ? 39.736 1.924 31.219 1.00 19.75 165 ASP B O 1
ATOM 2931 N N . VAL B 1 175 ? 38.163 0.301 31.233 1.00 19.48 166 VAL B N 1
ATOM 2932 C CA . VAL B 1 175 ? 37.919 0.289 29.793 1.00 19.48 166 VAL B CA 1
ATOM 2933 C C . VAL B 1 175 ? 36.473 0.668 29.368 1.00 19.23 166 VAL B C 1
ATOM 2934 O O . VAL B 1 175 ? 36.049 0.350 28.257 1.00 20.13 166 VAL B O 1
ATOM 2938 N N . TRP B 1 176 ? 35.742 1.393 30.218 1.00 19.49 167 TRP B N 1
ATOM 2939 C CA . TRP B 1 176 ? 34.575 2.146 29.751 1.00 18.98 167 TRP B CA 1
ATOM 2940 C C . TRP B 1 176 ? 35.142 3.114 28.724 1.00 19.29 167 TRP B C 1
ATOM 2941 O O . TRP B 1 176 ? 36.217 3.673 28.934 1.00 19.18 167 TRP B O 1
ATOM 2952 N N . GLU B 1 177 ? 34.417 3.346 27.642 1.00 18.51 168 GLU B N 1
ATOM 2953 C CA . GLU B 1 177 ? 34.832 4.311 26.614 1.00 19.26 168 GLU B CA 1
ATOM 2954 C C . GLU B 1 177 ? 35.112 5.739 27.141 1.00 18.92 168 GLU B C 1
ATOM 2955 O O . GLU B 1 177 ? 36.049 6.383 26.672 1.00 18.67 168 GLU B O 1
ATOM 2961 N N . HIS B 1 178 ? 34.360 6.199 28.137 1.00 19.70 169 HIS B N 1
ATOM 2962 C CA . HIS B 1 178 ? 34.652 7.474 28.768 1.00 20.61 169 HIS B CA 1
ATOM 2963 C C . HIS B 1 178 ? 36.088 7.591 29.282 1.00 21.92 169 HIS B C 1
ATOM 2964 O O . HIS B 1 178 ? 36.562 8.708 29.385 1.00 22.92 169 HIS B O 1
ATOM 2971 N N . ALA B 1 179 ? 36.755 6.467 29.615 1.00 21.69 170 ALA B N 1
ATOM 2972 C CA . ALA B 1 179 ? 38.145 6.522 30.148 1.00 20.73 170 ALA B CA 1
ATOM 2973 C C . ALA B 1 179 ? 39.169 6.991 29.129 1.00 20.46 170 ALA B C 1
ATOM 2974 O O . ALA B 1 179 ? 40.258 7.454 29.520 1.00 20.55 170 ALA B O 1
ATOM 2976 N N . TYR B 1 180 ? 38.848 6.819 27.828 1.00 20.81 171 TYR B N 1
ATOM 2977 C CA . TYR B 1 180 ? 39.829 6.911 26.764 1.00 20.27 171 TYR B CA 1
ATOM 2978 C C . TYR B 1 180 ? 39.380 7.530 25.416 1.00 20.48 171 TYR B C 1
ATOM 2979 O O . TYR B 1 180 ? 40.210 7.675 24.513 1.00 21.99 171 TYR B O 1
ATOM 2988 N N . TYR B 1 181 ? 38.097 7.872 25.270 1.00 20.12 172 TYR B N 1
ATOM 2989 C CA . TYR B 1 181 ? 37.583 8.228 23.935 1.00 20.96 172 TYR B CA 1
ATOM 2990 C C . TYR B 1 181 ? 38.143 9.598 23.473 1.00 20.64 172 TYR B C 1
ATOM 2991 O O . TYR B 1 181 ? 38.409 9.801 22.290 1.00 20.86 172 TYR B O 1
ATOM 3000 N N . LEU B 1 182 ? 38.297 10.561 24.386 1.00 22.22 173 LEU B N 1
ATOM 3001 C CA . LEU B 1 182 ? 38.679 11.920 23.905 1.00 22.38 173 LEU B CA 1
ATOM 3002 C C . LEU B 1 182 ? 40.053 11.919 23.233 1.00 22.02 173 LEU B C 1
ATOM 3003 O O . LEU B 1 182 ? 40.278 12.646 22.262 1.00 22.93 173 LEU B O 1
ATOM 3008 N N . LYS B 1 183 ? 40.971 11.113 23.751 1.00 21.83 174 LYS B N 1
ATOM 3009 C CA . LYS B 1 183 ? 42.339 11.046 23.273 1.00 23.55 174 LYS B CA 1
ATOM 3010 C C . LYS B 1 183 ? 42.550 9.906 22.267 1.00 22.65 174 LYS B C 1
ATOM 3011 O O . LYS B 1 183 ? 43.230 10.103 21.272 1.00 22.21 174 LYS B O 1
ATOM 3017 N N . TYR B 1 184 ? 41.969 8.729 22.520 1.00 22.38 175 TYR B N 1
ATOM 3018 C CA . TYR B 1 184 ? 42.267 7.501 21.753 1.00 21.60 175 TYR B CA 1
ATOM 3019 C C . TYR B 1 184 ? 41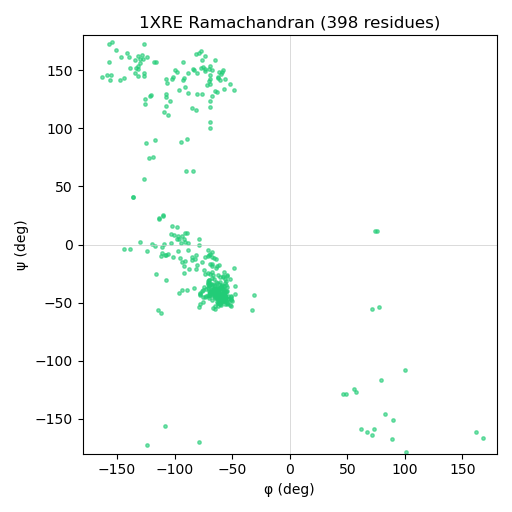.116 7.011 20.879 1.00 21.38 175 TYR B C 1
ATOM 3020 O O . TYR B 1 184 ? 41.307 6.091 20.085 1.00 21.54 175 TYR B O 1
ATOM 3029 N N . GLN B 1 185 ? 39.933 7.623 21.007 1.00 21.77 176 GLN B N 1
ATOM 3030 C CA . GLN B 1 185 ? 38.733 7.194 20.258 1.00 21.88 176 GLN B CA 1
ATOM 3031 C C . GLN B 1 185 ? 38.554 5.652 20.304 1.00 21.47 176 GLN B C 1
ATOM 3032 O O . GLN B 1 185 ? 38.548 5.059 21.414 1.00 20.70 176 GLN B O 1
ATOM 3038 N N . ASN B 1 186 ? 38.384 4.995 19.153 1.00 21.93 177 ASN B N 1
ATOM 3039 C CA . ASN B 1 186 ? 38.181 3.539 19.109 1.00 22.19 177 ASN B CA 1
ATOM 3040 C C . ASN B 1 186 ? 39.406 2.707 19.472 1.00 21.50 177 ASN B C 1
ATOM 3041 O O . ASN B 1 186 ? 39.289 1.492 19.610 1.00 22.54 177 ASN B O 1
ATOM 3046 N N . ARG B 1 187 ? 40.576 3.346 19.604 1.00 22.06 178 ARG B N 1
ATOM 3047 C CA . ARG B 1 187 ? 41.853 2.616 19.720 1.00 22.44 178 ARG B CA 1
ATOM 3048 C C . ARG B 1 187 ? 42.149 2.160 21.163 1.00 22.77 178 ARG B C 1
ATOM 3049 O O . ARG B 1 187 ? 43.152 2.552 21.798 1.00 22.73 178 ARG B O 1
ATOM 3057 N N . ARG B 1 188 ? 41.277 1.298 21.667 1.00 21.95 179 ARG B N 1
ATOM 3058 C CA . ARG B 1 188 ? 41.394 0.813 23.037 1.00 22.10 179 ARG B CA 1
ATOM 3059 C C . ARG B 1 188 ? 42.764 0.140 23.279 1.00 22.36 179 ARG B C 1
ATOM 3060 O O . ARG B 1 188 ? 43.377 0.402 24.311 1.00 21.57 179 ARG B O 1
ATOM 3068 N N . PRO B 1 189 ? 43.260 -0.695 22.331 1.00 21.52 180 PRO B N 1
ATOM 3069 C CA . PRO B 1 189 ? 44.615 -1.239 22.548 1.00 22.50 180 PRO B CA 1
ATOM 3070 C C . PRO B 1 189 ? 45.728 -0.183 22.777 1.00 22.86 180 PRO B C 1
ATOM 3071 O O . PRO B 1 189 ? 46.600 -0.390 23.640 1.00 23.19 180 PRO B O 1
ATOM 3075 N N . GLU B 1 190 ? 45.691 0.922 22.023 1.00 22.49 181 GLU B N 1
ATOM 3076 C CA . GLU B 1 190 ? 46.625 2.031 22.197 1.00 22.18 181 GLU B CA 1
ATOM 3077 C C . GLU B 1 190 ? 46.495 2.676 23.598 1.00 22.07 181 GLU B C 1
ATOM 3078 O O . GLU B 1 190 ? 47.499 2.935 24.257 1.00 21.75 181 GLU B O 1
ATOM 3084 N N . PHE B 1 191 ? 45.261 2.931 24.040 1.00 21.53 182 PHE B N 1
ATOM 3085 C CA . PHE B 1 191 ? 44.996 3.398 25.391 1.00 21.50 182 PHE B CA 1
ATOM 3086 C C . PHE B 1 191 ? 45.624 2.426 26.440 1.00 22.16 182 PHE B C 1
ATOM 3087 O O . PHE B 1 191 ? 46.325 2.881 27.348 1.00 23.44 182 PHE B O 1
ATOM 3095 N N . VAL B 1 192 ? 45.363 1.123 26.313 1.00 22.56 183 VAL B N 1
ATOM 3096 C CA . VAL B 1 192 ? 45.904 0.117 27.277 1.00 21.61 183 VAL B CA 1
ATOM 3097 C C . VAL B 1 192 ? 47.442 0.184 27.324 1.00 23.45 183 VAL B C 1
ATOM 3098 O O . VAL B 1 192 ? 48.061 0.174 28.422 1.00 24.89 183 VAL B O 1
ATOM 3102 N N . THR B 1 193 ? 48.060 0.253 26.146 1.00 23.04 184 THR B N 1
ATOM 3103 C CA . THR B 1 193 ? 49.542 0.394 26.026 1.00 23.00 184 THR B CA 1
ATOM 3104 C C . THR B 1 193 ? 50.070 1.618 26.797 1.00 24.19 184 THR B C 1
ATOM 3105 O O . THR B 1 193 ? 51.071 1.523 27.489 1.00 24.37 184 THR B O 1
ATOM 3109 N N . ASN B 1 194 ? 49.390 2.759 26.654 1.00 22.82 185 ASN B N 1
ATOM 3110 C CA . ASN B 1 194 ? 49.749 3.971 27.382 1.00 23.93 185 ASN B CA 1
ATOM 3111 C C . ASN B 1 194 ? 49.467 3.933 28.865 1.00 24.67 185 ASN B C 1
ATOM 3112 O O . ASN B 1 194 ? 50.185 4.573 29.699 1.00 23.71 185 ASN B O 1
ATOM 3117 N N . TRP B 1 195 ? 48.401 3.237 29.231 1.00 24.98 186 TRP B N 1
ATOM 3118 C CA . TRP B 1 195 ? 48.043 3.151 30.656 1.00 25.36 186 TRP B CA 1
ATOM 3119 C C . TRP B 1 195 ? 49.182 2.505 31.477 1.00 24.84 186 TRP B C 1
ATOM 3120 O O . TRP B 1 195 ? 49.482 2.921 32.611 1.00 24.77 186 TRP B O 1
ATOM 3131 N N . TRP B 1 196 ? 49.865 1.541 30.881 1.00 24.70 187 TRP B N 1
ATOM 3132 C CA . TRP B 1 196 ? 51.034 0.946 31.534 1.00 25.75 187 TRP B CA 1
ATOM 3133 C C . TRP B 1 196 ? 52.144 1.943 31.955 1.00 26.61 187 TRP B C 1
ATOM 3134 O O . TRP B 1 196 ? 52.800 1.740 32.998 1.00 27.33 187 TRP B O 1
ATOM 3145 N N . HIS B 1 197 ? 52.318 3.034 31.210 1.00 25.00 188 HIS B N 1
ATOM 3146 C CA . HIS B 1 197 ? 53.283 4.090 31.585 1.00 25.79 188 HIS B CA 1
ATOM 3147 C C . HIS B 1 197 ? 52.913 4.871 32.856 1.00 25.94 188 HIS B C 1
ATOM 3148 O O . HIS B 1 197 ? 53.698 5.719 33.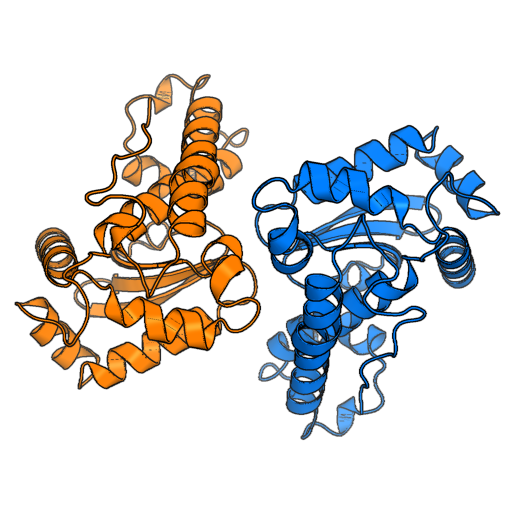303 1.00 26.56 188 HIS B O 1
ATOM 3155 N N . THR B 1 198 ? 51.722 4.628 33.404 1.00 26.61 189 THR B N 1
ATOM 3156 C CA . THR B 1 198 ? 51.207 5.371 34.556 1.00 26.55 189 THR B CA 1
ATOM 3157 C C . THR B 1 198 ? 51.189 4.589 35.841 1.00 26.83 189 THR B C 1
ATOM 3158 O O . THR B 1 198 ? 50.959 5.170 36.896 1.00 27.13 189 THR B O 1
ATOM 3162 N N . VAL B 1 199 ? 51.448 3.289 35.774 1.00 28.04 190 VAL B N 1
ATOM 3163 C CA . VAL B 1 199 ? 51.152 2.383 36.912 1.00 29.22 190 VAL B CA 1
ATOM 3164 C C . VAL B 1 199 ? 52.046 2.672 38.122 1.00 30.28 190 VAL B C 1
ATOM 3165 O O . VAL B 1 199 ? 53.267 2.740 37.994 1.00 31.23 190 VAL B O 1
ATOM 3169 N N . ASN B 1 200 ? 51.403 2.860 39.275 1.00 30.61 191 ASN B N 1
ATOM 3170 C CA . ASN B 1 200 ? 52.057 3.150 40.548 1.00 30.67 191 ASN B CA 1
ATOM 3171 C C . ASN B 1 200 ? 52.375 1.837 41.242 1.00 30.31 191 ASN B C 1
ATOM 3172 O O . ASN B 1 200 ? 51.557 1.311 42.027 1.00 27.53 191 ASN B O 1
ATOM 3177 N N . TRP B 1 201 ? 53.577 1.318 40.977 1.00 31.40 192 TRP B N 1
ATOM 3178 C CA . TRP B 1 201 ? 53.966 -0.005 41.526 1.00 33.10 192 TRP B CA 1
ATOM 3179 C C . TRP B 1 201 ? 54.158 0.035 43.039 1.00 34.42 192 TRP B C 1
ATOM 3180 O O . TRP B 1 201 ? 54.002 -0.984 43.707 1.00 35.38 192 TRP B O 1
ATOM 3191 N N . ASP B 1 202 ? 54.471 1.204 43.585 1.00 35.61 193 ASP B N 1
ATOM 3192 C CA . ASP B 1 202 ? 54.498 1.352 45.043 1.00 36.99 193 ASP B CA 1
ATOM 3193 C C . ASP B 1 202 ? 53.124 1.043 45.656 1.00 37.96 193 ASP B C 1
ATOM 3194 O O . ASP B 1 202 ? 53.008 0.273 46.614 1.00 38.40 193 ASP B O 1
ATOM 3199 N N . ARG B 1 203 ? 52.069 1.598 45.072 1.00 37.87 194 ARG B N 1
ATOM 3200 C CA . ARG B 1 203 ? 50.729 1.361 45.581 1.00 37.26 194 ARG B CA 1
ATOM 3201 C C . ARG B 1 203 ? 50.267 -0.080 45.363 1.00 36.21 194 ARG B C 1
ATOM 3202 O O . ARG B 1 203 ? 49.521 -0.611 46.169 1.00 34.60 194 ARG B O 1
ATOM 3210 N N . VAL B 1 204 ? 50.679 -0.704 44.258 1.00 36.18 195 VAL B N 1
ATOM 3211 C CA . VAL B 1 204 ? 50.288 -2.084 43.995 1.00 36.44 195 VAL B CA 1
ATOM 3212 C C . VAL B 1 204 ? 50.880 -2.977 45.090 1.00 35.99 195 VAL B C 1
ATOM 3213 O O . VAL B 1 204 ? 50.249 -3.919 45.554 1.00 33.55 195 VAL B O 1
ATOM 3217 N N . ASN B 1 205 ? 52.097 -2.654 45.483 1.00 37.63 196 ASN B N 1
ATOM 3218 C CA . ASN B 1 205 ? 52.803 -3.384 46.536 1.00 39.46 196 ASN B CA 1
ATOM 3219 C C . ASN B 1 205 ? 52.128 -3.266 47.884 1.00 41.02 196 ASN B C 1
ATOM 3220 O O . ASN B 1 205 ? 52.035 -4.249 48.630 1.00 42.12 196 ASN B O 1
ATOM 3225 N N . GLU B 1 206 ? 51.685 -2.053 48.203 1.00 41.43 197 GLU B N 1
ATOM 3226 C CA . GLU B 1 206 ? 50.988 -1.807 49.467 1.00 42.94 197 GLU B CA 1
ATOM 3227 C C . GLU B 1 206 ? 49.665 -2.589 49.512 1.00 42.45 197 GLU B C 1
ATOM 3228 O O . GLU B 1 206 ? 49.326 -3.223 50.518 1.00 42.07 197 GLU B O 1
ATOM 3234 N N . LYS B 1 207 ? 48.964 -2.627 48.391 1.00 42.67 198 LYS B N 1
ATOM 3235 C CA . LYS B 1 207 ? 47.703 -3.363 48.291 1.00 43.61 198 LYS B CA 1
ATOM 3236 C C . LYS B 1 207 ? 47.934 -4.862 48.407 1.00 43.22 198 LYS B C 1
ATOM 3237 O O . LYS B 1 207 ? 47.108 -5.580 48.963 1.00 42.09 198 LYS B O 1
ATOM 3243 N N . TYR B 1 208 ? 49.058 -5.332 47.874 1.00 43.43 199 TYR B N 1
ATOM 3244 C CA . TYR B 1 208 ? 49.442 -6.727 48.026 1.00 44.81 199 TYR B CA 1
ATOM 3245 C C . TYR B 1 208 ? 49.738 -7.086 49.499 1.00 45.32 199 TYR B C 1
ATOM 3246 O O . TYR B 1 208 ? 49.180 -8.046 50.038 1.00 44.57 199 TYR B O 1
ATOM 3255 N N . LEU B 1 209 ? 50.619 -6.315 50.132 1.00 46.52 200 LEU B N 1
ATOM 3256 C CA . LEU B 1 209 ? 50.972 -6.552 51.540 1.00 47.85 200 LEU B CA 1
ATOM 3257 C C . LEU B 1 209 ? 49.710 -6.595 52.379 1.00 48.77 200 LEU B C 1
ATOM 3258 O O . LEU B 1 209 ? 49.542 -7.510 53.180 1.00 50.19 200 LEU B O 1
ATOM 3263 N N . GLN B 1 210 ? 48.809 -5.631 52.178 1.00 48.93 201 GLN B N 1
ATOM 3264 C CA . GLN B 1 210 ? 47.536 -5.608 52.902 1.00 50.00 201 GLN B CA 1
ATOM 3265 C C . GLN B 1 210 ? 46.627 -6.799 52.578 1.00 50.94 201 GLN B C 1
ATOM 3266 O O . GLN B 1 210 ? 45.984 -7.343 53.478 1.00 52.20 201 GLN B O 1
ATOM 3272 N N . ALA B 1 211 ? 46.586 -7.211 51.309 1.00 50.62 202 ALA B N 1
ATOM 3273 C CA . ALA B 1 211 ? 45.796 -8.365 50.884 1.00 51.28 202 ALA B CA 1
ATOM 3274 C C . ALA B 1 211 ? 46.160 -9.643 51.665 1.00 52.50 202 ALA B C 1
ATOM 3275 O O . ALA B 1 211 ? 45.302 -10.509 51.877 1.00 52.40 202 ALA B O 1
ATOM 3277 N N . ILE B 1 212 ? 47.418 -9.741 52.097 1.00 53.33 203 ILE B N 1
ATOM 3278 C CA . ILE B 1 212 ? 47.822 -10.731 53.108 1.00 53.58 203 ILE B CA 1
ATOM 3279 C C . ILE B 1 212 ? 47.504 -10.202 54.523 1.00 54.50 203 ILE B C 1
ATOM 3280 O O . ILE B 1 212 ? 46.359 -10.237 54.991 1.00 55.21 203 ILE B O 1
#

B-factor: mean 32.16, std 9.26, range [14.79, 70.74]

Organism: Bacillus anthracis (NCBI:txid1392)